Protein AF-A0A8H7EU40-F1 (afdb_monomer_lite)

InterPro domains:
  IPR004680 Citrate transporter-like domain [PF03600] (1-175)
  IPR004680 Citrate transporter-like domain [PF03600] (261-355)

Structure (mmCIF, N/CA/C/O backbone):
data_AF-A0A8H7EU40-F1
#
_entry.id   AF-A0A8H7EU40-F1
#
loop_
_atom_site.group_PDB
_atom_site.id
_atom_site.type_symbol
_atom_site.label_atom_id
_atom_site.label_alt_id
_atom_site.label_comp_id
_atom_site.label_asym_id
_atom_site.label_entity_id
_atom_site.label_seq_id
_atom_site.pdbx_PDB_ins_code
_atom_site.Cartn_x
_atom_site.Cartn_y
_atom_site.Cartn_z
_atom_site.occupancy
_atom_site.B_iso_or_equiv
_atom_site.auth_seq_id
_atom_site.auth_comp_id
_atom_site.auth_asym_id
_atom_site.auth_atom_id
_atom_site.pdbx_PDB_model_num
ATOM 1 N N . MET A 1 1 ? -17.090 6.978 4.226 1.00 26.70 1 MET A N 1
ATOM 2 C CA . MET A 1 1 ? -15.796 7.660 3.989 1.00 26.70 1 MET A CA 1
ATOM 3 C C . MET A 1 1 ? -14.631 6.668 3.953 1.00 26.70 1 MET A C 1
ATOM 5 O O . MET A 1 1 ? -13.523 6.993 4.348 1.00 26.70 1 MET A O 1
ATOM 9 N N . SER A 1 2 ? -14.852 5.469 3.415 1.00 25.55 2 SER A N 1
ATOM 10 C CA . SER A 1 2 ? -13.898 4.356 3.498 1.00 25.55 2 SER A CA 1
ATOM 11 C C . SER A 1 2 ? -13.202 4.099 2.160 1.00 25.55 2 SER A C 1
ATOM 13 O O . SER A 1 2 ? -12.835 2.975 1.875 1.00 25.55 2 SER A O 1
ATOM 15 N N . ALA A 1 3 ? -13.076 5.126 1.314 1.00 28.30 3 ALA A N 1
ATOM 16 C CA . ALA A 1 3 ? -12.522 5.033 -0.040 1.00 28.30 3 ALA A CA 1
ATOM 17 C C . ALA A 1 3 ? -11.169 5.764 -0.185 1.00 28.30 3 ALA A C 1
ATOM 19 O O . ALA A 1 3 ? -10.737 6.016 -1.302 1.00 28.30 3 ALA A O 1
ATOM 20 N N . LEU A 1 4 ? -10.535 6.173 0.928 1.00 32.72 4 LEU A N 1
ATOM 21 C CA . LEU A 1 4 ? -9.441 7.159 0.925 1.00 32.72 4 LEU A CA 1
ATOM 22 C C . LEU A 1 4 ? -8.168 6.759 1.706 1.00 32.72 4 LEU A C 1
ATOM 24 O O . LEU A 1 4 ? -7.319 7.615 1.941 1.00 32.72 4 LEU A O 1
ATOM 28 N N . THR A 1 5 ? -8.004 5.503 2.136 1.00 35.91 5 THR A N 1
ATOM 29 C CA . THR A 1 5 ? -6.931 5.116 3.086 1.00 35.91 5 THR A CA 1
ATOM 30 C C . THR A 1 5 ? -6.186 3.831 2.692 1.00 35.91 5 THR A C 1
ATOM 32 O O . THR A 1 5 ? -6.592 3.147 1.767 1.00 35.91 5 THR A O 1
ATOM 35 N N . SER A 1 6 ? -5.054 3.528 3.342 1.00 37.28 6 SER A N 1
ATOM 36 C CA . SER A 1 6 ? -4.197 2.361 3.045 1.00 37.28 6 SER A CA 1
ATOM 37 C C . SER A 1 6 ? -4.914 1.007 3.218 1.00 37.28 6 SER A C 1
ATOM 39 O O . SER A 1 6 ? -5.778 0.905 4.090 1.00 37.28 6 SER A O 1
ATOM 41 N N . ASN A 1 7 ? -4.544 -0.038 2.456 1.00 39.72 7 ASN A N 1
ATOM 42 C CA . ASN A 1 7 ? -5.050 -1.416 2.629 1.00 39.72 7 ASN A CA 1
ATOM 43 C C . ASN A 1 7 ? -5.012 -1.889 4.099 1.00 39.72 7 ASN A C 1
ATOM 45 O O . ASN A 1 7 ? -6.013 -2.408 4.582 1.00 39.72 7 ASN A O 1
ATOM 49 N N . ASP A 1 8 ? -3.944 -1.614 4.855 1.00 38.34 8 ASP A N 1
ATOM 50 C CA . ASP A 1 8 ? -3.841 -2.015 6.272 1.00 38.34 8 ASP A CA 1
ATOM 51 C C . ASP A 1 8 ? -4.784 -1.212 7.184 1.00 38.34 8 ASP A C 1
ATOM 53 O O . ASP A 1 8 ? -5.427 -1.749 8.086 1.00 38.34 8 ASP A O 1
ATOM 57 N N . VAL A 1 9 ? -4.911 0.095 6.926 1.00 37.19 9 VAL A N 1
ATOM 58 C CA . VAL A 1 9 ? -5.802 0.999 7.676 1.00 37.19 9 VAL A CA 1
ATOM 59 C C . VAL A 1 9 ? -7.264 0.663 7.401 1.00 37.19 9 VAL A C 1
ATOM 61 O O . VAL A 1 9 ? -8.116 0.858 8.271 1.00 37.19 9 VAL A O 1
ATOM 64 N N . VAL A 1 10 ? -7.572 0.127 6.221 1.00 40.59 10 VAL A N 1
ATOM 65 C CA . VAL A 1 10 ? -8.931 -0.278 5.874 1.00 40.59 10 VAL A CA 1
ATOM 66 C C . VAL A 1 10 ? -9.266 -1.690 6.270 1.00 40.59 10 VAL A C 1
ATOM 68 O O . VAL A 1 10 ? -10.373 -1.867 6.752 1.00 40.59 10 VAL A O 1
ATOM 71 N N . ILE A 1 11 ? -8.339 -2.639 6.255 1.00 42.62 11 ILE A N 1
ATOM 72 C CA . ILE A 1 11 ? -8.564 -3.905 6.958 1.00 42.62 11 ILE A CA 1
ATOM 73 C C . ILE A 1 11 ? -8.856 -3.596 8.438 1.00 42.62 11 ILE A C 1
ATOM 75 O O . ILE A 1 11 ? -9.882 -4.013 8.964 1.00 42.62 11 ILE A O 1
ATOM 79 N N . LEU A 1 12 ? -8.076 -2.729 9.097 1.00 40.12 12 LEU A N 1
ATOM 80 C CA . LEU A 1 12 ? -8.291 -2.365 10.508 1.00 40.12 12 LEU A CA 1
ATOM 81 C C . LEU A 1 12 ? -9.581 -1.567 10.788 1.00 40.12 12 LEU A C 1
ATOM 83 O O . LEU A 1 12 ? -10.212 -1.772 11.829 1.00 40.12 12 LEU A O 1
ATOM 87 N N . SER A 1 13 ? -9.992 -0.656 9.899 1.00 43.31 13 SER A N 1
ATOM 88 C CA . SER A 1 13 ? -11.208 0.157 10.089 1.00 43.31 13 SER A CA 1
ATOM 89 C C . SER A 1 13 ? -12.479 -0.521 9.564 1.00 43.31 13 SER A C 1
ATOM 91 O O . SER A 1 13 ? -13.531 -0.421 10.202 1.00 43.31 13 SER A O 1
ATOM 93 N N . ALA A 1 14 ? -12.394 -1.275 8.467 1.00 45.66 14 ALA A N 1
ATOM 94 C CA . ALA A 1 14 ? -13.490 -2.068 7.923 1.00 45.66 14 ALA A CA 1
ATOM 95 C C . ALA A 1 14 ? -13.735 -3.333 8.743 1.00 45.66 14 ALA A C 1
ATOM 97 O O . ALA A 1 14 ? -14.898 -3.673 8.911 1.00 45.66 14 ALA A O 1
ATOM 98 N N . THR A 1 15 ? -12.720 -3.952 9.363 1.00 49.50 15 THR A N 1
ATOM 99 C CA . THR A 1 15 ? -12.925 -5.065 10.313 1.00 49.50 15 THR A CA 1
ATOM 100 C C . THR A 1 15 ? -13.897 -4.675 11.420 1.00 49.50 15 THR A C 1
ATOM 102 O O . THR A 1 15 ? -14.720 -5.488 11.818 1.00 49.50 15 THR A O 1
ATOM 105 N N . VAL A 1 16 ? -13.880 -3.426 11.901 1.00 50.75 16 VAL A N 1
ATOM 106 C CA . VAL A 1 16 ? -14.838 -2.961 12.921 1.00 50.75 16 VAL A CA 1
ATOM 107 C C . VAL A 1 16 ? -16.254 -2.854 12.351 1.00 50.75 16 VAL A C 1
ATOM 109 O O . VAL A 1 16 ? -17.194 -3.342 12.977 1.00 50.75 16 VAL A O 1
ATOM 112 N N . PHE A 1 17 ? -16.407 -2.259 11.165 1.00 54.25 17 PHE A N 1
ATOM 113 C CA . PHE A 1 17 ? -17.696 -2.159 10.472 1.00 54.25 17 PHE A CA 1
ATOM 114 C C . PHE A 1 17 ? -18.263 -3.539 10.109 1.00 54.25 17 PHE A C 1
ATOM 116 O O . PHE A 1 17 ? -19.452 -3.783 10.283 1.00 54.25 17 PHE A O 1
ATOM 123 N N . LEU A 1 18 ? -17.411 -4.460 9.667 1.00 51.53 18 LEU A N 1
ATOM 124 C CA . LEU A 1 18 ? -17.777 -5.811 9.266 1.00 51.53 18 LEU A CA 1
ATOM 125 C C . LEU A 1 18 ? -18.015 -6.716 10.467 1.00 51.53 18 LEU A C 1
ATOM 127 O O . LEU A 1 18 ? -19.022 -7.405 10.463 1.00 51.53 18 LEU A O 1
ATOM 131 N N . CYS A 1 19 ? -17.224 -6.630 11.542 1.00 52.62 19 CYS A N 1
ATOM 132 C CA . CYS A 1 19 ? -17.538 -7.283 12.820 1.00 52.62 19 CYS A CA 1
ATOM 133 C C . CYS A 1 19 ? -18.894 -6.822 13.355 1.00 52.62 19 CYS A C 1
ATOM 135 O O . CYS A 1 19 ? -19.680 -7.636 13.842 1.00 52.62 19 CYS A O 1
ATOM 137 N N . TYR A 1 20 ? -19.176 -5.523 13.249 1.00 58.09 20 TYR A N 1
ATOM 138 C CA . TYR A 1 20 ? -20.471 -4.966 13.602 1.00 58.09 20 TYR A CA 1
ATOM 139 C C . TYR A 1 20 ? -21.592 -5.542 12.719 1.00 58.09 20 TYR A C 1
ATOM 141 O O . TYR A 1 20 ? -22.541 -6.130 13.239 1.00 58.09 20 TYR A O 1
ATOM 149 N N . PHE A 1 21 ? -21.450 -5.456 11.396 1.00 53.34 21 PHE A N 1
ATOM 150 C CA . PHE A 1 21 ? -22.435 -5.947 10.435 1.00 53.34 21 PHE A CA 1
ATOM 151 C C . PHE A 1 21 ? -22.687 -7.455 10.577 1.00 53.34 21 PHE A C 1
ATOM 153 O O . PHE A 1 21 ? -23.836 -7.892 10.581 1.00 53.34 21 PHE A O 1
ATOM 160 N N . THR A 1 22 ? -21.635 -8.254 10.784 1.00 52.62 22 THR A N 1
ATOM 161 C CA . THR A 1 22 ? -21.737 -9.701 11.017 1.00 52.62 22 THR A CA 1
ATOM 162 C C . THR A 1 22 ? -22.410 -10.024 12.342 1.00 52.62 22 THR A C 1
ATOM 164 O O . THR A 1 22 ? -23.175 -10.978 12.408 1.00 52.62 22 THR A O 1
ATOM 167 N N . ARG A 1 23 ? -22.179 -9.214 13.385 1.00 55.34 23 ARG A N 1
ATOM 168 C CA . ARG A 1 23 ? -22.821 -9.393 14.692 1.00 55.34 23 ARG A CA 1
ATOM 169 C C . ARG A 1 23 ? -24.315 -9.091 14.633 1.00 55.34 23 ARG A C 1
ATOM 171 O O . ARG A 1 23 ? -25.082 -9.785 15.284 1.00 55.34 23 ARG A O 1
ATOM 178 N N . VAL A 1 24 ? -24.722 -8.076 13.873 1.00 52.81 24 VAL A N 1
ATOM 179 C CA . VAL A 1 24 ? -26.145 -7.726 13.708 1.00 52.81 24 VAL A CA 1
ATOM 180 C C . VAL A 1 24 ? -26.860 -8.667 12.747 1.00 52.81 24 VAL A C 1
ATOM 182 O O . VAL A 1 24 ? -28.031 -8.956 12.947 1.00 52.81 24 VAL A O 1
ATOM 185 N N . SER A 1 25 ? -26.154 -9.193 11.749 1.00 53.69 25 SER A N 1
ATOM 186 C CA . SER A 1 25 ? -26.720 -10.118 10.758 1.00 53.69 25 SER A CA 1
ATOM 187 C C . SER A 1 25 ? -26.633 -11.599 11.175 1.00 53.69 25 SER A C 1
ATOM 189 O O . SER A 1 25 ? -26.910 -12.474 10.358 1.00 53.69 25 SER A O 1
ATOM 191 N N . ASP A 1 26 ? -26.190 -11.892 12.405 1.00 55.06 26 ASP A N 1
ATOM 192 C CA . ASP A 1 26 ? -25.935 -13.241 12.953 1.00 55.06 26 ASP A CA 1
ATOM 193 C C . ASP A 1 26 ? -25.048 -14.140 12.055 1.00 55.06 26 ASP A C 1
ATOM 195 O O . ASP A 1 26 ? -25.213 -15.357 11.899 1.00 55.06 26 ASP A O 1
ATOM 199 N N . ILE A 1 27 ? -24.059 -13.509 11.420 1.00 50.53 27 ILE A N 1
ATOM 200 C CA . ILE A 1 27 ? -23.067 -14.154 10.562 1.00 50.53 27 ILE A CA 1
ATOM 201 C C . ILE A 1 27 ? -21.814 -14.407 11.400 1.00 50.53 27 ILE A C 1
ATOM 203 O O . ILE A 1 27 ? -21.333 -13.529 12.113 1.00 50.53 27 ILE A O 1
ATOM 207 N N . LYS A 1 28 ? -21.228 -15.605 11.297 1.00 50.56 28 LYS A N 1
ATOM 208 C CA . LYS A 1 28 ? -19.972 -15.917 11.993 1.00 50.56 28 LYS A CA 1
ATOM 209 C C . LYS A 1 28 ? -18.839 -15.004 11.482 1.00 50.56 28 LYS A C 1
ATOM 211 O O . LYS A 1 28 ? -18.519 -15.085 10.295 1.00 50.56 28 LYS A O 1
ATOM 216 N N . PRO A 1 29 ? -18.166 -14.216 12.343 1.00 49.50 29 PRO A N 1
ATOM 217 C CA . PRO A 1 29 ? -17.085 -13.312 11.930 1.00 49.50 29 PRO A CA 1
ATOM 218 C C . PRO A 1 29 ? -15.838 -14.054 11.424 1.00 49.50 29 PRO A C 1
ATOM 220 O O . PRO A 1 29 ? -15.036 -13.496 10.684 1.00 49.50 29 PRO A O 1
ATOM 223 N N . THR A 1 30 ? -15.699 -15.346 11.734 1.00 46.75 30 THR A N 1
ATOM 224 C CA . THR A 1 30 ? -14.673 -16.205 11.128 1.00 46.75 30 THR A CA 1
ATOM 225 C C . THR A 1 30 ? -14.851 -16.361 9.622 1.00 46.75 30 THR A C 1
ATOM 227 O O . THR A 1 30 ? -13.855 -16.440 8.918 1.00 46.75 30 THR A O 1
ATOM 230 N N . ALA A 1 31 ? -16.084 -16.344 9.106 1.00 42.09 31 ALA A N 1
ATOM 231 C CA . ALA A 1 31 ? -16.336 -16.345 7.667 1.00 42.09 31 ALA A CA 1
ATOM 232 C C . ALA A 1 31 ? -15.984 -15.003 7.010 1.00 42.09 31 ALA A C 1
ATOM 234 O O . ALA A 1 31 ? -15.707 -14.975 5.821 1.00 42.09 31 ALA A O 1
ATOM 235 N N . PHE A 1 32 ? -15.978 -13.912 7.781 1.00 54.00 32 PHE A N 1
ATOM 236 C CA . PHE A 1 32 ? -15.597 -12.580 7.326 1.00 54.00 32 PHE A CA 1
ATOM 237 C C . PHE A 1 32 ? -14.075 -12.450 7.198 1.00 54.00 32 PHE A C 1
ATOM 239 O O . PHE A 1 32 ? -13.601 -12.145 6.108 1.00 54.00 32 PHE A O 1
ATOM 246 N N . LEU A 1 33 ? -13.330 -12.817 8.248 1.00 51.16 33 LEU A N 1
ATOM 247 C CA . LEU A 1 33 ? -11.868 -12.943 8.206 1.00 51.16 33 LEU A CA 1
ATOM 248 C C . LEU A 1 33 ? -11.439 -13.942 7.131 1.00 51.16 33 LEU A C 1
ATOM 250 O O . LEU A 1 33 ? -10.564 -13.636 6.335 1.00 51.16 33 LEU A O 1
ATOM 254 N N . MET A 1 34 ? -12.119 -15.091 7.034 1.00 43.41 34 MET A N 1
ATOM 255 C CA . MET A 1 34 ? -11.888 -16.032 5.941 1.00 43.41 34 MET A CA 1
ATOM 256 C C . MET A 1 34 ? -12.298 -15.465 4.587 1.00 43.41 34 MET A C 1
ATOM 258 O O . MET A 1 34 ? -11.646 -15.814 3.627 1.00 43.41 34 MET A O 1
ATOM 262 N N . SER A 1 35 ? -13.309 -14.601 4.451 1.00 42.53 35 SER A N 1
ATOM 263 C CA . SER A 1 35 ? -13.642 -13.978 3.160 1.00 42.53 35 SER A CA 1
ATOM 264 C C . SER A 1 35 ? -12.641 -12.899 2.773 1.00 42.53 35 SER A C 1
ATOM 266 O O . SER A 1 35 ? -12.287 -12.839 1.612 1.00 42.53 35 SER A O 1
ATOM 268 N N . GLU A 1 36 ? -12.126 -12.103 3.708 1.00 48.88 36 GLU A N 1
ATOM 269 C CA . GLU A 1 36 ? -11.069 -11.111 3.476 1.00 48.88 36 GLU A CA 1
ATOM 270 C C . GLU A 1 36 ? -9.765 -11.832 3.080 1.00 48.88 36 GLU A C 1
ATOM 272 O O . GLU A 1 36 ? -9.145 -11.500 2.071 1.00 48.88 36 GLU A O 1
ATOM 277 N N . PHE A 1 37 ? -9.468 -12.943 3.764 1.00 45.62 37 PHE A N 1
ATOM 278 C CA . PHE A 1 37 ? -8.384 -13.883 3.470 1.00 45.62 37 PHE A CA 1
ATOM 279 C C . PHE A 1 37 ? -8.604 -14.683 2.171 1.00 45.62 37 PHE A C 1
ATOM 281 O O . PHE A 1 37 ? -7.661 -14.929 1.441 1.00 45.62 37 PHE A O 1
ATOM 288 N N . THR A 1 38 ? -9.832 -15.067 1.815 1.00 40.19 38 THR A N 1
ATOM 289 C CA . THR A 1 38 ? -10.153 -15.797 0.568 1.00 40.19 38 THR A CA 1
ATOM 290 C C . THR A 1 38 ? -10.248 -14.836 -0.621 1.00 40.19 38 THR A C 1
ATOM 292 O O . THR A 1 38 ? -9.926 -15.224 -1.734 1.00 40.19 38 THR A O 1
ATOM 295 N N . THR A 1 39 ? -10.618 -13.569 -0.396 1.00 41.66 39 THR A N 1
ATOM 296 C CA . THR A 1 39 ? -10.599 -12.474 -1.390 1.00 41.66 39 THR A CA 1
ATOM 297 C C . THR A 1 39 ? -9.193 -12.062 -1.750 1.00 41.66 39 THR A C 1
ATOM 299 O O . THR A 1 39 ? -8.907 -11.869 -2.927 1.00 41.66 39 THR A O 1
ATOM 302 N N . ALA A 1 40 ? -8.302 -12.010 -0.763 1.00 37.12 40 ALA A N 1
ATOM 303 C CA . ALA A 1 40 ? -6.878 -11.872 -1.021 1.00 37.12 40 ALA A CA 1
ATOM 304 C C . ALA A 1 40 ? -6.312 -13.067 -1.821 1.00 37.12 40 ALA A C 1
ATOM 306 O O . ALA A 1 40 ? -5.319 -12.910 -2.525 1.00 37.12 40 ALA A O 1
ATOM 307 N N . ASN A 1 41 ? -6.951 -14.248 -1.751 1.00 37.16 41 ASN A N 1
ATOM 308 C CA . ASN A 1 41 ? -6.306 -15.519 -2.086 1.00 37.16 41 ASN A CA 1
ATOM 309 C C . ASN A 1 41 ? -7.146 -16.508 -2.923 1.00 37.16 41 ASN A C 1
ATOM 311 O O . ASN A 1 41 ? -7.020 -17.715 -2.709 1.00 37.16 41 ASN A O 1
ATOM 315 N N . ILE A 1 42 ? -8.010 -16.077 -3.856 1.00 40.34 42 ILE A N 1
ATOM 316 C CA . ILE A 1 42 ? -8.906 -17.038 -4.532 1.00 40.34 42 ILE A CA 1
ATOM 317 C C . ILE A 1 42 ? -8.143 -18.167 -5.245 1.00 40.34 42 ILE A C 1
ATOM 319 O O . ILE A 1 42 ? -7.534 -18.004 -6.300 1.00 40.34 42 ILE A O 1
ATOM 323 N N . GLY A 1 43 ? -8.335 -19.351 -4.661 1.00 31.03 43 GLY A N 1
ATOM 324 C CA . GLY A 1 43 ? -8.226 -20.687 -5.219 1.00 31.03 43 GLY A CA 1
ATOM 325 C C . GLY A 1 43 ? -9.067 -21.635 -4.355 1.00 31.03 43 GLY A C 1
ATOM 326 O O . GLY A 1 43 ? -8.550 -22.250 -3.433 1.00 31.03 43 GLY A O 1
ATOM 327 N N . ASN A 1 44 ? -10.366 -21.729 -4.667 1.00 37.97 44 ASN A N 1
ATOM 328 C CA . ASN A 1 44 ? -11.375 -22.669 -4.148 1.00 37.97 44 ASN A CA 1
ATOM 329 C C . ASN A 1 44 ? -11.714 -22.648 -2.644 1.00 37.97 44 ASN A C 1
ATOM 331 O O . ASN A 1 44 ? -11.019 -23.231 -1.817 1.00 37.97 44 ASN A O 1
ATOM 335 N N . THR A 1 45 ? -12.928 -22.197 -2.303 1.00 35.25 45 THR A N 1
ATOM 336 C CA . THR A 1 45 ? -13.694 -22.869 -1.237 1.00 35.25 45 THR A CA 1
ATOM 337 C C . THR A 1 45 ? -15.202 -22.715 -1.420 1.00 35.25 45 THR A C 1
ATOM 339 O O . THR A 1 45 ? -15.794 -21.651 -1.281 1.00 35.25 45 THR A O 1
ATOM 342 N N . THR A 1 46 ? -15.826 -23.841 -1.736 1.00 43.19 46 THR A N 1
ATOM 343 C CA . THR A 1 46 ? -17.264 -24.093 -1.755 1.00 43.19 46 THR A CA 1
ATOM 344 C C . THR A 1 46 ? -17.758 -24.391 -0.335 1.00 43.19 46 THR A C 1
ATOM 346 O O . THR A 1 46 ? -17.440 -25.461 0.179 1.00 43.19 46 THR A O 1
ATOM 349 N N . SER A 1 47 ? -18.556 -23.518 0.302 1.00 37.00 47 SER A N 1
ATOM 350 C CA . SER A 1 47 ? -19.480 -23.958 1.370 1.00 37.00 47 SER A CA 1
ATOM 351 C C . SER A 1 47 ? -20.604 -22.963 1.734 1.00 37.00 47 SER A C 1
ATOM 353 O O . SER A 1 47 ? -20.392 -21.914 2.332 1.00 37.00 47 SER A O 1
ATOM 355 N N . SER A 1 48 ? -21.832 -23.357 1.389 1.00 39.88 48 SER A N 1
ATOM 356 C CA . SER A 1 48 ? -23.110 -23.292 2.132 1.00 39.88 48 SER A CA 1
ATOM 357 C C . SER A 1 48 ? -23.630 -22.044 2.897 1.00 39.88 48 SER A C 1
ATOM 359 O O . SER A 1 48 ? -24.702 -22.154 3.492 1.00 39.88 48 SER A O 1
ATOM 361 N N . ARG A 1 49 ? -23.024 -20.849 2.869 1.00 46.34 49 ARG A N 1
ATOM 362 C CA . ARG A 1 49 ? -23.688 -19.598 3.345 1.00 46.34 49 ARG A CA 1
ATOM 363 C C . ARG A 1 49 ? -23.341 -18.408 2.430 1.00 46.34 49 ARG A C 1
ATOM 365 O O . ARG A 1 49 ? -22.556 -17.540 2.792 1.00 46.34 49 ARG A O 1
ATOM 372 N N . ARG A 1 50 ? -23.888 -18.423 1.207 1.00 52.62 50 ARG A N 1
ATOM 373 C CA . ARG A 1 50 ? -23.389 -17.652 0.049 1.00 52.62 50 ARG A CA 1
ATOM 374 C C . ARG A 1 50 ? -23.748 -16.162 0.027 1.00 52.62 50 ARG A C 1
ATOM 376 O O . ARG A 1 50 ? -22.874 -15.360 -0.276 1.00 52.62 50 ARG A O 1
ATOM 383 N N . ASP A 1 51 ? -24.964 -15.772 0.386 1.00 52.16 51 ASP A N 1
ATOM 384 C CA . ASP A 1 51 ? -25.496 -14.470 -0.055 1.00 52.16 51 ASP A CA 1
ATOM 385 C C . ASP A 1 51 ? -24.746 -13.257 0.532 1.00 52.16 51 ASP A C 1
ATOM 387 O O . ASP A 1 51 ? -24.377 -12.335 -0.193 1.00 52.16 51 ASP A O 1
ATOM 391 N N . ASN A 1 52 ? -24.417 -13.287 1.828 1.00 50.22 52 ASN A N 1
ATOM 392 C CA . ASN A 1 52 ? -23.728 -12.171 2.491 1.00 50.22 52 ASN A CA 1
ATOM 393 C C . ASN A 1 52 ? -22.197 -12.230 2.353 1.00 50.22 52 ASN A C 1
ATOM 395 O O . ASN A 1 52 ? -21.539 -11.193 2.362 1.00 50.22 52 ASN A O 1
ATOM 399 N N . GLN A 1 53 ? -21.613 -13.423 2.194 1.00 53.56 53 GLN A N 1
ATOM 400 C CA . GLN A 1 53 ? -20.160 -13.588 2.021 1.00 53.56 53 GLN A CA 1
ATOM 401 C C . GLN A 1 53 ? -19.682 -13.035 0.674 1.00 53.56 53 GLN A C 1
ATOM 403 O O . GLN A 1 53 ? -18.594 -12.477 0.570 1.00 53.56 53 GLN A O 1
ATOM 408 N N . LEU A 1 54 ? -20.523 -13.148 -0.348 1.00 57.09 54 LEU A N 1
ATOM 409 C CA . LEU A 1 54 ? -20.221 -12.769 -1.723 1.00 57.09 54 LEU A CA 1
ATOM 410 C C . LEU A 1 54 ? -20.233 -11.242 -1.914 1.00 57.09 54 LEU A C 1
ATOM 412 O O . LEU A 1 54 ? -19.385 -10.685 -2.607 1.00 57.09 54 LEU A O 1
ATOM 416 N N . LEU A 1 55 ? -21.136 -10.544 -1.224 1.00 57.75 55 LEU A N 1
ATOM 417 C CA . LEU A 1 55 ? -21.158 -9.079 -1.160 1.00 57.75 55 LEU A CA 1
ATOM 418 C C . LEU A 1 55 ? -19.956 -8.491 -0.433 1.00 57.75 55 LEU A C 1
ATOM 420 O O . LEU A 1 55 ? -19.410 -7.471 -0.847 1.00 57.75 55 LEU A O 1
ATOM 424 N N . ILE A 1 56 ? -19.533 -9.152 0.635 1.00 55.00 56 ILE A N 1
ATOM 425 C CA . ILE A 1 56 ? -18.337 -8.772 1.374 1.00 55.00 56 ILE A CA 1
ATOM 426 C C . ILE A 1 56 ? -17.093 -8.975 0.505 1.00 55.00 56 ILE A C 1
ATOM 428 O O . ILE A 1 56 ? -16.259 -8.079 0.411 1.00 55.00 56 ILE A O 1
ATOM 432 N N . PHE A 1 57 ? -17.004 -10.115 -0.177 1.00 59.25 57 PHE A N 1
ATOM 433 C CA . PHE A 1 57 ? -15.945 -10.418 -1.134 1.00 59.25 57 PHE A CA 1
ATOM 434 C C . PHE A 1 57 ? -15.837 -9.345 -2.232 1.00 59.25 57 PHE A C 1
ATOM 436 O O . PHE A 1 57 ? -14.760 -8.812 -2.513 1.00 59.25 57 PHE A O 1
ATOM 443 N N . LEU A 1 58 ? -16.980 -8.982 -2.825 1.00 62.88 58 LEU A N 1
ATOM 444 C CA . LEU A 1 58 ? -17.101 -7.890 -3.793 1.00 62.88 58 LEU A CA 1
ATOM 445 C C . LEU A 1 58 ? -16.582 -6.576 -3.205 1.00 62.88 58 LEU A C 1
ATOM 447 O O . LEU A 1 58 ? -15.756 -5.907 -3.820 1.00 62.88 58 LEU A O 1
ATOM 451 N N . TYR A 1 59 ? -17.030 -6.225 -2.002 1.00 64.62 59 TYR A N 1
ATOM 452 C CA . TYR A 1 59 ? -16.623 -4.996 -1.333 1.00 64.62 59 TYR A CA 1
ATOM 453 C C . TYR A 1 59 ? -15.106 -4.939 -1.107 1.00 64.62 59 TYR A C 1
ATOM 455 O O . TYR A 1 59 ? -14.481 -3.943 -1.463 1.00 64.62 59 TYR A O 1
ATOM 463 N N . VAL A 1 60 ? -14.501 -6.014 -0.592 1.00 62.50 60 VAL A N 1
ATOM 464 C CA . VAL A 1 60 ? -13.053 -6.096 -0.333 1.00 62.50 60 VAL A CA 1
ATOM 465 C C . VAL A 1 60 ? -12.246 -6.033 -1.634 1.00 62.50 60 VAL A C 1
ATOM 467 O O . VAL A 1 60 ? -11.262 -5.298 -1.701 1.00 62.50 60 VAL A O 1
ATOM 470 N N . THR A 1 61 ? -12.684 -6.724 -2.693 1.00 68.19 61 THR A N 1
ATOM 471 C CA . THR A 1 61 ? -12.008 -6.703 -4.006 1.00 68.19 61 THR A CA 1
ATOM 472 C C . THR A 1 61 ? -11.990 -5.295 -4.596 1.00 68.19 61 THR A C 1
ATOM 474 O O . THR A 1 61 ? -10.941 -4.777 -4.979 1.00 68.19 61 THR A O 1
ATOM 477 N N . PHE A 1 62 ? -13.155 -4.645 -4.648 1.00 72.44 62 PHE A N 1
ATOM 478 C CA . PHE A 1 62 ? -13.270 -3.278 -5.156 1.00 72.44 62 PHE A CA 1
ATOM 479 C C . PHE A 1 62 ? -12.470 -2.303 -4.312 1.00 72.44 62 PHE A C 1
ATOM 481 O O . PHE A 1 62 ? -11.850 -1.384 -4.838 1.00 72.44 62 PHE A O 1
ATOM 488 N N . TYR A 1 63 ? -12.474 -2.510 -3.003 1.00 69.50 63 TYR A N 1
ATOM 489 C CA . TYR A 1 63 ? -11.736 -1.678 -2.084 1.00 69.50 63 TYR A CA 1
ATOM 490 C C . TYR A 1 63 ? -10.215 -1.772 -2.317 1.00 69.50 63 TYR A C 1
ATOM 492 O O . TYR A 1 63 ? -9.555 -0.743 -2.471 1.00 69.50 63 TYR A O 1
ATOM 500 N N . CYS A 1 64 ? -9.670 -2.990 -2.418 1.00 71.06 64 CYS A N 1
ATOM 501 C CA . CYS A 1 64 ? -8.246 -3.223 -2.670 1.00 71.06 64 CYS A CA 1
ATOM 502 C C . CYS A 1 64 ? -7.795 -2.614 -4.007 1.00 71.06 64 CYS A C 1
ATOM 504 O O . CYS A 1 64 ? -6.734 -2.005 -4.095 1.00 71.06 64 CYS A O 1
ATOM 506 N N . LEU A 1 65 ? -8.633 -2.706 -5.043 1.00 77.94 65 LEU A N 1
ATOM 507 C CA . LEU A 1 65 ? -8.359 -2.083 -6.337 1.00 77.94 65 LEU A CA 1
ATOM 508 C C . LEU A 1 65 ? -8.463 -0.554 -6.282 1.00 77.94 65 LEU A C 1
ATOM 510 O O . LEU A 1 65 ? -7.660 0.138 -6.902 1.00 77.94 65 LEU A O 1
ATOM 514 N N . ALA A 1 66 ? -9.423 -0.007 -5.532 1.00 81.50 66 ALA A N 1
ATOM 515 C CA . ALA A 1 66 ? -9.601 1.436 -5.395 1.00 81.50 66 ALA A CA 1
ATOM 516 C C . ALA A 1 66 ? -8.420 2.110 -4.677 1.00 81.50 66 ALA A C 1
ATOM 518 O O . ALA A 1 66 ? -8.077 3.245 -5.014 1.00 81.50 66 ALA A O 1
ATOM 519 N N . SER A 1 67 ? -7.763 1.422 -3.735 1.00 80.81 67 SER A N 1
ATOM 520 C CA . SER A 1 67 ? -6.608 1.969 -3.009 1.00 80.81 67 SER A CA 1
ATOM 521 C C . SER A 1 67 ? -5.412 2.260 -3.930 1.00 80.81 67 SER A C 1
ATOM 523 O O . SER A 1 67 ? -4.675 3.217 -3.692 1.00 80.81 67 SER A O 1
ATOM 525 N N . MET A 1 68 ? -5.291 1.550 -5.059 1.00 86.38 68 MET A N 1
ATOM 526 C CA . MET A 1 68 ? -4.297 1.820 -6.105 1.00 86.38 68 MET A CA 1
ATOM 527 C C . MET A 1 68 ? -4.412 3.237 -6.702 1.00 86.38 68 MET A C 1
ATOM 529 O O . MET A 1 68 ? -3.420 3.784 -7.171 1.00 86.38 68 MET A O 1
ATOM 533 N N . ALA A 1 69 ? -5.595 3.869 -6.684 1.00 89.06 69 ALA A N 1
ATOM 534 C CA . ALA A 1 69 ? -5.760 5.230 -7.208 1.00 89.06 69 ALA A CA 1
ATOM 535 C C . ALA A 1 69 ? -5.095 6.308 -6.339 1.00 89.06 69 ALA A C 1
ATOM 537 O O . ALA A 1 69 ? -4.901 7.429 -6.807 1.00 89.06 69 ALA A O 1
ATOM 538 N N . LEU A 1 70 ? -4.777 6.006 -5.077 1.00 85.81 70 LEU A N 1
ATOM 539 C CA . LEU A 1 70 ? -4.309 6.995 -4.115 1.00 85.81 70 LEU A CA 1
ATOM 540 C C . LEU A 1 70 ? -2.851 6.774 -3.752 1.00 85.81 70 LEU A C 1
ATOM 542 O O . LEU A 1 70 ? -2.424 5.669 -3.419 1.00 85.81 70 LEU A O 1
ATOM 546 N N . TYR A 1 71 ? -2.115 7.879 -3.702 1.00 85.94 71 TYR A N 1
ATOM 547 C CA . TYR A 1 71 ? -0.713 7.904 -3.290 1.00 85.94 71 TYR A CA 1
ATOM 548 C C . TYR A 1 71 ? -0.504 7.221 -1.929 1.00 85.94 71 TYR A C 1
ATOM 550 O O . TYR A 1 71 ? 0.409 6.425 -1.756 1.00 85.94 71 TYR A O 1
ATOM 558 N N . ILE A 1 72 ? -1.378 7.510 -0.959 1.00 83.19 72 ILE A N 1
ATOM 559 C CA . ILE A 1 72 ? -1.335 6.947 0.402 1.00 83.19 72 ILE A CA 1
ATOM 560 C C . ILE A 1 72 ? -2.138 5.643 0.544 1.00 83.19 72 ILE A C 1
ATOM 562 O O . ILE A 1 72 ? -2.294 5.128 1.651 1.00 83.19 72 ILE A O 1
ATOM 566 N N . GLY A 1 73 ? -2.703 5.132 -0.554 1.00 77.00 73 GLY A N 1
ATOM 567 C CA . GLY A 1 73 ? -3.553 3.940 -0.550 1.00 77.00 73 GLY A CA 1
ATOM 568 C C . GLY A 1 73 ? -2.783 2.630 -0.353 1.00 77.00 73 GLY A C 1
ATOM 569 O O . GLY A 1 73 ? -3.372 1.621 0.028 1.00 77.00 73 GLY A O 1
ATOM 570 N N . ASN A 1 74 ? -1.463 2.636 -0.541 1.00 80.00 74 ASN A N 1
ATOM 571 C CA . ASN A 1 74 ? -0.600 1.491 -0.263 1.00 80.00 74 ASN A CA 1
ATOM 572 C C . ASN A 1 74 ? 0.832 1.975 0.039 1.00 80.00 74 ASN A C 1
ATOM 574 O O . ASN A 1 74 ? 1.316 2.862 -0.669 1.00 80.00 74 ASN A O 1
ATOM 578 N N . PRO A 1 75 ? 1.546 1.413 1.034 1.00 84.00 75 PRO A N 1
ATOM 579 C CA . PRO A 1 75 ? 2.971 1.687 1.230 1.00 84.00 75 PRO A CA 1
ATOM 580 C C . PRO A 1 75 ? 3.824 1.542 -0.041 1.00 84.00 75 PRO A C 1
ATOM 582 O O . PRO A 1 75 ? 4.756 2.319 -0.237 1.00 84.00 75 PRO A O 1
ATOM 585 N N . THR A 1 76 ? 3.491 0.608 -0.941 1.00 88.62 76 THR A N 1
ATOM 586 C CA . THR A 1 76 ? 4.204 0.445 -2.222 1.00 88.62 76 THR A CA 1
ATOM 587 C C . THR A 1 76 ? 4.077 1.679 -3.119 1.00 88.62 76 THR A C 1
ATOM 589 O O . THR A 1 76 ? 5.055 2.086 -3.747 1.00 88.62 76 THR A O 1
ATOM 592 N N . ASN A 1 77 ? 2.910 2.332 -3.123 1.00 91.44 77 ASN A N 1
ATOM 593 C CA . ASN A 1 77 ? 2.657 3.561 -3.879 1.00 91.44 77 ASN A CA 1
ATOM 594 C C . ASN A 1 77 ? 3.555 4.696 -3.386 1.00 91.44 77 ASN A C 1
ATOM 596 O O . ASN A 1 77 ? 4.158 5.401 -4.196 1.00 91.44 77 ASN A O 1
ATOM 600 N N . VAL A 1 78 ? 3.676 4.831 -2.062 1.00 88.94 78 VAL A N 1
ATOM 601 C CA . VAL A 1 78 ? 4.536 5.829 -1.418 1.00 88.94 78 VAL A CA 1
ATOM 602 C C . VAL A 1 78 ? 6.000 5.580 -1.773 1.00 88.94 78 VAL A C 1
ATOM 604 O O . VAL A 1 78 ? 6.683 6.516 -2.164 1.00 88.94 78 VAL A O 1
ATOM 607 N N . ILE A 1 79 ? 6.473 4.329 -1.718 1.00 90.69 79 ILE A N 1
ATOM 608 C CA . ILE A 1 79 ? 7.872 3.983 -2.026 1.00 90.69 79 ILE A CA 1
ATOM 609 C C . ILE A 1 79 ? 8.253 4.399 -3.446 1.00 90.69 79 ILE A C 1
ATOM 611 O O . ILE A 1 79 ? 9.250 5.096 -3.627 1.00 90.69 79 ILE A O 1
ATOM 615 N N . VAL A 1 80 ? 7.458 4.011 -4.450 1.00 94.25 80 VAL A N 1
ATOM 616 C CA . VAL A 1 80 ? 7.749 4.367 -5.850 1.00 94.25 80 VAL A CA 1
ATOM 617 C C . VAL A 1 80 ? 7.665 5.879 -6.048 1.00 94.25 80 VAL A C 1
ATOM 619 O O . VAL A 1 80 ? 8.494 6.465 -6.743 1.00 94.25 80 VAL A O 1
ATOM 622 N N . SER A 1 81 ? 6.676 6.522 -5.430 1.00 91.62 81 SER A N 1
ATOM 623 C CA . SER A 1 81 ? 6.440 7.949 -5.626 1.00 91.62 81 SER A CA 1
ATOM 624 C C . SER A 1 81 ? 7.499 8.822 -4.960 1.00 91.62 81 SER A C 1
ATOM 626 O O . SER A 1 81 ? 7.984 9.746 -5.603 1.00 91.62 81 SER A O 1
ATOM 628 N N . GLU A 1 82 ? 7.905 8.524 -3.725 1.00 88.81 82 GLU A N 1
ATOM 629 C CA . GLU A 1 82 ? 9.009 9.214 -3.040 1.00 88.81 82 GLU A CA 1
ATOM 630 C C . GLU A 1 82 ? 10.334 9.003 -3.788 1.00 88.81 82 GLU A C 1
ATOM 632 O O . GLU A 1 82 ? 11.069 9.957 -4.029 1.00 88.81 82 GLU A O 1
ATOM 637 N N . ALA A 1 83 ? 10.610 7.778 -4.251 1.00 90.88 83 ALA A N 1
ATOM 638 C CA . ALA A 1 83 ? 11.849 7.462 -4.962 1.00 90.88 83 ALA A CA 1
ATOM 639 C C . ALA A 1 83 ? 12.031 8.223 -6.288 1.00 90.88 83 ALA A C 1
ATOM 641 O O . ALA A 1 83 ? 13.164 8.408 -6.737 1.00 90.88 83 ALA A O 1
ATOM 642 N N . TYR A 1 84 ? 10.932 8.657 -6.912 1.00 92.19 84 TYR A N 1
ATOM 643 C CA . TYR A 1 84 ? 10.930 9.405 -8.175 1.00 92.19 84 TYR A CA 1
ATOM 644 C C . TYR A 1 84 ? 10.372 10.830 -8.049 1.00 92.19 84 TYR A C 1
ATOM 646 O O . TYR A 1 84 ? 10.208 11.510 -9.063 1.00 92.19 84 TYR A O 1
ATOM 654 N N . GLY A 1 85 ? 10.079 11.297 -6.831 1.00 89.62 85 GLY A N 1
ATOM 655 C CA . GLY A 1 85 ? 9.518 12.627 -6.583 1.00 89.62 85 GLY A CA 1
ATOM 656 C C . GLY A 1 85 ? 8.163 12.871 -7.261 1.00 89.62 85 GLY A C 1
ATOM 657 O O . GLY A 1 85 ? 7.877 13.988 -7.695 1.00 89.62 85 GLY A O 1
ATOM 658 N N . ILE A 1 86 ? 7.328 11.836 -7.403 1.00 90.06 86 ILE A N 1
ATOM 659 C CA . ILE A 1 86 ? 5.986 11.963 -7.979 1.00 90.06 86 ILE A CA 1
ATOM 660 C C . ILE A 1 86 ? 5.078 12.625 -6.944 1.00 90.06 86 ILE A C 1
ATOM 662 O O . ILE A 1 86 ? 4.934 12.148 -5.823 1.00 90.06 86 ILE A O 1
ATOM 666 N N . SER A 1 87 ? 4.432 13.721 -7.331 1.00 89.19 87 SER A N 1
ATOM 667 C CA . SER A 1 87 ? 3.513 14.443 -6.454 1.00 89.19 87 SER A CA 1
ATOM 668 C C . SER A 1 87 ? 2.188 13.687 -6.260 1.00 89.19 87 SER A C 1
ATOM 670 O O . SER A 1 87 ? 1.785 12.891 -7.111 1.00 89.19 87 SER A O 1
ATOM 672 N N . PHE A 1 88 ? 1.470 13.962 -5.165 1.00 86.31 88 PHE A N 1
ATOM 673 C CA . PHE A 1 88 ? 0.190 13.310 -4.849 1.00 86.31 88 PHE A CA 1
ATOM 674 C C . PHE A 1 88 ? -0.828 13.430 -5.995 1.00 86.31 88 PHE A C 1
ATOM 676 O O . PHE A 1 88 ? -1.494 12.455 -6.358 1.00 86.31 88 PHE A O 1
ATOM 683 N N . ILE A 1 89 ? -0.934 14.628 -6.582 1.00 87.56 89 ILE A N 1
ATOM 684 C CA . ILE A 1 89 ? -1.880 14.916 -7.668 1.00 87.56 89 ILE A CA 1
ATOM 685 C C . ILE A 1 89 ? -1.473 14.175 -8.941 1.00 87.56 89 ILE A C 1
ATOM 687 O O . ILE A 1 89 ? -2.311 13.515 -9.555 1.00 87.56 89 ILE A O 1
ATOM 691 N N . SER A 1 90 ? -0.195 14.249 -9.322 1.00 90.12 90 SER A N 1
ATOM 692 C CA . SER A 1 90 ? 0.313 13.580 -10.524 1.00 90.12 90 SER A CA 1
ATOM 693 C C . SER A 1 90 ? 0.146 12.068 -10.427 1.00 90.12 90 SER A C 1
ATOM 695 O O . SER A 1 90 ? -0.354 11.453 -11.365 1.00 90.12 90 SER A O 1
ATOM 697 N N . TYR A 1 91 ? 0.485 11.487 -9.273 1.00 92.31 91 TYR A N 1
ATOM 698 C CA . TYR A 1 91 ? 0.274 10.070 -8.997 1.00 92.31 91 TYR A CA 1
ATOM 699 C C . TYR A 1 91 ? -1.195 9.684 -9.191 1.00 92.31 91 TYR A C 1
ATOM 701 O O . TYR A 1 91 ? -1.511 8.778 -9.962 1.00 92.31 91 TYR A O 1
ATOM 709 N N . SER A 1 92 ? -2.100 10.402 -8.518 1.00 89.94 92 SER A N 1
ATOM 710 C CA . SER A 1 92 ? -3.525 10.062 -8.531 1.00 89.94 92 SER A CA 1
ATOM 711 C C . SER A 1 92 ? -4.105 10.198 -9.939 1.00 89.94 92 SER A C 1
ATOM 713 O O . SER A 1 92 ? -4.888 9.358 -10.369 1.00 89.94 92 SER A O 1
ATOM 715 N N . ALA A 1 93 ? -3.666 11.203 -10.704 1.00 91.69 93 ALA A N 1
ATOM 716 C CA . ALA A 1 93 ? -4.050 11.368 -12.101 1.00 91.69 93 ALA A CA 1
ATOM 717 C C . ALA A 1 93 ? -3.551 10.217 -12.994 1.00 91.69 93 ALA A C 1
ATOM 719 O O . ALA A 1 93 ? -4.294 9.756 -13.859 1.00 91.69 93 ALA A O 1
ATOM 720 N N . TRP A 1 94 ? -2.321 9.732 -12.783 1.00 92.25 94 TRP A N 1
ATOM 721 C CA . TRP A 1 94 ? -1.766 8.601 -13.536 1.00 92.25 94 TRP A CA 1
ATOM 722 C C . TRP A 1 94 ? -2.504 7.295 -13.235 1.00 92.25 94 TRP A C 1
ATOM 724 O O . TRP A 1 94 ? -2.773 6.522 -14.153 1.00 92.25 94 TRP A O 1
ATOM 734 N N . MET A 1 95 ? -2.848 7.063 -11.968 1.00 93.38 95 MET A N 1
ATOM 735 C CA . MET A 1 95 ? -3.433 5.800 -11.515 1.00 93.38 95 MET A CA 1
ATOM 736 C C . MET A 1 95 ? -4.957 5.743 -11.615 1.00 93.38 95 MET A C 1
ATOM 738 O O . MET A 1 95 ? -5.508 4.647 -11.647 1.00 93.38 95 MET A O 1
ATOM 742 N N . LEU A 1 96 ? -5.655 6.879 -11.727 1.00 91.81 96 LEU A N 1
ATOM 743 C CA . LEU A 1 96 ? -7.120 6.909 -11.770 1.00 91.81 96 LEU A CA 1
ATOM 744 C C . LEU A 1 96 ? -7.693 6.048 -12.902 1.00 91.81 96 LEU A C 1
ATOM 746 O O . LEU A 1 96 ? -8.579 5.230 -12.662 1.00 91.81 96 LEU A O 1
ATOM 750 N N . LEU A 1 97 ? -7.189 6.211 -14.129 1.00 92.19 97 LEU A N 1
ATOM 751 C CA . LEU A 1 97 ? -7.698 5.471 -15.285 1.00 92.19 97 LEU A CA 1
ATOM 752 C C . LEU A 1 97 ? -7.413 3.956 -15.183 1.00 92.19 97 LEU A C 1
ATOM 754 O O . LEU A 1 97 ? -8.370 3.189 -15.317 1.00 92.19 97 LEU A O 1
ATOM 758 N N . PRO A 1 98 ? -6.173 3.497 -14.896 1.00 91.00 98 PRO A N 1
ATOM 759 C CA . PRO A 1 98 ? -5.902 2.087 -14.610 1.00 91.00 98 PRO A CA 1
ATOM 760 C C . PRO A 1 98 ? -6.788 1.514 -13.500 1.00 91.00 98 PRO A C 1
ATOM 762 O O . PRO A 1 98 ? -7.324 0.416 -13.654 1.00 91.00 98 PRO A O 1
ATOM 765 N N . THR A 1 99 ? -7.000 2.260 -12.413 1.00 90.75 99 THR A N 1
ATOM 766 C CA . THR A 1 99 ? -7.856 1.823 -11.305 1.00 90.75 99 THR A CA 1
ATOM 767 C C . THR A 1 99 ? -9.302 1.651 -11.743 1.00 90.75 99 THR A C 1
ATOM 769 O O . THR A 1 99 ? -9.888 0.601 -11.496 1.00 90.75 99 THR A O 1
ATOM 772 N N . LEU A 1 100 ? -9.881 2.628 -12.446 1.00 91.88 100 LEU A N 1
ATOM 773 C CA . LEU A 1 100 ? -11.249 2.520 -12.960 1.00 91.88 100 LEU A CA 1
ATOM 774 C C . LEU A 1 100 ? -11.403 1.346 -13.933 1.00 91.88 100 LEU A C 1
ATOM 776 O O . LEU A 1 100 ? -12.391 0.620 -13.853 1.00 91.88 100 LEU A O 1
ATOM 780 N N . ALA A 1 101 ? -10.420 1.118 -14.807 1.00 90.62 101 ALA A N 1
ATOM 781 C CA . ALA A 1 101 ? -10.423 -0.028 -15.712 1.00 90.62 101 ALA A CA 1
ATOM 782 C C . ALA A 1 101 ? -10.406 -1.361 -14.943 1.00 90.62 101 ALA A C 1
ATOM 784 O O . ALA A 1 101 ? -11.198 -2.253 -15.248 1.00 90.62 101 ALA A O 1
ATOM 785 N N . CYS A 1 102 ? -9.567 -1.479 -13.908 1.00 86.25 102 CYS A N 1
ATOM 786 C CA . CYS A 1 102 ? -9.518 -2.669 -13.057 1.00 86.25 102 CYS A CA 1
ATOM 787 C C . CYS A 1 102 ? -10.823 -2.870 -12.277 1.00 86.25 102 CYS A C 1
ATOM 789 O O . CYS A 1 102 ? -11.316 -3.991 -12.206 1.00 86.25 102 CYS A O 1
ATOM 791 N N . LEU A 1 103 ? -11.420 -1.799 -11.744 1.00 84.75 103 LEU A N 1
ATOM 792 C CA . LEU A 1 103 ? -12.706 -1.853 -11.040 1.00 84.75 103 LEU A CA 1
ATOM 793 C C . LEU A 1 103 ? -13.847 -2.298 -11.961 1.00 84.75 103 LEU A C 1
ATOM 795 O O . LEU A 1 103 ? -14.662 -3.131 -11.573 1.00 84.75 103 LEU A O 1
ATOM 799 N N . LEU A 1 104 ? -13.898 -1.778 -13.190 1.00 88.00 104 LEU A N 1
ATOM 800 C CA . LEU A 1 104 ? -14.890 -2.182 -14.189 1.00 88.00 104 LEU A CA 1
ATOM 801 C C . LEU A 1 104 ? -14.703 -3.640 -14.615 1.00 88.00 104 LEU A C 1
ATOM 803 O O . LEU A 1 104 ? -15.684 -4.376 -14.734 1.00 88.00 104 LEU A O 1
ATOM 807 N N . LEU A 1 105 ? -13.458 -4.075 -14.817 1.00 84.62 105 LEU A N 1
ATOM 808 C CA . LEU A 1 105 ? -13.161 -5.462 -15.160 1.00 84.62 105 LEU A CA 1
ATOM 809 C C . LEU A 1 105 ? -13.523 -6.404 -14.008 1.00 84.62 105 LEU A C 1
ATOM 811 O O . LEU A 1 105 ? -14.195 -7.408 -14.236 1.00 84.62 105 LEU A O 1
ATOM 815 N N . ALA A 1 106 ? -13.159 -6.052 -12.774 1.00 78.19 106 ALA A N 1
ATOM 816 C CA . ALA A 1 106 ? -13.538 -6.798 -11.580 1.00 78.19 106 ALA A CA 1
ATOM 817 C C . ALA A 1 106 ? -15.064 -6.870 -11.436 1.00 78.19 106 ALA A C 1
ATOM 819 O O . ALA A 1 106 ? -15.604 -7.952 -11.218 1.00 78.19 106 ALA A O 1
ATOM 820 N N . TYR A 1 107 ? -15.780 -5.760 -11.651 1.00 79.94 107 TYR A N 1
ATOM 821 C CA . TYR A 1 107 ? -17.244 -5.752 -11.683 1.00 79.94 107 TYR A CA 1
ATOM 822 C C . TYR A 1 107 ? -17.798 -6.752 -12.697 1.00 79.94 107 TYR A C 1
ATOM 824 O O . TYR A 1 107 ? -18.645 -7.575 -12.351 1.00 79.94 107 TYR A O 1
ATOM 832 N N . ALA A 1 108 ? -17.321 -6.686 -13.942 1.00 80.94 108 ALA A N 1
ATOM 833 C CA . ALA A 1 108 ? -17.786 -7.540 -15.025 1.00 80.94 108 ALA A CA 1
ATOM 834 C C . ALA A 1 108 ? -17.502 -9.019 -14.733 1.00 80.94 108 ALA A C 1
ATOM 836 O O . ALA A 1 108 ? -18.405 -9.849 -14.844 1.00 80.94 108 ALA A O 1
ATOM 837 N N . MET A 1 109 ? -16.283 -9.344 -14.294 1.00 75.31 109 MET A N 1
ATOM 838 C CA . MET A 1 109 ? -15.895 -10.705 -13.924 1.00 75.31 109 MET A CA 1
ATOM 839 C C . MET A 1 109 ? -16.767 -11.248 -12.794 1.00 75.31 109 MET A C 1
ATOM 841 O O . MET A 1 109 ? -17.280 -12.360 -12.903 1.00 75.31 109 MET A O 1
ATOM 845 N N . LEU A 1 110 ? -17.002 -10.458 -11.745 1.00 70.69 110 LEU A N 1
ATOM 846 C CA . LEU A 1 110 ? -17.805 -10.891 -10.603 1.00 70.69 110 LEU A CA 1
ATOM 847 C C . LEU A 1 110 ? -19.284 -11.021 -10.960 1.00 70.69 110 LEU A C 1
ATOM 849 O O . LEU A 1 110 ? -19.928 -11.985 -10.549 1.00 70.69 110 LEU A O 1
ATOM 853 N N . ARG A 1 111 ? -19.816 -10.120 -11.793 1.00 71.69 111 ARG A N 1
ATOM 854 C CA . ARG A 1 111 ? -21.171 -10.250 -12.342 1.00 71.69 111 ARG A CA 1
ATOM 855 C C . ARG A 1 111 ? -21.336 -11.505 -13.175 1.00 71.69 111 ARG A C 1
ATOM 857 O O . ARG A 1 111 ? -22.419 -12.065 -13.129 1.00 71.69 111 ARG A O 1
ATOM 864 N N . VAL A 1 112 ? -20.319 -11.933 -13.924 1.00 76.38 112 VAL A N 1
ATOM 865 C CA . VAL A 1 112 ? -20.361 -13.172 -14.716 1.00 76.38 112 VAL A CA 1
ATOM 866 C C . VAL A 1 112 ? -20.242 -14.402 -13.818 1.00 76.38 112 VAL A C 1
ATOM 868 O O . VAL A 1 112 ? -21.067 -15.307 -13.936 1.00 76.38 112 VAL A O 1
ATOM 871 N N . LEU A 1 113 ? -19.262 -14.418 -12.910 1.00 68.38 113 LEU A N 1
ATOM 872 C CA . LEU A 1 113 ? -18.960 -15.561 -12.044 1.00 68.38 113 LEU A CA 1
ATOM 873 C C . LEU A 1 113 ? -20.104 -15.860 -11.070 1.00 68.38 113 LEU A C 1
ATOM 875 O O . LEU A 1 113 ? -20.489 -17.012 -10.904 1.00 68.38 113 LEU A O 1
ATOM 879 N N . PHE A 1 114 ? -20.688 -14.815 -10.485 1.00 68.56 114 PHE A N 1
ATOM 880 C CA . PHE A 1 114 ? -21.715 -14.924 -9.451 1.00 68.56 114 PHE A CA 1
ATOM 881 C C . PHE A 1 114 ? -23.110 -14.534 -9.938 1.00 68.56 114 PHE A C 1
ATOM 883 O O . PHE A 1 114 ? -24.002 -14.266 -9.133 1.00 68.56 114 PHE A O 1
ATOM 890 N N . ARG A 1 115 ? -23.337 -14.521 -11.259 1.00 72.25 115 ARG A N 1
ATOM 891 C CA . ARG A 1 115 ? -24.626 -14.135 -11.867 1.00 72.25 115 ARG A CA 1
ATOM 892 C C . ARG A 1 115 ? -25.837 -14.875 -11.290 1.00 72.25 115 ARG A C 1
ATOM 894 O O . ARG A 1 115 ? -26.946 -14.359 -11.377 1.00 72.25 115 ARG A O 1
ATOM 901 N N . HIS A 1 116 ? -25.624 -16.076 -10.751 1.00 65.19 116 HIS A N 1
ATOM 902 C CA . HIS A 1 116 ? -26.662 -16.934 -10.180 1.00 65.19 116 HIS A CA 1
ATOM 903 C C . HIS A 1 116 ? -26.713 -16.916 -8.644 1.00 65.19 116 HIS A C 1
ATOM 905 O O . HIS A 1 116 ? -27.704 -17.373 -8.087 1.00 65.19 116 HIS A O 1
ATOM 911 N N . ASP A 1 117 ? -25.686 -16.385 -7.975 1.00 66.19 117 ASP A N 1
ATOM 912 C CA . ASP A 1 117 ? -25.563 -16.371 -6.510 1.00 66.19 117 ASP A CA 1
ATOM 913 C C . ASP A 1 117 ? -25.793 -14.972 -5.902 1.00 66.19 117 ASP A C 1
ATOM 915 O O . ASP A 1 117 ? -25.850 -14.832 -4.684 1.00 66.19 117 ASP A O 1
ATOM 919 N N . LEU A 1 118 ? -25.906 -13.922 -6.726 1.00 61.62 118 LEU A N 1
ATOM 920 C CA . LEU A 1 118 ? -26.158 -12.551 -6.270 1.00 61.62 118 LEU A CA 1
ATOM 921 C C . LEU A 1 118 ? -27.627 -12.383 -5.827 1.00 61.62 118 LEU A C 1
ATOM 923 O O . LEU A 1 118 ? -28.519 -12.431 -6.684 1.00 61.62 118 LEU A O 1
ATOM 927 N N . PRO A 1 119 ? -27.903 -12.143 -4.529 1.00 57.75 119 PRO A N 1
ATOM 928 C CA . PRO A 1 119 ? -29.262 -11.917 -4.053 1.00 57.75 119 PRO A CA 1
ATOM 929 C C . PRO A 1 119 ? -29.825 -10.637 -4.680 1.00 57.75 119 PRO A C 1
ATOM 931 O O . PRO A 1 119 ? -29.168 -9.596 -4.711 1.00 57.75 119 PRO A O 1
ATOM 934 N N . GLN A 1 120 ? -31.060 -10.697 -5.181 1.00 60.50 120 GLN A N 1
ATOM 935 C CA . GLN A 1 120 ? -31.701 -9.531 -5.797 1.00 60.50 120 GLN A CA 1
ATOM 936 C C . GLN A 1 120 ? -32.060 -8.455 -4.769 1.00 60.50 120 GLN A C 1
ATOM 938 O O . GLN A 1 120 ? -32.182 -7.288 -5.138 1.00 60.50 120 GLN A O 1
ATOM 943 N N . HIS A 1 121 ? -32.285 -8.832 -3.507 1.00 53.41 121 HIS A N 1
ATOM 944 C CA . HIS A 1 121 ? -32.702 -7.931 -2.433 1.00 53.41 121 HIS A CA 1
ATOM 945 C C . HIS A 1 121 ? -31.827 -8.164 -1.204 1.00 53.41 121 HIS A C 1
ATOM 947 O O . HIS A 1 121 ? -31.745 -9.277 -0.688 1.00 53.41 121 HIS A O 1
ATOM 953 N N . LEU A 1 122 ? -31.191 -7.093 -0.738 1.00 56.22 122 LEU A N 1
ATOM 954 C CA . LEU A 1 122 ? -30.478 -7.072 0.530 1.00 56.22 122 LEU A CA 1
ATOM 955 C C . LEU A 1 122 ? -31.446 -6.635 1.619 1.00 56.22 122 LEU A C 1
ATOM 957 O O . LEU A 1 122 ? -32.023 -5.555 1.515 1.00 56.22 122 LEU A O 1
ATOM 961 N N . GLN A 1 123 ? -31.622 -7.457 2.653 1.00 52.78 123 GLN A N 1
ATOM 962 C CA . GLN A 1 123 ? -32.342 -7.025 3.846 1.00 52.78 123 GLN A CA 1
ATOM 963 C C . GLN A 1 123 ? -31.440 -6.051 4.617 1.00 52.78 123 GLN A C 1
ATOM 965 O O . GLN A 1 123 ? -30.348 -6.450 5.034 1.00 52.78 123 GLN A O 1
ATOM 970 N N . PRO A 1 124 ? -31.825 -4.768 4.753 1.00 56.34 124 PRO A N 1
ATOM 971 C CA . PRO A 1 124 ? -31.057 -3.839 5.562 1.00 56.34 124 PRO A CA 1
ATOM 972 C C . PRO A 1 124 ? -31.078 -4.312 7.025 1.00 56.34 124 PRO A C 1
ATOM 974 O O . PRO A 1 124 ? -32.101 -4.830 7.472 1.00 56.34 124 PRO A O 1
ATOM 977 N N . PRO A 1 125 ? -29.980 -4.147 7.780 1.00 58.28 125 PRO A N 1
ATOM 978 C CA . PRO A 1 125 ? -29.991 -4.416 9.213 1.00 58.28 125 PRO A CA 1
ATOM 979 C C . PRO A 1 125 ? -31.072 -3.578 9.911 1.00 58.28 125 PRO A C 1
ATOM 981 O O . PRO A 1 125 ? -31.185 -2.387 9.628 1.00 58.28 125 PRO A O 1
ATOM 984 N N . ASP A 1 126 ? -31.803 -4.162 10.865 1.00 61.41 126 ASP A N 1
ATOM 985 C CA . ASP A 1 126 ? -32.848 -3.464 11.644 1.00 61.41 126 ASP A CA 1
ATOM 986 C C . ASP A 1 126 ? -32.299 -2.350 12.562 1.00 61.41 126 ASP A C 1
ATOM 988 O O . ASP A 1 126 ? -33.052 -1.567 13.139 1.00 61.41 126 ASP A O 1
ATOM 992 N N . ALA A 1 127 ? -30.976 -2.271 12.724 1.00 62.56 127 ALA A N 1
ATOM 993 C CA . ALA A 1 127 ? -30.317 -1.268 13.548 1.00 62.56 127 ALA A CA 1
ATOM 994 C C . ALA A 1 127 ? -30.014 0.011 12.748 1.00 62.56 127 ALA A C 1
ATOM 996 O O . ALA A 1 127 ? -29.348 -0.045 11.712 1.00 62.56 127 ALA A O 1
ATOM 997 N N . ASP A 1 128 ? -30.416 1.176 13.272 1.00 65.12 128 ASP A N 1
ATOM 998 C CA . ASP A 1 128 ? -30.023 2.471 12.705 1.00 65.12 128 ASP A CA 1
ATOM 999 C C . ASP A 1 128 ? -28.490 2.650 12.838 1.00 65.12 128 ASP A C 1
ATOM 1001 O O . ASP A 1 128 ? -27.956 2.642 13.956 1.00 65.12 128 ASP A O 1
ATOM 1005 N N . PRO A 1 129 ? -27.746 2.849 11.729 1.00 61.97 129 PRO A N 1
ATOM 1006 C CA . PRO A 1 129 ? -26.297 3.065 11.749 1.00 61.97 129 PRO A CA 1
ATOM 1007 C C . PRO A 1 129 ? -25.855 4.221 12.652 1.00 61.97 129 PRO A C 1
ATOM 1009 O O . PRO A 1 129 ? -24.709 4.267 13.104 1.00 61.97 129 PRO A O 1
ATOM 1012 N N . ARG A 1 130 ? -26.746 5.185 12.913 1.00 64.50 130 ARG A N 1
ATOM 1013 C CA . ARG A 1 130 ? -26.456 6.335 13.773 1.00 64.50 130 ARG A CA 1
ATOM 1014 C C . ARG A 1 130 ? -26.339 5.946 15.239 1.00 64.50 130 ARG A C 1
ATOM 1016 O O . ARG A 1 130 ? -25.587 6.599 15.959 1.00 64.50 130 ARG A O 1
ATOM 1023 N N . ASP A 1 131 ? -27.028 4.903 15.679 1.00 68.69 131 ASP A N 1
ATOM 1024 C CA . ASP A 1 131 ? -27.032 4.478 17.083 1.00 68.69 131 ASP A CA 1
ATOM 1025 C C . ASP A 1 131 ? -25.840 3.586 17.438 1.00 68.69 131 ASP A C 1
ATOM 1027 O O . ASP A 1 131 ? -25.544 3.349 18.606 1.00 68.69 131 ASP A O 1
ATOM 1031 N N . MET A 1 132 ? -25.075 3.191 16.424 1.00 62.59 132 MET A N 1
ATOM 1032 C CA . MET A 1 132 ? -23.831 2.436 16.553 1.00 62.59 132 MET A CA 1
ATOM 1033 C C . MET A 1 132 ? -22.591 3.278 16.817 1.00 62.59 132 MET A C 1
ATOM 1035 O O . MET A 1 132 ? -21.553 2.765 17.243 1.00 62.59 132 MET A O 1
ATOM 1039 N N . LEU A 1 133 ? -22.678 4.583 16.568 1.00 65.38 133 LEU A N 1
ATOM 1040 C CA . LEU A 1 133 ? -21.596 5.516 16.839 1.00 65.38 133 LEU A CA 1
ATOM 1041 C C . LEU A 1 133 ? -21.530 5.795 18.345 1.00 65.38 133 LEU A C 1
ATOM 1043 O O . LEU A 1 133 ? -22.244 6.660 18.850 1.00 65.38 133 LEU A O 1
ATOM 1047 N N . ILE A 1 134 ? -20.632 5.085 19.038 1.00 70.19 134 ILE A N 1
ATOM 1048 C CA . ILE A 1 134 ? -20.360 5.260 20.479 1.00 70.19 134 ILE A CA 1
ATOM 1049 C C . ILE A 1 134 ? -20.009 6.725 20.792 1.00 70.19 134 ILE A C 1
ATOM 1051 O O . ILE A 1 134 ? -20.506 7.293 21.761 1.00 70.19 134 ILE A O 1
ATOM 1055 N N . ASP A 1 135 ? -19.192 7.353 19.940 1.00 74.44 135 ASP A N 1
ATOM 1056 C CA . ASP A 1 135 ? -18.787 8.754 20.059 1.00 74.44 135 ASP A CA 1
ATOM 1057 C C . ASP A 1 135 ? -19.037 9.515 18.749 1.00 74.44 135 ASP A C 1
ATOM 1059 O O . ASP A 1 135 ? -18.174 9.640 17.877 1.00 74.44 135 ASP A O 1
ATOM 1063 N N . LYS A 1 136 ? -20.257 10.048 18.617 1.00 79.50 136 LYS A N 1
ATOM 1064 C CA . LYS A 1 136 ? -20.690 10.827 17.444 1.00 79.50 136 LYS A CA 1
ATOM 1065 C C . LYS A 1 136 ? -19.817 12.066 17.215 1.00 79.50 136 LYS A C 1
ATOM 1067 O O . LYS A 1 136 ? -19.499 12.387 16.072 1.00 79.50 136 LYS A O 1
ATOM 1072 N N . LYS A 1 137 ? -19.421 12.765 18.286 1.00 84.50 137 LYS A N 1
ATOM 1073 C CA . LYS A 1 137 ? -18.628 14.003 18.186 1.00 84.50 137 LYS A CA 1
ATOM 1074 C C . LYS A 1 137 ? -17.192 13.700 17.771 1.00 84.50 137 LYS A C 1
ATOM 1076 O O . LYS A 1 137 ? -16.660 14.388 16.905 1.00 84.50 137 LYS A O 1
ATOM 1081 N N . GLY A 1 138 ? -16.594 12.658 18.344 1.00 82.88 138 GLY A N 1
ATOM 1082 C CA . GLY A 1 138 ? -15.274 12.178 17.951 1.00 82.88 138 GLY A CA 1
ATOM 1083 C C . GLY A 1 138 ? -15.220 11.684 16.525 1.00 82.88 138 GLY A C 1
ATOM 1084 O O . GLY A 1 138 ? -14.311 12.063 15.794 1.00 82.88 138 GLY A O 1
ATOM 1085 N N . ALA A 1 139 ? -16.230 10.925 16.097 1.00 79.06 139 ALA A N 1
ATOM 1086 C CA . ALA A 1 139 ? -16.328 10.477 14.717 1.00 79.06 139 ALA A CA 1
ATOM 1087 C C . ALA A 1 139 ? -16.317 11.666 13.746 1.00 79.06 139 ALA A C 1
ATOM 1089 O O . ALA A 1 139 ? -15.491 11.687 12.843 1.00 79.06 139 ALA A O 1
ATOM 1090 N N . VAL A 1 140 ? -17.160 12.685 13.963 1.00 85.56 140 VAL A N 1
ATOM 1091 C CA . VAL A 1 140 ? -17.191 13.892 13.114 1.00 85.56 140 VAL A CA 1
ATOM 1092 C C . VAL A 1 140 ? -15.866 14.656 13.166 1.00 85.56 140 VAL A C 1
ATOM 1094 O O . VAL A 1 140 ? -15.367 15.069 12.123 1.00 85.56 140 VAL A O 1
ATOM 1097 N N . PHE A 1 141 ? -15.271 14.817 14.350 1.00 89.62 141 PHE A N 1
ATOM 1098 C CA . PHE A 1 141 ? -13.980 15.490 14.499 1.00 89.62 141 PHE A CA 1
ATOM 1099 C C . PHE A 1 141 ? -12.875 14.789 13.702 1.00 89.62 141 PHE A C 1
ATOM 1101 O O . PHE A 1 141 ? -12.226 15.424 12.876 1.00 89.62 141 PHE A O 1
ATOM 1108 N N . CYS A 1 142 ? -12.694 13.481 13.895 1.00 84.00 142 CYS A N 1
ATOM 1109 C CA . CYS A 1 142 ? -11.681 12.704 13.182 1.00 84.00 142 CYS A CA 1
ATOM 1110 C C . CYS A 1 142 ? -11.932 12.692 11.671 1.00 84.00 142 CYS A C 1
ATOM 1112 O O . CYS A 1 142 ? -10.988 12.687 10.887 1.00 84.00 142 CYS A O 1
ATOM 1114 N N . LEU A 1 143 ? -13.197 12.743 11.254 1.00 84.75 143 LEU A N 1
ATOM 1115 C CA . LEU A 1 143 ? -13.586 12.812 9.852 1.00 84.75 143 LEU A CA 1
ATOM 1116 C C . LEU A 1 143 ? -13.197 14.138 9.198 1.00 84.75 143 LEU A C 1
ATOM 1118 O O . LEU A 1 143 ? -12.632 14.150 8.106 1.00 84.75 143 LEU A O 1
ATOM 1122 N N . LEU A 1 144 ? -13.471 15.251 9.880 1.00 91.19 144 LEU A N 1
ATOM 1123 C CA . LEU A 1 144 ? -13.050 16.580 9.445 1.00 91.19 144 LEU A CA 1
ATOM 1124 C C . LEU A 1 144 ? -11.526 16.696 9.443 1.00 91.19 144 LEU A C 1
ATOM 1126 O O . LEU A 1 144 ? -10.957 17.233 8.498 1.00 91.19 144 LEU A O 1
ATOM 1130 N N . LEU A 1 145 ? -10.867 16.148 10.465 1.00 91.62 145 LEU A N 1
ATOM 1131 C CA . LEU A 1 145 ? -9.414 16.134 10.580 1.00 91.62 145 LEU A CA 1
ATOM 1132 C C . LEU A 1 145 ? -8.765 15.337 9.439 1.00 91.62 145 LEU A C 1
ATOM 1134 O O . LEU A 1 145 ? -7.795 15.800 8.845 1.00 91.62 145 LEU A O 1
ATOM 1138 N N . LEU A 1 146 ? -9.329 14.178 9.084 1.00 86.75 146 LEU A N 1
ATOM 1139 C CA . LEU A 1 146 ? -8.902 13.387 7.930 1.00 86.75 146 LEU A CA 1
ATOM 1140 C C . LEU A 1 146 ? -9.131 14.146 6.616 1.00 86.75 146 LEU A C 1
ATOM 1142 O O . LEU A 1 146 ? -8.229 14.207 5.785 1.00 86.75 146 LEU A O 1
ATOM 1146 N N . GLY A 1 147 ? -10.308 14.753 6.435 1.00 88.88 147 GLY A N 1
ATOM 1147 C CA . GLY A 1 147 ? -10.609 15.566 5.254 1.00 88.88 147 GLY A CA 1
ATOM 1148 C C . GLY A 1 147 ? -9.642 16.742 5.095 1.00 88.88 147 GLY A C 1
ATOM 1149 O O . GLY A 1 147 ? -9.145 16.989 3.997 1.00 88.88 147 GLY A O 1
ATOM 1150 N N . LEU A 1 148 ? -9.307 17.417 6.197 1.00 93.19 148 LEU A N 1
ATOM 1151 C CA . LEU A 1 148 ? -8.332 18.505 6.216 1.00 93.19 148 LEU A CA 1
ATOM 1152 C C . LEU A 1 148 ? -6.909 18.004 5.940 1.00 93.19 148 LEU A C 1
ATOM 1154 O O . LEU A 1 148 ? -6.175 18.652 5.199 1.00 93.19 148 LEU A O 1
ATOM 1158 N N . CYS A 1 149 ? -6.530 16.840 6.470 1.00 90.69 149 CYS A N 1
ATOM 1159 C CA . CYS A 1 149 ? -5.255 16.190 6.165 1.00 90.69 149 CYS A CA 1
ATOM 1160 C C . CYS A 1 149 ? -5.115 15.908 4.662 1.00 90.69 149 CYS A C 1
ATOM 1162 O O . CYS A 1 149 ? -4.122 16.296 4.051 1.00 90.69 149 CYS A O 1
ATOM 1164 N N . LEU A 1 150 ? -6.142 15.324 4.036 1.00 87.31 150 LEU A N 1
ATOM 1165 C CA . LEU A 1 150 ? -6.163 15.062 2.593 1.00 87.31 150 LEU A CA 1
ATOM 1166 C C . LEU A 1 150 ? -6.121 16.353 1.769 1.00 87.31 150 LEU A C 1
ATOM 1168 O O . LEU A 1 150 ? -5.352 16.446 0.815 1.00 87.31 150 LEU A O 1
ATOM 1172 N N . ALA A 1 151 ? -6.896 17.370 2.152 1.00 88.94 151 ALA A N 1
ATOM 1173 C CA . ALA A 1 151 ? -6.856 18.676 1.497 1.00 88.94 151 ALA A CA 1
ATOM 1174 C C . ALA A 1 151 ? -5.467 19.325 1.610 1.00 88.94 151 ALA A C 1
ATOM 1176 O O . ALA A 1 151 ? -4.977 19.914 0.647 1.00 88.94 151 ALA A O 1
ATOM 1177 N N . THR A 1 152 ? -4.809 19.166 2.761 1.00 90.25 152 THR A N 1
ATOM 1178 C CA . THR A 1 152 ? -3.455 19.676 2.995 1.00 90.25 152 THR A CA 1
ATOM 1179 C C . THR A 1 152 ? -2.446 18.919 2.141 1.00 90.25 152 THR A C 1
ATOM 1181 O O . THR A 1 152 ? -1.646 19.569 1.486 1.00 90.25 152 THR A O 1
ATOM 1184 N N . LEU A 1 153 ? -2.528 17.586 2.050 1.00 86.19 153 LEU A N 1
ATOM 1185 C CA . LEU A 1 153 ? -1.680 16.777 1.162 1.00 86.19 153 LEU A CA 1
ATOM 1186 C C . LEU A 1 153 ? -1.797 17.203 -0.305 1.00 86.19 153 LEU A C 1
ATOM 1188 O O . LEU A 1 153 ? -0.788 17.320 -1.001 1.00 86.19 153 LEU A O 1
ATOM 1192 N N . ILE A 1 154 ? -3.018 17.481 -0.768 1.00 86.19 154 ILE A N 1
ATOM 1193 C CA . ILE A 1 154 ? -3.262 18.012 -2.113 1.00 86.19 154 ILE A CA 1
ATOM 1194 C C . ILE A 1 154 ? -2.637 19.409 -2.252 1.00 86.19 154 ILE A C 1
ATOM 1196 O O . ILE A 1 154 ? -1.936 19.670 -3.227 1.00 86.19 154 ILE A O 1
ATOM 1200 N N . GLY A 1 155 ? -2.838 20.297 -1.275 1.00 86.62 155 GLY A N 1
ATOM 1201 C CA . GLY A 1 155 ? -2.307 21.663 -1.299 1.00 86.62 155 GLY A CA 1
ATOM 1202 C C . GLY A 1 155 ? -0.778 21.741 -1.229 1.00 86.62 155 GLY A C 1
ATOM 1203 O O . GLY A 1 155 ? -0.163 22.542 -1.927 1.00 86.62 155 GLY A O 1
ATOM 1204 N N . THR A 1 156 ? -0.132 20.881 -0.442 1.00 87.00 156 THR A N 1
ATOM 1205 C CA . THR A 1 156 ? 1.333 20.823 -0.314 1.00 87.00 156 THR A CA 1
ATOM 1206 C C . THR A 1 156 ? 1.998 20.060 -1.456 1.00 87.00 156 THR A C 1
ATOM 1208 O O . THR A 1 156 ? 3.220 20.115 -1.593 1.00 87.00 156 THR A O 1
ATOM 1211 N N . SER A 1 157 ? 1.215 19.396 -2.315 1.00 80.69 157 SER A N 1
ATOM 1212 C CA . SER A 1 157 ? 1.702 18.665 -3.491 1.00 80.69 157 SER A CA 1
ATOM 1213 C C . SER A 1 157 ? 2.479 19.551 -4.477 1.00 80.69 157 SER A C 1
ATOM 1215 O O . SER A 1 157 ? 3.218 19.018 -5.302 1.00 80.69 157 SER A O 1
ATOM 1217 N N . PHE A 1 158 ? 2.323 20.878 -4.409 1.00 78.50 158 PHE A N 1
ATOM 1218 C CA . PHE A 1 158 ? 3.059 21.846 -5.235 1.00 78.50 158 PHE A CA 1
ATOM 1219 C C . PHE A 1 158 ? 4.399 22.280 -4.629 1.00 78.50 158 PHE A C 1
ATOM 1221 O O . PHE A 1 158 ? 5.245 22.817 -5.336 1.00 78.50 158 PHE A O 1
ATOM 1228 N N . VAL A 1 159 ? 4.589 22.058 -3.327 1.00 80.38 159 VAL A N 1
ATOM 1229 C CA . VAL A 1 159 ? 5.752 22.530 -2.559 1.00 80.38 159 VAL A CA 1
ATOM 1230 C C . VAL A 1 159 ? 6.784 21.408 -2.361 1.00 80.38 159 VAL A C 1
ATOM 1232 O O . VAL A 1 159 ? 7.909 21.670 -1.954 1.00 80.38 159 VAL A O 1
ATOM 1235 N N . GLY A 1 160 ? 6.432 20.157 -2.686 1.00 74.31 160 GLY A N 1
ATOM 1236 C CA . GLY A 1 160 ? 7.338 19.009 -2.555 1.00 74.31 160 GLY A CA 1
ATOM 1237 C C . GLY A 1 160 ? 7.605 18.617 -1.101 1.00 74.31 160 GLY A C 1
ATOM 1238 O O . GLY A 1 160 ? 8.679 18.121 -0.779 1.00 74.31 160 GLY A O 1
ATOM 1239 N N . VAL A 1 161 ? 6.645 18.875 -0.208 1.00 83.25 161 VAL A N 1
ATOM 1240 C CA . VAL A 1 161 ? 6.766 18.511 1.208 1.00 83.25 161 VAL A CA 1
ATOM 1241 C C . VAL A 1 161 ? 6.587 16.994 1.356 1.00 83.25 161 VAL A C 1
ATOM 1243 O O . VAL A 1 161 ? 5.575 16.474 0.875 1.00 83.25 161 VAL A O 1
ATOM 1246 N N . PRO A 1 162 ? 7.506 16.290 2.045 1.00 83.31 162 PRO A N 1
ATOM 1247 C CA . PRO A 1 162 ? 7.355 14.870 2.342 1.00 83.31 162 PRO A CA 1
ATOM 1248 C C . PRO A 1 162 ? 6.029 14.575 3.041 1.00 83.31 162 PRO A C 1
ATOM 1250 O O . PRO A 1 162 ? 5.623 15.292 3.961 1.00 83.31 162 PRO A O 1
ATOM 1253 N N . VAL A 1 163 ? 5.376 13.477 2.662 1.00 83.62 163 VAL A N 1
ATOM 1254 C CA . VAL A 1 163 ? 4.024 13.150 3.150 1.00 83.62 163 VAL A CA 1
ATOM 1255 C C . VAL A 1 163 ? 3.957 13.066 4.674 1.00 83.62 163 VAL A C 1
ATOM 1257 O O . VAL A 1 163 ? 3.009 13.569 5.277 1.00 83.62 163 VAL A O 1
ATOM 1260 N N . TRP A 1 164 ? 4.988 12.512 5.316 1.00 85.75 164 TRP A N 1
ATOM 1261 C CA . TRP A 1 164 ? 5.023 12.360 6.770 1.00 85.75 164 TRP A CA 1
ATOM 1262 C C . TRP A 1 164 ? 4.983 13.702 7.516 1.00 85.75 164 TRP A C 1
ATOM 1264 O O . TRP A 1 164 ? 4.365 13.780 8.577 1.00 85.75 164 TRP A O 1
ATOM 1274 N N . MET A 1 165 ? 5.581 14.766 6.962 1.00 90.19 165 MET A N 1
ATOM 1275 C CA . MET A 1 165 ? 5.574 16.101 7.577 1.00 90.19 165 MET A CA 1
ATOM 1276 C C . MET A 1 165 ? 4.167 16.699 7.604 1.00 90.19 165 MET A C 1
ATOM 1278 O O . MET A 1 165 ? 3.850 17.489 8.490 1.00 90.19 165 MET A O 1
ATOM 1282 N N . VAL A 1 166 ? 3.321 16.300 6.653 1.00 90.62 166 VAL A N 1
ATOM 1283 C CA . VAL A 1 166 ? 1.915 16.699 6.601 1.00 90.62 166 VAL A CA 1
ATOM 1284 C C . VAL A 1 166 ? 1.076 15.797 7.494 1.00 90.62 166 VAL A C 1
ATOM 1286 O O . VAL A 1 166 ? 0.321 16.298 8.318 1.00 90.62 166 VAL A O 1
ATOM 1289 N N . THR A 1 167 ? 1.206 14.472 7.385 1.00 89.75 167 THR A N 1
ATOM 1290 C CA . THR A 1 167 ? 0.318 13.531 8.088 1.00 89.75 167 THR A CA 1
ATOM 1291 C C . THR A 1 167 ? 0.579 13.449 9.591 1.00 89.75 167 THR A C 1
ATOM 1293 O O . THR A 1 167 ? -0.359 13.225 10.358 1.00 89.75 167 THR A O 1
ATOM 1296 N N . LEU A 1 168 ? 1.829 13.623 10.038 1.00 91.88 168 LEU A N 1
ATOM 1297 C CA . LEU A 1 168 ? 2.212 13.468 11.445 1.00 91.88 168 LEU A CA 1
ATOM 1298 C C . LEU A 1 168 ? 1.517 14.489 12.374 1.00 91.88 168 LEU A C 1
ATOM 1300 O O . LEU A 1 168 ? 0.943 14.051 13.371 1.00 91.88 168 LEU A O 1
ATOM 1304 N N . PRO A 1 169 ? 1.462 15.803 12.070 1.00 95.25 169 PRO A N 1
ATOM 1305 C CA . PRO A 1 169 ? 0.693 16.769 12.862 1.00 95.25 169 PRO A CA 1
ATOM 1306 C C . PRO A 1 169 ? -0.790 16.411 13.033 1.00 95.25 169 PRO A C 1
ATOM 1308 O O . PRO A 1 169 ? -1.337 16.542 14.131 1.00 95.25 169 PRO A O 1
ATOM 1311 N N . PHE A 1 170 ? -1.450 15.921 11.978 1.00 93.88 170 PHE A N 1
ATOM 1312 C CA . PHE A 1 170 ? -2.846 15.479 12.062 1.00 93.88 170 PHE A CA 1
ATOM 1313 C C . PHE A 1 170 ? -2.985 14.226 12.932 1.00 93.88 170 PHE A C 1
ATOM 1315 O O . PHE A 1 170 ? -3.878 14.166 13.777 1.00 93.88 170 PHE A O 1
ATOM 1322 N N . ALA A 1 171 ? -2.077 13.258 12.788 1.00 89.56 171 ALA A N 1
ATOM 1323 C CA . ALA A 1 171 ? -2.058 12.056 13.620 1.00 89.56 171 ALA A CA 1
ATOM 1324 C C . ALA A 1 171 ? -1.843 12.387 15.108 1.00 89.56 171 ALA A C 1
ATOM 1326 O O . ALA A 1 171 ? -2.555 11.868 15.967 1.00 89.56 171 ALA A O 1
ATOM 1327 N N . VAL A 1 172 ? -0.917 13.300 15.417 1.00 92.75 172 VAL A N 1
ATOM 1328 C CA . VAL A 1 172 ? -0.682 13.785 16.786 1.00 92.75 172 VAL A CA 1
ATOM 1329 C C . VAL A 1 172 ? -1.919 14.501 17.324 1.00 92.75 172 VAL A C 1
ATOM 1331 O O . VAL A 1 172 ? -2.306 14.265 18.462 1.00 92.75 172 VAL A O 1
ATOM 1334 N N . THR A 1 173 ? -2.583 15.321 16.508 1.00 94.38 173 THR A N 1
ATOM 1335 C CA . THR A 1 173 ? -3.815 16.024 16.902 1.00 94.38 173 THR A CA 1
ATOM 1336 C C . THR A 1 173 ? -4.943 15.046 17.243 1.00 94.38 173 THR A C 1
ATOM 1338 O O . THR A 1 173 ? -5.620 15.220 18.257 1.00 94.38 173 THR A O 1
ATOM 1341 N N . ALA A 1 174 ? -5.123 13.993 16.439 1.00 90.38 174 ALA A N 1
ATOM 1342 C CA . ALA A 1 174 ? -6.079 12.922 16.721 1.00 90.38 174 ALA A CA 1
ATOM 1343 C C . ALA A 1 174 ? -5.749 12.217 18.046 1.00 90.38 174 ALA A C 1
ATOM 1345 O O . ALA A 1 174 ? -6.618 12.069 18.905 1.00 90.38 174 ALA A O 1
ATOM 1346 N N . LEU A 1 175 ? -4.474 11.866 18.249 1.00 89.50 175 LEU A N 1
ATOM 1347 C CA . LEU A 1 175 ? -4.014 11.204 19.466 1.00 89.50 175 LEU A CA 1
ATOM 1348 C C . LEU A 1 175 ? -4.230 12.084 20.707 1.00 89.50 175 LEU A C 1
ATOM 1350 O O . LEU A 1 175 ? -4.783 11.617 21.697 1.00 89.50 175 LEU A O 1
ATOM 1354 N N . VAL A 1 176 ? -3.854 13.366 20.652 1.00 91.88 176 VAL A N 1
ATOM 1355 C CA . VAL A 1 176 ? -4.066 14.327 21.750 1.00 91.88 176 VAL A CA 1
ATOM 1356 C C . VAL A 1 176 ? -5.548 14.440 22.091 1.00 91.88 176 VAL A C 1
ATOM 1358 O O . VAL A 1 176 ? -5.907 14.396 23.265 1.00 91.88 176 VAL A O 1
ATOM 1361 N N . ARG A 1 177 ? -6.419 14.526 21.081 1.00 92.00 177 ARG A N 1
ATOM 1362 C CA . ARG A 1 177 ? -7.869 14.560 21.282 1.00 92.00 177 ARG A CA 1
ATOM 1363 C C . ARG A 1 177 ? -8.375 13.309 22.001 1.00 92.00 177 ARG A C 1
ATOM 1365 O O . ARG A 1 177 ? -9.188 13.437 22.915 1.00 92.00 177 ARG A O 1
ATOM 1372 N N . ASP A 1 178 ? -7.901 12.126 21.618 1.00 89.50 178 ASP A N 1
ATOM 1373 C CA . ASP A 1 178 ? -8.310 10.866 22.248 1.00 89.50 178 ASP A CA 1
ATOM 1374 C C . ASP A 1 178 ? -7.806 10.765 23.697 1.00 89.50 178 ASP A C 1
ATOM 1376 O O . ASP A 1 178 ? -8.555 10.340 24.579 1.00 89.50 178 ASP A O 1
ATOM 1380 N N . LEU A 1 179 ? -6.591 11.253 23.980 1.00 89.62 179 LEU A N 1
ATOM 1381 C CA . LEU A 1 179 ? -6.094 11.395 25.354 1.00 89.62 179 LEU A CA 1
ATOM 1382 C C . LEU A 1 179 ? -6.965 12.360 26.170 1.00 89.62 179 LEU A C 1
ATOM 1384 O O . LEU A 1 179 ? -7.339 12.043 27.300 1.00 89.62 179 LEU A O 1
ATOM 1388 N N . CYS A 1 180 ? -7.304 13.529 25.619 1.00 89.25 180 CYS A N 1
ATOM 1389 C CA . CYS A 1 180 ? -8.168 14.502 26.285 1.00 89.25 180 CYS A CA 1
ATOM 1390 C C . CYS A 1 180 ? -9.553 13.917 26.583 1.00 89.25 180 CYS A C 1
ATOM 1392 O O . CYS A 1 180 ? -10.061 14.105 27.688 1.00 89.25 180 CYS A O 1
ATOM 1394 N N . HIS A 1 181 ? -10.135 13.173 25.639 1.00 88.06 181 HIS A N 1
ATOM 1395 C CA . HIS A 1 181 ? -11.421 12.505 25.818 1.00 88.06 181 HIS A CA 1
ATOM 1396 C C . HIS A 1 181 ? -11.377 11.481 26.964 1.00 88.06 181 HIS A C 1
ATOM 1398 O O . HIS A 1 181 ? -12.237 11.506 27.846 1.00 88.06 181 HIS A O 1
ATOM 1404 N N . ASP A 1 182 ? -10.350 10.628 27.010 1.00 87.31 182 ASP A N 1
ATOM 1405 C CA . ASP A 1 182 ? -10.181 9.647 28.090 1.00 87.31 182 ASP A CA 1
ATOM 1406 C C . ASP A 1 182 ? -10.025 10.319 29.466 1.00 87.31 182 ASP A C 1
ATOM 1408 O O . ASP A 1 182 ? -10.632 9.894 30.457 1.00 87.31 182 ASP A O 1
ATOM 1412 N N . ILE A 1 183 ? -9.251 11.408 29.527 1.00 87.50 183 ILE A N 1
ATOM 1413 C CA . ILE A 1 183 ? -9.064 12.202 30.746 1.00 87.50 183 ILE A CA 1
ATOM 1414 C C . ILE A 1 183 ? -10.394 12.831 31.191 1.00 87.50 183 ILE A C 1
ATOM 1416 O O . ILE A 1 183 ? -10.757 12.741 32.367 1.00 87.50 183 ILE A O 1
ATOM 1420 N N . GLU A 1 184 ? -11.147 13.431 30.268 1.00 87.38 184 GLU A N 1
ATOM 1421 C CA . GLU A 1 184 ? -12.420 14.095 30.554 1.00 87.38 184 GLU A CA 1
ATOM 1422 C C . GLU A 1 184 ? -13.482 13.114 31.070 1.00 87.38 184 GLU A C 1
ATOM 1424 O O . GLU A 1 184 ? -14.120 13.366 32.099 1.00 87.38 184 GLU A O 1
ATOM 1429 N N . VAL A 1 185 ? -13.656 11.972 30.397 1.00 85.69 185 VAL A N 1
ATOM 1430 C CA . VAL A 1 185 ? -14.602 10.924 30.813 1.00 85.69 185 VAL A CA 1
ATOM 1431 C C . VAL A 1 185 ? -14.290 10.460 32.234 1.00 85.69 185 VAL A C 1
ATOM 1433 O O . VAL A 1 185 ? -15.192 10.317 33.065 1.00 85.69 185 VAL A O 1
ATOM 1436 N N . ARG A 1 186 ? -13.006 10.303 32.560 1.00 82.88 186 ARG A N 1
ATOM 1437 C CA . ARG A 1 186 ? -12.567 9.888 33.891 1.00 82.88 186 ARG A CA 1
ATOM 1438 C C . ARG A 1 186 ? -12.847 10.933 34.968 1.00 82.88 186 ARG A C 1
ATOM 1440 O O . ARG A 1 186 ? -13.309 10.574 36.057 1.00 82.88 186 ARG A O 1
ATOM 1447 N N . PHE A 1 187 ? -12.605 12.213 34.684 1.00 83.12 187 PHE A N 1
ATOM 1448 C CA . PHE A 1 187 ? -12.976 13.294 35.601 1.00 83.12 187 PHE A CA 1
ATOM 1449 C C . PHE A 1 187 ? -14.487 13.306 35.862 1.00 83.12 187 PHE A C 1
ATOM 1451 O O . PHE A 1 187 ? -14.904 13.385 37.020 1.00 83.12 187 PHE A O 1
ATOM 1458 N N . ARG A 1 188 ? -15.311 13.127 34.820 1.00 82.69 188 ARG A N 1
ATOM 1459 C CA . ARG A 1 188 ? -16.779 13.059 34.945 1.00 82.69 188 ARG A CA 1
ATOM 1460 C C . ARG A 1 188 ? -17.244 11.869 35.793 1.00 82.69 188 ARG A C 1
ATOM 1462 O O . ARG A 1 188 ? -18.129 12.038 36.630 1.00 82.69 188 ARG A O 1
ATOM 1469 N N . LEU A 1 189 ? -16.647 10.687 35.622 1.00 81.38 189 LEU A N 1
ATOM 1470 C CA . LEU A 1 189 ? -16.968 9.502 36.432 1.00 81.38 189 LEU A CA 1
ATOM 1471 C C . LEU A 1 189 ? -16.583 9.693 37.905 1.00 81.38 189 LEU A C 1
ATOM 1473 O O . LEU A 1 189 ? -17.381 9.403 38.793 1.00 81.38 189 LEU A O 1
ATOM 1477 N N . THR A 1 190 ? -15.401 10.253 38.168 1.00 78.69 190 THR A N 1
ATOM 1478 C CA . THR A 1 190 ? -14.928 10.526 39.536 1.00 78.69 190 THR A CA 1
ATOM 1479 C C . THR A 1 190 ? -15.827 11.547 40.242 1.00 78.69 190 THR A C 1
ATOM 1481 O O . THR A 1 190 ? -16.187 11.362 41.403 1.00 78.69 190 THR A O 1
ATOM 1484 N N . ALA A 1 191 ? -16.246 12.601 39.533 1.00 76.25 191 ALA A N 1
ATOM 1485 C CA . ALA A 1 191 ? -17.178 13.596 40.058 1.00 76.25 191 ALA A CA 1
ATOM 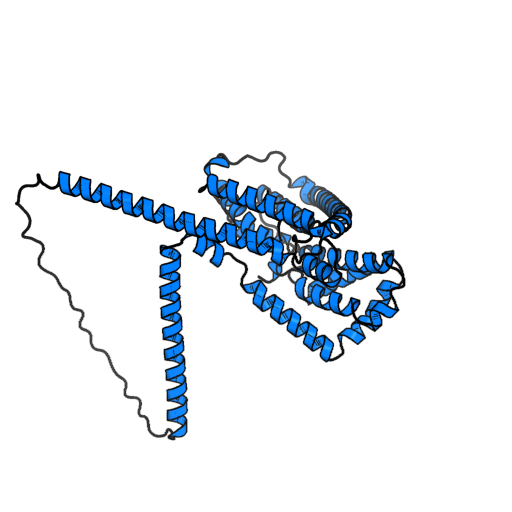1486 C C . ALA A 1 191 ? -18.561 12.996 40.376 1.00 76.25 191 ALA A C 1
ATOM 1488 O O . ALA A 1 191 ? -19.135 13.308 41.419 1.00 76.25 191 ALA A O 1
ATOM 1489 N N . ARG A 1 192 ? -19.075 12.095 39.523 1.00 76.50 192 ARG A N 1
ATOM 1490 C CA . ARG A 1 192 ? -20.340 11.380 39.766 1.00 76.50 192 ARG A CA 1
ATOM 1491 C C . ARG A 1 192 ? -20.273 10.463 40.986 1.00 76.50 192 ARG A C 1
ATOM 1493 O O . ARG A 1 192 ? -21.195 10.500 41.792 1.00 76.50 192 ARG A O 1
ATOM 1500 N N . HIS A 1 193 ? -19.194 9.694 41.157 1.00 73.81 193 HIS A N 1
ATOM 1501 C CA . HIS A 1 193 ? -19.012 8.859 42.351 1.00 73.81 193 HIS A CA 1
ATOM 1502 C C . HIS A 1 193 ? -18.968 9.699 43.629 1.00 73.81 193 HIS A C 1
ATOM 1504 O O . HIS A 1 193 ? -19.703 9.412 44.566 1.00 73.81 193 HIS A O 1
ATOM 1510 N N . ARG A 1 194 ? -18.214 10.806 43.626 1.00 70.12 194 ARG A N 1
ATOM 1511 C CA . ARG A 1 194 ? -18.140 11.719 44.776 1.00 70.12 194 ARG A CA 1
ATOM 1512 C C . ARG A 1 194 ? -19.500 12.334 45.132 1.00 70.12 194 ARG A C 1
ATOM 1514 O O . ARG A 1 194 ? -19.802 12.511 46.305 1.00 70.12 194 ARG A O 1
ATOM 1521 N N . HIS A 1 195 ? -20.333 12.641 44.136 1.00 70.50 195 HIS A N 1
ATOM 1522 C CA . HIS A 1 195 ? -21.698 13.117 44.375 1.00 70.50 195 HIS A CA 1
ATOM 1523 C C . HIS A 1 195 ? -22.615 12.007 44.920 1.00 70.50 195 HIS A C 1
ATOM 1525 O O . HIS A 1 195 ? -23.419 12.270 45.815 1.00 70.50 195 HIS A O 1
ATOM 1531 N N . ASN A 1 196 ? -22.503 10.775 44.417 1.00 69.81 196 ASN A N 1
ATOM 1532 C CA . ASN A 1 196 ? -23.301 9.650 44.911 1.00 69.81 196 ASN A CA 1
ATOM 1533 C C . ASN A 1 196 ? -22.928 9.267 46.351 1.00 69.81 196 ASN A C 1
ATOM 1535 O O . ASN A 1 196 ? -23.824 9.049 47.160 1.00 69.81 196 ASN A O 1
ATOM 1539 N N . ASP A 1 197 ? -21.639 9.264 46.699 1.00 67.06 197 ASP A N 1
ATOM 1540 C CA . ASP A 1 197 ? -21.176 8.990 48.067 1.00 67.06 197 ASP A CA 1
ATOM 1541 C C . ASP A 1 197 ? -21.668 10.057 49.057 1.00 67.06 197 ASP A C 1
ATOM 1543 O O . ASP A 1 197 ? -22.085 9.731 50.170 1.00 67.06 197 ASP A O 1
ATOM 1547 N N . ASN A 1 198 ? -21.712 11.328 48.640 1.00 60.34 198 ASN A N 1
ATOM 1548 C CA . ASN A 1 198 ? -22.273 12.420 49.442 1.00 60.34 198 ASN A CA 1
ATOM 1549 C C . ASN A 1 198 ? -23.797 12.280 49.656 1.00 60.34 198 ASN A C 1
ATOM 1551 O O . ASN A 1 198 ? -24.297 12.614 50.730 1.00 60.34 198 ASN A O 1
ATOM 1555 N N . ASN A 1 199 ? -24.536 11.747 48.676 1.00 59.00 199 ASN A N 1
ATOM 1556 C CA . ASN A 1 199 ? -25.976 11.467 48.805 1.00 59.00 199 ASN A CA 1
ATOM 1557 C C . ASN A 1 199 ? -26.261 10.208 49.653 1.00 59.00 199 ASN A C 1
ATOM 1559 O O . ASN A 1 199 ? -27.253 10.141 50.379 1.00 59.00 199 ASN A O 1
ATOM 1563 N N . MET A 1 200 ? -25.379 9.206 49.592 1.00 53.94 200 MET A N 1
ATOM 1564 C CA . MET A 1 200 ? -25.477 7.976 50.387 1.00 53.94 200 MET A CA 1
ATOM 1565 C C . MET A 1 200 ? -25.155 8.239 51.868 1.00 53.94 200 MET A C 1
ATOM 1567 O O . MET A 1 200 ? -25.815 7.713 52.761 1.00 53.94 200 MET A O 1
ATOM 1571 N N . SER A 1 201 ? -24.172 9.101 52.142 1.00 54.50 201 SER A N 1
ATOM 1572 C CA . SER A 1 201 ? -23.787 9.496 53.505 1.00 54.50 201 SER A CA 1
ATOM 1573 C C . SER A 1 201 ? -24.806 10.417 54.186 1.00 54.50 201 SER A C 1
ATOM 1575 O O . SER A 1 201 ? -24.965 10.330 55.399 1.00 54.50 201 SER A O 1
ATOM 1577 N N . THR A 1 202 ? -25.566 11.215 53.430 1.00 51.75 202 THR A N 1
ATOM 1578 C CA . THR A 1 202 ? -26.727 11.969 53.951 1.00 51.75 202 THR A CA 1
ATOM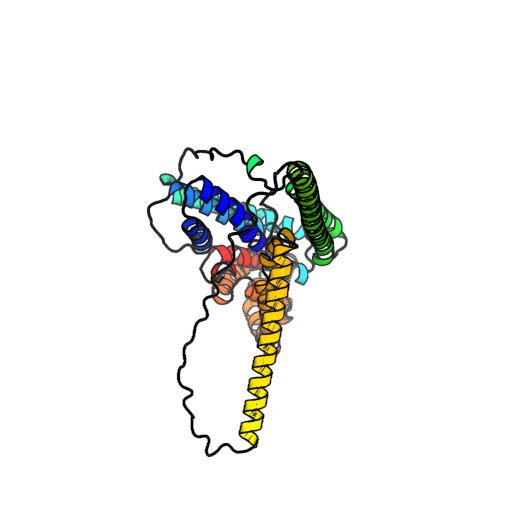 1579 C C . THR A 1 202 ? -27.979 11.107 54.142 1.00 51.75 202 THR A C 1
ATOM 1581 O O . THR A 1 202 ? -28.839 11.458 54.943 1.00 51.75 202 THR A O 1
ATOM 1584 N N . SER A 1 203 ? -28.079 9.958 53.466 1.00 46.22 203 SER A N 1
ATOM 1585 C CA . SER A 1 203 ? -29.184 9.003 53.659 1.00 46.22 203 SER A CA 1
ATOM 1586 C C . SER A 1 203 ? -28.934 8.024 54.820 1.00 46.22 203 SER A C 1
ATOM 1588 O O . SER A 1 203 ? -29.881 7.557 55.449 1.00 46.22 203 SER A O 1
ATOM 1590 N N . ASN A 1 204 ? -27.667 7.753 55.160 1.00 44.62 204 ASN A N 1
ATOM 1591 C CA . ASN A 1 204 ? -27.278 6.825 56.232 1.00 44.62 204 ASN A CA 1
ATOM 1592 C C . ASN A 1 204 ? -27.212 7.444 57.640 1.00 44.62 204 ASN A C 1
ATOM 1594 O O . ASN A 1 204 ? -26.969 6.716 58.601 1.00 44.62 204 ASN A O 1
ATOM 1598 N N . THR A 1 205 ? -27.469 8.744 57.814 1.00 46.84 205 THR A N 1
ATOM 1599 C CA . THR A 1 205 ? -27.573 9.362 59.153 1.00 46.84 205 THR A CA 1
ATOM 1600 C C . THR A 1 205 ? -28.853 8.991 59.915 1.00 46.84 205 THR A C 1
ATOM 1602 O O . THR A 1 205 ? -29.001 9.400 61.061 1.00 46.84 205 THR A O 1
ATOM 1605 N N . ASN A 1 206 ? -29.745 8.178 59.331 1.00 44.94 206 ASN A N 1
ATOM 1606 C CA . ASN A 1 206 ? -31.021 7.768 59.935 1.00 44.94 206 ASN A CA 1
ATOM 1607 C C . ASN A 1 206 ? -31.135 6.260 60.251 1.00 44.94 206 ASN A C 1
ATOM 1609 O O . ASN A 1 206 ? -32.246 5.766 60.431 1.00 44.94 206 ASN A O 1
ATOM 1613 N N . ILE A 1 207 ? -30.030 5.506 60.322 1.00 45.28 207 ILE A N 1
ATOM 1614 C CA . ILE A 1 207 ? -30.081 4.068 60.652 1.00 45.28 207 ILE A CA 1
ATOM 1615 C C . ILE A 1 207 ? -29.768 3.860 62.149 1.00 45.28 207 ILE A C 1
ATOM 1617 O O . ILE A 1 207 ? -28.670 4.221 62.580 1.00 45.28 207 ILE A O 1
ATOM 1621 N N . PRO A 1 208 ? -30.689 3.287 62.956 1.00 39.53 208 PRO A N 1
ATOM 1622 C CA . PRO A 1 208 ? -30.453 3.002 64.371 1.00 39.53 208 PRO A CA 1
ATOM 1623 C C . PRO A 1 208 ? -29.289 2.025 64.583 1.00 39.53 208 PRO A C 1
ATOM 1625 O O . PRO A 1 208 ? -29.097 1.080 63.819 1.00 39.53 208 PRO A O 1
ATOM 1628 N N . LEU A 1 209 ? -28.523 2.262 65.649 1.00 44.72 209 LEU A N 1
ATOM 1629 C CA . LEU A 1 209 ? -27.372 1.474 66.094 1.00 44.72 209 LEU A CA 1
ATOM 1630 C C . LEU A 1 209 ? -27.800 0.102 66.644 1.00 44.72 209 LEU A C 1
ATOM 1632 O O . LEU A 1 209 ? -27.721 -0.139 67.842 1.00 44.72 209 LEU A O 1
ATOM 1636 N N . GLU A 1 210 ? -28.226 -0.818 65.789 1.00 40.38 210 GLU A N 1
ATOM 1637 C CA . GLU A 1 210 ? -28.458 -2.205 66.190 1.00 40.38 210 GLU A CA 1
ATOM 1638 C C . GLU A 1 210 ? -28.069 -3.114 65.017 1.00 40.38 210 GLU A C 1
ATOM 1640 O O . GLU A 1 210 ? -28.688 -3.044 63.962 1.00 40.38 210 GLU A O 1
ATOM 1645 N N . ASN A 1 211 ? -26.987 -3.893 65.188 1.00 40.09 211 ASN A N 1
ATOM 1646 C CA . ASN A 1 211 ? -26.393 -4.901 64.270 1.00 40.09 211 ASN A CA 1
ATOM 1647 C C . ASN A 1 211 ? -24.937 -4.664 63.827 1.00 40.09 211 ASN A C 1
ATOM 1649 O O . ASN A 1 211 ? -24.552 -5.018 62.714 1.00 40.09 211 ASN A O 1
ATOM 1653 N N . ARG A 1 212 ? -24.075 -4.136 64.709 1.00 34.28 212 ARG A N 1
ATOM 1654 C CA . ARG A 1 212 ? -22.614 -4.095 64.470 1.00 34.28 212 ARG A CA 1
ATOM 1655 C C . ARG A 1 212 ? -21.796 -5.156 65.217 1.00 34.28 212 ARG A C 1
ATOM 1657 O O . ARG A 1 212 ? -20.572 -5.111 65.180 1.00 34.28 212 ARG A O 1
ATOM 1664 N N . ALA A 1 213 ? -22.450 -6.125 65.848 1.00 35.19 213 ALA A N 1
ATOM 1665 C CA . ALA A 1 213 ? -21.806 -7.282 66.456 1.00 35.19 213 ALA A CA 1
ATOM 1666 C C . ALA A 1 213 ? -22.396 -8.534 65.808 1.00 35.19 213 ALA A C 1
ATOM 1668 O O . ALA A 1 213 ? -23.512 -8.882 66.157 1.00 35.19 213 ALA A O 1
ATOM 1669 N N . ASN A 1 214 ? -21.716 -9.102 64.800 1.00 33.09 214 ASN A N 1
ATOM 1670 C CA . ASN A 1 214 ? -21.815 -10.515 64.367 1.00 33.09 214 ASN A CA 1
ATOM 1671 C C . ASN A 1 214 ? -20.989 -10.815 63.095 1.00 33.09 214 ASN A C 1
ATOM 1673 O O . ASN A 1 214 ? -21.409 -11.597 62.253 1.00 33.09 214 ASN A O 1
ATOM 1677 N N . LEU A 1 215 ? -19.804 -10.217 62.931 1.00 33.34 215 LEU A N 1
ATOM 1678 C CA . LEU A 1 215 ? -18.882 -10.566 61.838 1.00 33.34 215 LEU A CA 1
ATOM 1679 C C . LEU A 1 215 ? -17.443 -10.612 62.365 1.00 33.34 215 LEU A C 1
ATOM 1681 O O . LEU A 1 215 ? -16.585 -9.812 62.004 1.00 33.34 215 LEU A O 1
ATOM 1685 N N . THR A 1 216 ? -17.206 -11.576 63.251 1.00 30.11 216 THR A N 1
ATOM 1686 C CA . THR A 1 216 ? -15.875 -12.060 63.626 1.00 30.11 216 THR A CA 1
ATOM 1687 C C . THR A 1 216 ? -15.895 -13.578 63.441 1.00 30.11 216 THR A C 1
ATOM 1689 O O . THR A 1 216 ? -16.882 -14.200 63.825 1.00 30.11 216 THR A O 1
ATOM 1692 N N . ILE A 1 217 ? -14.786 -14.149 62.941 1.00 29.42 217 ILE A N 1
ATOM 1693 C CA . ILE A 1 217 ? -14.516 -15.584 62.669 1.00 29.42 217 ILE A CA 1
ATOM 1694 C C . ILE A 1 217 ? -14.990 -15.971 61.244 1.00 29.42 217 ILE A C 1
ATOM 1696 O O . ILE A 1 217 ? -16.159 -15.831 60.921 1.00 29.42 217 ILE A O 1
ATOM 1700 N N . THR A 1 218 ? -14.128 -16.312 60.276 1.00 27.42 218 THR A N 1
ATOM 1701 C CA . THR A 1 218 ? -13.138 -17.404 60.294 1.00 27.42 218 THR A CA 1
ATOM 1702 C C . THR A 1 218 ? -11.959 -17.095 59.356 1.00 27.42 218 THR A C 1
ATOM 1704 O O . THR A 1 218 ? -12.148 -16.939 58.152 1.00 27.42 218 THR A O 1
ATOM 1707 N N . ALA A 1 219 ? -10.737 -17.045 59.892 1.00 28.69 219 ALA A N 1
ATOM 1708 C CA . ALA A 1 219 ? -9.506 -17.104 59.107 1.00 28.69 219 ALA A CA 1
ATOM 1709 C C . ALA A 1 219 ? -9.080 -18.574 58.984 1.00 28.69 219 ALA A C 1
ATOM 1711 O O . ALA A 1 219 ? -8.729 -19.202 59.980 1.00 28.69 219 ALA A O 1
ATOM 1712 N N . THR A 1 220 ? -9.135 -19.132 57.778 1.00 28.33 220 THR A N 1
ATOM 1713 C CA . THR A 1 220 ? -8.578 -20.448 57.451 1.00 28.33 220 THR A CA 1
ATOM 1714 C C . THR A 1 220 ? -7.145 -20.280 56.949 1.00 28.33 220 THR A C 1
ATOM 1716 O O . THR A 1 220 ? -6.901 -19.647 55.924 1.00 28.33 220 THR A O 1
ATOM 1719 N N . GLN A 1 221 ? -6.186 -20.844 57.686 1.00 28.34 221 GLN A N 1
ATOM 1720 C CA . GLN A 1 221 ? -4.842 -21.113 57.177 1.00 28.34 221 GLN A CA 1
ATOM 1721 C C . GLN A 1 221 ? -4.844 -22.399 56.341 1.00 28.34 221 GLN A C 1
ATOM 1723 O O . GLN A 1 221 ? -5.522 -23.351 56.728 1.00 28.34 221 GLN A O 1
ATOM 1728 N N . PRO A 1 222 ? -4.032 -22.488 55.276 1.00 31.22 222 PRO A N 1
ATOM 1729 C CA . PRO A 1 222 ? -3.589 -23.760 54.741 1.00 31.22 222 PRO A CA 1
ATOM 1730 C C . PRO A 1 222 ? -2.157 -24.061 55.202 1.00 31.22 222 PRO A C 1
ATOM 1732 O O . PRO A 1 222 ? -1.197 -23.395 54.816 1.00 31.22 222 PRO A O 1
ATOM 1735 N N . THR A 1 223 ? -2.038 -25.101 56.018 1.00 28.81 223 THR A N 1
ATOM 1736 C CA . THR A 1 223 ? -0.868 -25.977 56.095 1.00 28.81 223 THR A CA 1
ATOM 1737 C C . THR A 1 223 ? -0.822 -26.845 54.838 1.00 28.81 223 THR A C 1
ATOM 1739 O O . THR A 1 223 ? -1.823 -27.500 54.564 1.00 28.81 223 THR A O 1
ATOM 1742 N N . ASP A 1 224 ? 0.306 -26.915 54.125 1.00 30.81 224 ASP A N 1
ATOM 1743 C CA . ASP A 1 224 ? 0.869 -28.232 53.808 1.00 30.81 224 ASP A CA 1
ATOM 1744 C C . ASP A 1 224 ? 2.334 -28.195 53.356 1.00 30.81 224 ASP A C 1
ATOM 1746 O O . ASP A 1 224 ? 2.796 -27.313 52.633 1.00 30.81 224 ASP A O 1
ATOM 1750 N N . SER A 1 225 ? 3.034 -29.205 53.848 1.00 31.61 225 SER A N 1
ATOM 1751 C CA . SER A 1 225 ? 4.430 -29.581 53.669 1.00 31.61 225 SER A CA 1
ATOM 1752 C C . SER A 1 225 ? 4.654 -30.395 52.390 1.00 31.61 225 SER A C 1
ATOM 1754 O O . SER A 1 225 ? 3.839 -31.255 52.069 1.00 31.61 225 SER A O 1
ATOM 1756 N N . GLY A 1 226 ? 5.795 -30.219 51.708 1.00 27.28 226 GLY A N 1
ATOM 1757 C CA . GLY A 1 226 ? 6.176 -31.112 50.606 1.00 27.28 226 GLY A CA 1
ATOM 1758 C C . GLY A 1 226 ? 7.552 -30.859 49.976 1.00 27.28 226 GLY A C 1
ATOM 1759 O O . GLY A 1 226 ? 7.672 -30.020 49.094 1.00 27.28 226 GLY A O 1
ATOM 1760 N N . ASN A 1 227 ? 8.538 -31.659 50.402 1.00 27.58 227 ASN A N 1
ATOM 1761 C CA . ASN A 1 227 ? 9.754 -32.114 49.702 1.00 27.58 227 ASN A CA 1
ATOM 1762 C C . ASN A 1 227 ? 10.639 -31.110 48.933 1.00 27.58 227 ASN A C 1
ATOM 1764 O O . ASN A 1 227 ? 10.471 -30.893 47.733 1.00 27.58 227 ASN A O 1
ATOM 1768 N N . GLU A 1 228 ? 11.729 -30.683 49.578 1.00 31.91 228 GLU A N 1
ATOM 1769 C CA . GLU A 1 228 ? 12.964 -30.285 48.891 1.00 31.91 228 GLU A CA 1
ATOM 1770 C C . GLU A 1 228 ? 13.821 -31.532 48.610 1.00 31.91 228 GLU A C 1
ATOM 1772 O O . GLU A 1 228 ? 14.378 -32.147 49.519 1.00 31.91 228 GLU A O 1
ATOM 1777 N N . ASN A 1 229 ? 13.925 -31.915 47.335 1.00 30.09 229 ASN A N 1
ATOM 1778 C CA . ASN A 1 229 ? 14.928 -32.872 46.876 1.00 30.09 229 ASN A CA 1
ATOM 1779 C C . ASN A 1 229 ? 16.280 -32.155 46.773 1.00 30.09 229 ASN A C 1
ATOM 1781 O O . ASN A 1 229 ? 16.488 -31.329 45.883 1.00 30.09 229 ASN A O 1
ATOM 1785 N N . VAL A 1 230 ? 17.192 -32.498 47.681 1.00 35.09 230 VAL A N 1
ATOM 1786 C CA . VAL A 1 230 ? 18.611 -32.131 47.631 1.00 35.09 230 VAL A CA 1
ATOM 1787 C C . VAL A 1 230 ? 19.240 -32.824 46.419 1.00 35.09 230 VAL A C 1
ATOM 1789 O O . VAL A 1 230 ? 19.404 -34.043 46.408 1.00 35.09 230 VAL A O 1
ATOM 1792 N N . VAL A 1 231 ? 19.556 -32.051 45.379 1.00 36.06 231 VAL A N 1
ATOM 1793 C CA . VAL A 1 231 ? 20.404 -32.500 44.270 1.00 36.06 231 VAL A CA 1
ATOM 1794 C C . VAL A 1 231 ? 21.848 -32.186 44.636 1.00 36.06 231 VAL A C 1
ATOM 1796 O O . VAL A 1 231 ? 22.213 -31.033 44.855 1.00 36.06 231 VAL A O 1
ATOM 1799 N N . ASP A 1 232 ? 22.635 -33.250 44.719 1.00 34.91 232 ASP A N 1
ATOM 1800 C CA . ASP A 1 232 ? 24.060 -33.273 45.018 1.00 34.91 232 ASP A CA 1
ATOM 1801 C C . ASP A 1 232 ? 24.847 -32.489 43.950 1.00 34.91 232 ASP A C 1
ATOM 1803 O O . ASP A 1 232 ? 24.797 -32.808 42.760 1.00 34.91 232 ASP A O 1
ATOM 1807 N N . SER A 1 233 ? 25.543 -31.425 44.356 1.00 38.72 233 SER A N 1
ATOM 1808 C CA . SER A 1 233 ? 26.345 -30.573 43.471 1.00 38.72 233 SER A CA 1
ATOM 1809 C C . SER A 1 233 ? 27.835 -30.816 43.705 1.00 38.72 233 SER A C 1
ATOM 1811 O O . SER A 1 233 ? 28.529 -29.995 44.308 1.00 38.72 233 SER A O 1
ATOM 1813 N N . THR A 1 234 ? 28.352 -31.940 43.216 1.00 43.44 234 THR A N 1
ATOM 1814 C CA . THR A 1 234 ? 29.798 -32.164 43.105 1.00 43.44 234 THR A CA 1
ATOM 1815 C C . THR A 1 234 ? 30.247 -31.936 41.665 1.00 43.44 234 THR A C 1
ATOM 1817 O O . THR A 1 234 ? 29.984 -32.762 40.794 1.00 43.44 234 THR A O 1
ATOM 1820 N N . GLY A 1 235 ? 30.955 -30.825 41.432 1.00 50.28 235 GLY A N 1
ATOM 1821 C CA . GLY A 1 235 ? 31.763 -30.608 40.227 1.00 50.28 235 GLY A CA 1
ATOM 1822 C C . GLY A 1 235 ? 31.222 -29.577 39.234 1.00 50.28 235 GLY A C 1
ATOM 1823 O O . GLY A 1 235 ? 30.860 -29.937 38.121 1.00 50.28 235 GLY A O 1
ATOM 1824 N N . LEU A 1 236 ? 31.244 -28.290 39.595 1.00 45.66 236 LEU A N 1
ATOM 1825 C CA . LEU A 1 236 ? 31.270 -27.196 38.616 1.00 45.66 236 LEU A CA 1
ATOM 1826 C C . LEU A 1 236 ? 32.498 -26.327 38.891 1.00 45.66 236 LEU A C 1
ATOM 1828 O O . LEU A 1 236 ? 32.716 -25.886 40.021 1.00 45.66 236 LEU A O 1
ATOM 1832 N N . HIS A 1 237 ? 33.326 -26.118 37.867 1.00 58.78 237 HIS A N 1
ATOM 1833 C CA . HIS A 1 237 ? 34.460 -25.205 37.951 1.00 58.78 237 HIS A CA 1
ATOM 1834 C C . HIS A 1 237 ? 33.950 -23.772 38.178 1.00 58.78 237 HIS A C 1
ATOM 1836 O O . HIS A 1 237 ? 32.877 -23.405 37.710 1.00 58.78 237 HIS A O 1
ATOM 1842 N N . ALA A 1 238 ? 34.722 -22.941 38.890 1.00 55.84 238 ALA A N 1
ATOM 1843 C CA . ALA A 1 238 ? 34.327 -21.573 39.258 1.00 55.84 238 ALA A CA 1
ATOM 1844 C C . ALA A 1 238 ? 33.863 -20.715 38.059 1.00 55.84 238 ALA A C 1
ATOM 1846 O O . ALA A 1 238 ? 32.950 -19.908 38.199 1.00 55.84 238 ALA A O 1
ATOM 1847 N N . ALA A 1 239 ? 34.421 -20.957 36.868 1.00 54.88 239 ALA A N 1
ATOM 1848 C CA . ALA A 1 239 ? 34.014 -20.295 35.629 1.00 54.88 239 ALA A CA 1
ATOM 1849 C C . ALA A 1 239 ? 32.575 -20.639 35.188 1.00 54.88 239 ALA A C 1
ATOM 1851 O O . ALA A 1 239 ? 31.874 -19.777 34.663 1.00 54.88 239 ALA A O 1
ATOM 1852 N N . ASP A 1 240 ? 32.102 -21.864 35.436 1.00 52.81 240 ASP A N 1
ATOM 1853 C CA . ASP A 1 240 ? 30.737 -22.277 35.093 1.00 52.81 240 ASP A CA 1
ATOM 1854 C C . ASP A 1 240 ? 29.708 -21.679 36.064 1.00 52.81 240 ASP A C 1
ATOM 1856 O O . ASP A 1 240 ? 28.595 -21.334 35.666 1.00 52.81 240 ASP A O 1
ATOM 1860 N N . LEU A 1 241 ? 30.087 -21.493 37.334 1.00 58.72 241 LEU A N 1
ATOM 1861 C CA . LEU A 1 241 ? 29.256 -20.827 38.343 1.00 58.72 241 LEU A CA 1
ATOM 1862 C C . LEU A 1 241 ? 29.057 -19.338 38.028 1.00 58.72 241 LEU A C 1
ATOM 1864 O O . LEU A 1 241 ? 27.941 -18.834 38.172 1.00 58.72 241 LEU A O 1
ATOM 1868 N N . ASP A 1 242 ? 30.092 -18.654 37.533 1.00 59.66 242 ASP A N 1
ATOM 1869 C CA . ASP A 1 242 ? 29.996 -17.250 37.121 1.00 59.66 242 ASP A CA 1
ATOM 1870 C C . ASP A 1 242 ? 29.068 -17.077 35.909 1.00 59.66 242 ASP A C 1
ATOM 1872 O O . ASP A 1 242 ? 28.163 -16.237 35.948 1.00 59.66 242 ASP A O 1
ATOM 1876 N N . ILE A 1 243 ? 29.200 -17.935 34.888 1.00 62.69 243 ILE A N 1
ATOM 1877 C CA . ILE A 1 243 ? 28.339 -17.932 33.691 1.00 62.69 243 ILE A CA 1
ATOM 1878 C C . ILE A 1 243 ? 26.877 -18.227 34.060 1.00 62.69 243 ILE A C 1
ATOM 1880 O O . ILE A 1 243 ? 25.953 -17.560 33.574 1.00 62.69 243 ILE A O 1
ATOM 1884 N N . VAL A 1 244 ? 26.636 -19.196 34.949 1.00 67.44 244 VAL A N 1
ATOM 1885 C CA . VAL A 1 244 ? 25.285 -19.512 35.438 1.00 67.44 244 VAL A CA 1
ATOM 1886 C C . VAL A 1 244 ? 24.709 -18.338 36.241 1.00 67.44 244 VAL A C 1
ATOM 1888 O O . VAL A 1 244 ? 23.545 -17.983 36.031 1.00 67.44 244 VAL A O 1
ATOM 1891 N N . SER A 1 245 ? 25.505 -17.677 37.091 1.00 69.44 245 SER A N 1
ATOM 1892 C CA . SER A 1 245 ? 25.055 -16.513 37.871 1.00 69.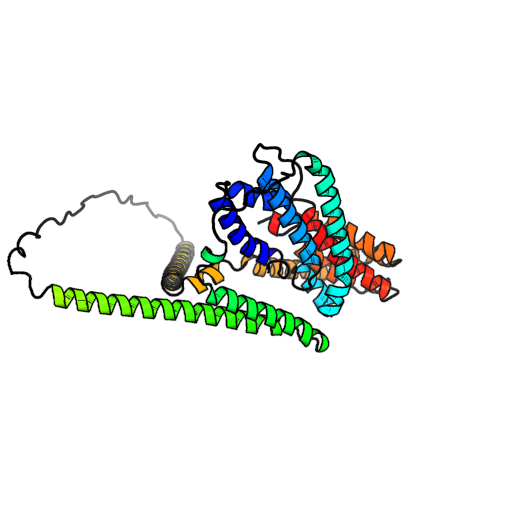44 245 SER A CA 1
ATOM 1893 C C . SER A 1 245 ? 24.675 -15.326 36.977 1.00 69.44 245 SER A C 1
ATOM 1895 O O . SER A 1 245 ? 23.641 -14.684 37.191 1.00 69.44 245 SER A O 1
ATOM 1897 N N . GLU A 1 246 ? 25.451 -15.079 35.921 1.00 68.88 246 GLU A N 1
ATOM 1898 C CA . GLU A 1 246 ? 25.221 -14.006 34.958 1.00 68.88 246 GLU A CA 1
ATOM 1899 C C . GLU A 1 246 ? 23.937 -14.260 34.156 1.00 68.88 246 GLU A C 1
ATOM 1901 O O . GLU A 1 246 ? 23.088 -13.374 34.018 1.00 68.88 246 GLU A O 1
ATOM 1906 N N . THR A 1 247 ? 23.726 -15.510 33.734 1.00 69.81 247 THR A N 1
ATOM 1907 C CA . THR A 1 247 ? 22.523 -15.940 33.008 1.00 69.81 247 THR A CA 1
ATOM 1908 C C . THR A 1 247 ? 21.261 -15.821 33.874 1.00 69.81 247 THR A C 1
ATOM 1910 O O . THR A 1 247 ? 20.207 -15.378 33.403 1.00 69.81 247 THR A O 1
ATOM 1913 N N . VAL A 1 248 ? 21.344 -16.183 35.160 1.00 75.38 248 VAL A N 1
ATOM 1914 C CA . VAL A 1 248 ? 20.237 -16.039 36.123 1.00 75.38 248 VAL A CA 1
ATOM 1915 C C . VAL A 1 248 ? 19.933 -14.563 36.392 1.00 75.38 248 VAL A C 1
ATOM 1917 O O . VAL A 1 248 ? 18.764 -14.164 36.361 1.00 75.38 248 VAL A O 1
ATOM 1920 N N . ARG A 1 249 ? 20.965 -13.730 36.571 1.00 77.75 249 ARG A N 1
ATOM 1921 C CA . ARG A 1 249 ? 20.837 -12.277 36.761 1.00 77.75 249 ARG A CA 1
ATOM 1922 C C . ARG A 1 249 ? 20.189 -11.605 35.552 1.00 77.75 249 ARG A C 1
ATOM 1924 O O . ARG A 1 249 ? 19.300 -10.768 35.714 1.00 77.75 249 ARG A O 1
ATOM 1931 N N . GLN A 1 250 ? 20.564 -12.016 34.343 1.00 76.94 250 GLN A N 1
ATOM 1932 C CA . GLN A 1 250 ? 19.963 -11.530 33.105 1.00 76.94 250 GLN A CA 1
ATOM 1933 C C . GLN A 1 250 ? 18.485 -11.934 32.996 1.00 76.94 250 GLN A C 1
ATOM 1935 O O . GLN A 1 250 ? 17.639 -11.090 32.694 1.00 76.94 250 GLN A O 1
ATOM 1940 N N . LYS A 1 251 ? 18.136 -13.189 33.318 1.00 76.12 251 LYS A N 1
ATOM 1941 C CA . LYS A 1 251 ? 16.735 -13.649 33.351 1.00 76.12 251 LYS A CA 1
ATOM 1942 C C . LYS A 1 251 ? 15.889 -12.887 34.379 1.00 76.12 251 LYS A C 1
ATOM 1944 O O . LYS A 1 251 ? 14.764 -12.509 34.055 1.00 76.12 251 LYS A O 1
ATOM 1949 N N . GLN A 1 252 ? 16.419 -12.618 35.575 1.00 82.00 252 GLN A N 1
ATOM 1950 C CA . GLN A 1 252 ? 15.736 -11.816 36.603 1.00 82.00 252 GLN A CA 1
ATOM 1951 C C . GLN A 1 252 ? 15.562 -10.349 36.193 1.00 82.00 252 GLN A C 1
ATOM 1953 O O . GLN A 1 252 ? 14.512 -9.748 36.429 1.00 82.00 252 GLN A O 1
ATOM 1958 N N . TRP A 1 253 ? 16.572 -9.755 35.559 1.00 76.25 253 TRP A N 1
ATOM 1959 C CA . TRP A 1 253 ? 16.475 -8.395 35.034 1.00 76.25 253 TRP A CA 1
ATOM 1960 C C . TRP A 1 253 ? 15.402 -8.297 33.937 1.00 76.25 253 TRP A C 1
ATOM 1962 O O . TRP A 1 253 ? 14.543 -7.412 33.985 1.00 76.25 253 TRP A O 1
ATOM 1972 N N . LEU A 1 254 ? 15.368 -9.268 33.017 1.00 79.19 254 LEU A N 1
ATOM 1973 C CA . LEU A 1 254 ? 14.344 -9.366 31.972 1.00 79.19 254 LEU A CA 1
ATOM 1974 C C . LEU A 1 254 ? 12.935 -9.565 32.547 1.00 79.19 254 LEU A C 1
ATOM 1976 O O . LEU A 1 254 ? 11.988 -8.934 32.072 1.00 79.19 254 LEU A O 1
ATOM 1980 N N . SER A 1 255 ? 12.768 -10.403 33.577 1.00 80.88 255 SER A N 1
ATOM 1981 C CA . SER A 1 255 ? 11.457 -10.602 34.207 1.00 80.88 255 SER A CA 1
ATOM 1982 C C . SER A 1 255 ? 10.971 -9.336 34.907 1.00 80.88 255 SER A C 1
ATOM 1984 O O . SER A 1 255 ? 9.814 -8.962 34.741 1.00 80.88 255 SER A O 1
ATOM 1986 N N . LYS A 1 256 ? 11.862 -8.616 35.598 1.00 82.69 256 LYS A N 1
ATOM 1987 C CA . LYS A 1 256 ? 11.529 -7.354 36.271 1.00 82.69 256 LYS A CA 1
ATOM 1988 C C . LYS A 1 256 ? 11.099 -6.269 35.280 1.00 82.69 256 LYS A C 1
ATOM 1990 O O . LYS A 1 256 ? 10.129 -5.557 35.527 1.00 82.69 256 LYS A O 1
ATOM 1995 N N . ILE A 1 257 ? 11.768 -6.178 34.130 1.00 80.38 257 ILE A N 1
ATOM 1996 C CA . ILE A 1 257 ? 11.354 -5.284 33.037 1.00 80.38 257 ILE A CA 1
ATOM 1997 C C . ILE A 1 257 ? 9.987 -5.683 32.496 1.00 80.38 257 ILE A C 1
ATOM 1999 O O . ILE A 1 257 ? 9.119 -4.826 32.333 1.00 80.38 257 ILE A O 1
ATOM 2003 N N . ARG A 1 258 ? 9.778 -6.976 32.238 1.00 80.50 258 ARG A N 1
ATOM 2004 C CA . ARG A 1 258 ? 8.501 -7.495 31.742 1.00 80.50 258 ARG A CA 1
ATOM 2005 C C . ARG A 1 258 ? 7.353 -7.175 32.699 1.00 80.50 258 ARG A C 1
ATOM 2007 O O . ARG A 1 258 ? 6.288 -6.771 32.238 1.00 80.50 258 ARG A O 1
ATOM 2014 N N . ASP A 1 259 ? 7.559 -7.329 34.001 1.00 83.38 259 ASP A N 1
ATOM 2015 C CA . ASP A 1 259 ? 6.523 -7.095 35.007 1.00 83.38 259 ASP A CA 1
ATOM 2016 C C . ASP A 1 259 ? 6.235 -5.595 35.179 1.00 83.38 259 ASP A C 1
ATOM 2018 O O . ASP A 1 259 ? 5.069 -5.197 35.208 1.00 83.38 259 ASP A O 1
ATOM 2022 N N . ASN A 1 260 ? 7.266 -4.742 35.140 1.00 85.06 260 ASN A N 1
ATOM 2023 C CA . ASN A 1 260 ? 7.100 -3.286 35.088 1.00 85.06 260 ASN A CA 1
ATOM 2024 C C . ASN A 1 260 ? 6.339 -2.839 33.831 1.00 85.06 260 ASN A C 1
ATOM 2026 O O . ASN A 1 260 ? 5.426 -2.017 33.919 1.00 85.06 260 ASN A O 1
ATOM 2030 N N . MET A 1 261 ? 6.667 -3.405 32.663 1.00 77.88 261 MET A N 1
ATOM 2031 C CA . MET A 1 261 ? 5.946 -3.126 31.420 1.00 77.88 261 MET A CA 1
ATOM 2032 C C . MET A 1 261 ? 4.490 -3.577 31.500 1.00 77.88 261 MET A C 1
ATOM 2034 O O . MET A 1 261 ? 3.601 -2.822 31.119 1.00 77.88 261 MET A O 1
ATOM 2038 N N . ARG A 1 262 ? 4.213 -4.777 32.022 1.00 79.06 262 ARG A N 1
ATOM 2039 C CA . ARG A 1 262 ? 2.838 -5.263 32.218 1.00 79.06 262 ARG A CA 1
ATOM 2040 C C . ARG A 1 262 ? 2.052 -4.360 33.164 1.00 79.06 262 ARG A C 1
ATOM 2042 O O . ARG A 1 262 ? 0.912 -4.026 32.852 1.00 79.06 262 ARG A O 1
ATOM 2049 N N . GLY A 1 263 ? 2.667 -3.924 34.264 1.00 78.19 263 GLY A N 1
ATOM 2050 C CA . GLY A 1 263 ? 2.077 -2.965 35.198 1.00 78.19 263 GLY A CA 1
ATOM 2051 C C . GLY A 1 263 ? 1.756 -1.629 34.528 1.00 78.19 263 GLY A C 1
ATOM 2052 O O . GLY A 1 263 ? 0.639 -1.131 34.650 1.00 78.19 263 GLY A O 1
ATOM 2053 N N . PHE A 1 264 ? 2.690 -1.089 33.741 1.00 80.19 264 PHE A N 1
ATOM 2054 C CA . PHE A 1 264 ? 2.480 0.139 32.976 1.00 80.19 264 PHE A CA 1
ATOM 2055 C C . PHE A 1 264 ? 1.383 -0.008 31.914 1.00 80.19 264 PHE A C 1
ATOM 2057 O O . PHE A 1 264 ? 0.522 0.856 31.795 1.00 80.19 264 PHE A O 1
ATOM 2064 N N . ILE A 1 265 ? 1.360 -1.118 31.175 1.00 76.69 265 ILE A N 1
ATOM 2065 C CA . ILE A 1 265 ? 0.336 -1.406 30.164 1.00 76.69 265 ILE A CA 1
ATOM 2066 C C . ILE A 1 265 ? -1.045 -1.561 30.819 1.00 76.69 265 ILE A C 1
ATOM 2068 O O . ILE A 1 265 ? -2.037 -1.049 30.296 1.00 76.69 265 ILE A O 1
ATOM 2072 N N . GLY A 1 266 ? -1.126 -2.237 31.968 1.00 76.50 266 GLY A N 1
ATOM 2073 C CA . GLY A 1 266 ? -2.353 -2.357 32.763 1.00 76.50 266 GLY A CA 1
ATOM 2074 C C . GLY A 1 266 ? -2.835 -1.003 33.292 1.00 76.50 266 GLY A C 1
ATOM 2075 O O . GLY A 1 266 ? -4.015 -0.665 33.203 1.00 76.50 266 GLY A O 1
ATOM 2076 N N . TRP A 1 267 ? -1.912 -0.168 33.763 1.00 83.25 267 TRP A N 1
ATOM 2077 C CA . TRP A 1 267 ? -2.213 1.207 34.152 1.00 83.25 267 TRP A CA 1
ATOM 2078 C C . TRP A 1 267 ? -2.700 2.047 32.961 1.00 83.25 267 TRP A C 1
ATOM 2080 O O . TRP A 1 267 ? -3.717 2.726 33.061 1.00 83.25 267 TRP A O 1
ATOM 2090 N N . ALA A 1 268 ? -2.026 1.968 31.813 1.00 76.31 268 ALA A N 1
ATOM 2091 C CA . ALA A 1 268 ? -2.354 2.756 30.629 1.00 76.31 268 ALA A CA 1
ATOM 2092 C C . ALA A 1 268 ? -3.713 2.356 30.042 1.00 76.31 268 ALA A C 1
ATOM 2094 O O . ALA A 1 268 ? -4.518 3.219 29.719 1.00 76.31 268 ALA A O 1
ATOM 2095 N N . THR A 1 269 ? -4.008 1.058 29.965 1.00 78.31 269 THR A N 1
ATOM 2096 C CA . THR A 1 269 ? -5.305 0.556 29.476 1.00 78.31 269 THR A CA 1
ATOM 2097 C C . THR A 1 269 ? -6.479 0.955 30.358 1.00 78.31 269 THR A C 1
ATOM 2099 O O . THR A 1 269 ? -7.555 1.244 29.844 1.00 78.31 269 THR A O 1
ATOM 2102 N N . THR A 1 270 ? -6.287 0.984 31.677 1.00 78.44 270 THR A N 1
ATOM 2103 C CA . THR A 1 270 ? -7.343 1.378 32.623 1.00 78.44 270 THR A CA 1
ATOM 2104 C C . THR A 1 270 ? -7.525 2.892 32.700 1.00 78.44 270 THR A C 1
ATOM 2106 O O . THR A 1 270 ? -8.632 3.368 32.944 1.00 78.44 270 THR A O 1
ATOM 2109 N N . ARG A 1 271 ? -6.452 3.667 32.499 1.00 80.94 271 ARG A N 1
ATOM 2110 C CA . ARG A 1 271 ? -6.466 5.136 32.586 1.00 80.94 271 ARG A CA 1
ATOM 2111 C C . ARG A 1 271 ? -6.810 5.826 31.267 1.00 80.94 271 ARG A C 1
ATOM 2113 O O . ARG A 1 271 ? -7.395 6.902 31.320 1.00 80.94 271 ARG A O 1
ATOM 2120 N N . LEU A 1 272 ? -6.423 5.239 30.135 1.00 86.19 272 LEU A N 1
ATOM 2121 C CA . LEU A 1 272 ? -6.519 5.801 28.784 1.00 86.19 272 LEU A CA 1
ATOM 2122 C C . LEU A 1 272 ? -7.035 4.732 27.796 1.00 86.19 272 LEU A C 1
ATOM 2124 O O . LEU A 1 272 ? -6.268 4.232 26.964 1.00 86.19 272 LEU A O 1
ATOM 2128 N N . PRO A 1 273 ? -8.304 4.302 27.915 1.00 81.81 273 PRO A N 1
ATOM 2129 C CA . PRO A 1 273 ? -8.832 3.182 27.140 1.00 81.81 273 PRO A CA 1
ATOM 2130 C C . PRO A 1 273 ? -8.871 3.449 25.629 1.00 81.81 273 PRO A C 1
ATOM 2132 O O . PRO A 1 273 ? -8.535 2.548 24.859 1.00 81.81 273 PRO A O 1
ATOM 2135 N N . THR A 1 274 ? -9.229 4.658 25.188 1.00 81.81 274 THR A N 1
ATOM 2136 C CA . THR A 1 274 ? -9.304 5.015 23.761 1.00 81.81 274 THR A CA 1
ATOM 2137 C C . THR A 1 274 ? -7.907 5.092 23.163 1.00 81.81 274 THR A C 1
ATOM 2139 O O . THR A 1 274 ? -7.616 4.397 22.188 1.00 81.81 274 THR A O 1
ATOM 2142 N N . ALA A 1 275 ? -7.003 5.853 23.786 1.00 81.44 275 ALA A N 1
ATOM 2143 C CA . ALA A 1 275 ? -5.634 5.994 23.292 1.00 81.44 275 ALA A CA 1
ATOM 2144 C C . ALA A 1 275 ? -4.885 4.651 23.307 1.00 81.44 275 ALA A C 1
ATOM 2146 O O . ALA A 1 275 ? -4.189 4.307 22.351 1.00 81.44 275 ALA A O 1
ATOM 2147 N N . SER A 1 276 ? -5.073 3.843 24.357 1.00 79.19 276 SER A N 1
ATOM 2148 C CA . SER A 1 276 ? -4.491 2.502 24.430 1.00 79.19 276 SER A CA 1
ATOM 2149 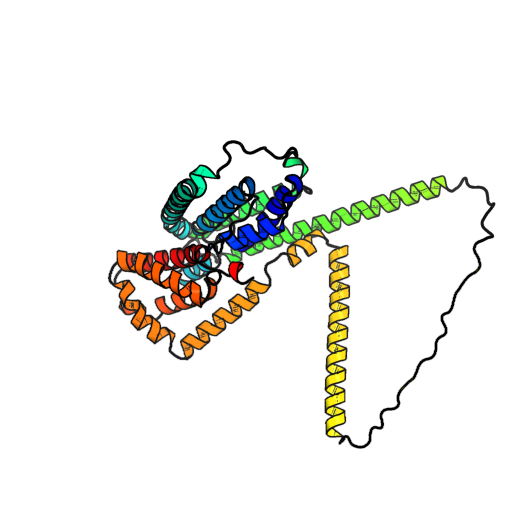C C . SER A 1 276 ? -5.060 1.570 23.358 1.00 79.19 276 SER A C 1
ATOM 2151 O O . SER A 1 276 ? -4.306 0.793 22.771 1.00 79.19 276 SER A O 1
ATOM 2153 N N . ALA A 1 277 ? -6.360 1.658 23.055 1.00 76.56 277 ALA A N 1
ATOM 2154 C CA . ALA A 1 277 ? -6.971 0.889 21.976 1.00 76.56 277 ALA A CA 1
ATOM 2155 C C . ALA A 1 277 ? -6.419 1.288 20.601 1.00 76.56 277 ALA A C 1
ATOM 2157 O O . ALA A 1 277 ? -6.092 0.399 19.818 1.00 76.56 277 ALA A O 1
ATOM 2158 N N . VAL A 1 278 ? -6.272 2.587 20.318 1.00 78.25 278 VAL A N 1
ATOM 2159 C CA . VAL A 1 278 ? -5.676 3.084 19.065 1.00 78.25 278 VAL A CA 1
ATOM 2160 C C . VAL A 1 278 ? -4.238 2.597 18.935 1.00 78.25 278 VAL A C 1
ATOM 2162 O O . VAL A 1 278 ? -3.906 1.946 17.949 1.00 78.25 278 VAL A O 1
ATOM 2165 N N . ILE A 1 279 ? -3.410 2.821 19.961 1.00 77.81 279 ILE A N 1
ATOM 2166 C CA . ILE A 1 279 ? -2.008 2.390 19.974 1.00 77.81 279 ILE A CA 1
ATOM 2167 C C . ILE A 1 279 ? -1.913 0.884 19.741 1.00 77.81 279 ILE A C 1
ATOM 2169 O O . ILE A 1 279 ? -1.140 0.456 18.900 1.00 77.81 279 ILE A O 1
ATOM 2173 N N . ARG A 1 280 ? -2.714 0.059 20.417 1.00 74.50 280 ARG A N 1
ATOM 2174 C CA . ARG A 1 280 ? -2.672 -1.404 20.238 1.00 74.50 280 ARG A CA 1
ATOM 2175 C C . ARG A 1 280 ? -3.125 -1.883 18.859 1.00 74.50 280 ARG A C 1
ATOM 2177 O O . ARG A 1 280 ? -2.747 -2.980 18.469 1.00 74.50 280 ARG A O 1
ATOM 2184 N N . ARG A 1 281 ? -3.950 -1.102 18.159 1.00 70.12 281 ARG A N 1
ATOM 2185 C CA . ARG A 1 281 ? -4.470 -1.428 16.823 1.00 70.12 281 ARG A CA 1
ATOM 2186 C C . ARG A 1 281 ? -3.565 -0.946 15.694 1.00 70.12 281 ARG A C 1
ATOM 2188 O O . ARG A 1 281 ? -3.794 -1.338 14.556 1.00 70.12 281 ARG A O 1
ATOM 2195 N N . LEU A 1 282 ? -2.572 -0.100 15.974 1.00 68.88 282 LEU A N 1
ATOM 2196 C CA . LEU A 1 282 ? -1.608 0.305 14.957 1.00 68.88 282 LEU A CA 1
ATOM 2197 C C . LEU A 1 282 ? -0.804 -0.915 14.472 1.00 68.88 282 LEU A C 1
ATOM 2199 O O . LEU A 1 282 ? -0.441 -1.770 15.285 1.00 68.88 282 LEU A O 1
ATOM 2203 N N . PRO A 1 283 ? -0.495 -1.001 13.167 1.00 68.06 283 PRO A N 1
ATOM 2204 C CA . PRO A 1 283 ? 0.204 -2.138 12.579 1.00 68.06 283 PRO A CA 1
ATOM 2205 C C . PRO A 1 283 ? 1.715 -2.076 12.871 1.00 68.06 283 PRO A C 1
ATOM 2207 O O . PRO A 1 283 ? 2.543 -1.909 11.977 1.00 68.06 283 PRO A O 1
ATOM 2210 N N . TRP A 1 284 ? 2.099 -2.197 14.146 1.00 72.12 284 TRP A N 1
ATOM 2211 C CA . TRP A 1 284 ? 3.492 -2.069 14.596 1.00 72.12 284 TRP A CA 1
ATOM 2212 C C . TRP A 1 284 ? 4.446 -3.066 13.949 1.00 72.12 284 TRP A C 1
ATOM 2214 O O . TRP A 1 284 ? 5.631 -2.778 13.852 1.00 72.12 284 TRP A O 1
ATOM 2224 N N . THR A 1 285 ? 3.943 -4.217 13.505 1.00 68.81 285 THR A N 1
ATOM 2225 C CA . THR A 1 285 ? 4.712 -5.262 12.814 1.00 68.81 285 THR A CA 1
ATOM 2226 C C . THR A 1 285 ? 5.225 -4.816 11.447 1.00 68.81 285 THR A C 1
ATOM 2228 O O . THR A 1 285 ? 6.274 -5.290 11.017 1.00 68.81 285 THR A O 1
ATOM 2231 N N . VAL A 1 286 ? 4.543 -3.873 10.785 1.00 70.94 286 VAL A N 1
ATOM 2232 C CA . VAL A 1 286 ? 4.923 -3.370 9.455 1.00 70.94 286 VAL A CA 1
ATOM 2233 C C . VAL A 1 286 ? 6.230 -2.578 9.515 1.00 70.94 286 VAL A C 1
ATOM 2235 O O . VAL A 1 286 ? 7.036 -2.655 8.592 1.00 70.94 286 VAL A O 1
ATOM 2238 N N . LEU A 1 287 ? 6.494 -1.862 10.613 1.00 77.19 287 LEU A N 1
ATOM 2239 C CA . LEU A 1 287 ? 7.709 -1.056 10.772 1.00 77.19 287 LEU A CA 1
ATOM 2240 C C . LEU A 1 287 ? 9.003 -1.894 10.774 1.00 77.19 287 LEU A C 1
ATOM 2242 O O . LEU A 1 287 ? 9.818 -1.682 9.876 1.00 77.19 287 LEU A O 1
ATOM 2246 N N . PRO A 1 288 ? 9.220 -2.854 11.699 1.00 75.69 288 PRO A N 1
ATOM 2247 C CA . PRO A 1 288 ? 10.425 -3.675 11.686 1.00 75.69 288 PRO A CA 1
ATOM 2248 C C . PRO A 1 288 ? 10.493 -4.546 10.430 1.00 75.69 288 PRO A C 1
ATOM 2250 O O . PRO A 1 288 ? 11.574 -4.693 9.874 1.00 75.69 288 PRO A O 1
ATOM 2253 N N . PHE A 1 289 ? 9.358 -5.050 9.929 1.00 74.88 289 PHE A N 1
ATOM 2254 C CA . PHE A 1 289 ? 9.321 -5.803 8.675 1.00 74.88 289 PHE A CA 1
ATOM 2255 C C . PHE A 1 289 ? 9.840 -4.971 7.494 1.00 74.88 289 PHE A C 1
ATOM 2257 O O . PHE A 1 289 ? 10.769 -5.390 6.807 1.00 74.88 289 PHE A O 1
ATOM 2264 N N . SER A 1 290 ? 9.285 -3.773 7.280 1.00 74.12 290 SER A N 1
ATOM 2265 C CA . SER A 1 290 ? 9.700 -2.884 6.190 1.00 74.12 290 SER A CA 1
ATOM 2266 C C . SER A 1 290 ? 11.177 -2.505 6.301 1.00 74.12 290 SER A C 1
ATOM 2268 O O . SER A 1 290 ? 11.906 -2.599 5.316 1.00 74.12 290 SER A O 1
ATOM 2270 N N . LEU A 1 291 ? 11.645 -2.173 7.507 1.00 80.69 291 LEU A N 1
ATOM 2271 C CA . LEU A 1 291 ? 13.040 -1.830 7.772 1.00 80.69 291 LEU A CA 1
ATOM 2272 C C . LEU A 1 291 ? 13.980 -3.001 7.457 1.00 80.69 291 LEU A C 1
ATOM 2274 O O . LEU A 1 291 ? 14.991 -2.806 6.787 1.00 80.69 291 LEU A O 1
ATOM 2278 N N . SER A 1 292 ? 13.633 -4.224 7.865 1.00 78.56 292 SER A N 1
ATOM 2279 C CA . SER A 1 292 ? 14.405 -5.421 7.516 1.00 78.56 292 SER A CA 1
ATOM 2280 C C . SER A 1 292 ? 14.447 -5.667 6.009 1.00 78.56 292 SER A C 1
ATOM 2282 O O . SER A 1 292 ? 15.492 -6.048 5.490 1.00 78.56 292 SER A O 1
ATOM 2284 N N . MET A 1 293 ? 13.349 -5.416 5.295 1.00 80.81 293 MET A N 1
ATOM 2285 C CA . MET A 1 293 ? 13.310 -5.547 3.837 1.00 80.81 293 MET A CA 1
ATOM 2286 C C . MET A 1 293 ? 14.177 -4.498 3.131 1.00 80.81 293 MET A C 1
ATOM 2288 O O . MET A 1 293 ? 14.865 -4.838 2.172 1.00 80.81 293 MET A O 1
ATOM 2292 N N . PHE A 1 294 ? 14.215 -3.255 3.621 1.00 82.06 294 PHE A N 1
ATOM 2293 C CA . PHE A 1 294 ? 15.152 -2.243 3.121 1.00 82.06 294 PHE A CA 1
ATOM 2294 C C . PHE A 1 294 ? 16.609 -2.662 3.338 1.00 82.06 294 PHE A C 1
ATOM 2296 O O . PHE A 1 294 ? 17.397 -2.597 2.400 1.00 82.06 294 PHE A O 1
ATOM 2303 N N . ILE A 1 295 ? 16.953 -3.157 4.533 1.00 83.25 295 ILE A N 1
ATOM 2304 C CA . ILE A 1 295 ? 18.302 -3.672 4.825 1.00 83.25 295 ILE A CA 1
ATOM 2305 C C . ILE A 1 295 ? 18.650 -4.847 3.904 1.00 83.25 295 ILE A C 1
ATOM 2307 O O . ILE A 1 295 ? 19.758 -4.907 3.378 1.00 83.25 295 ILE A O 1
ATOM 2311 N N . LEU A 1 296 ? 17.712 -5.773 3.684 1.00 83.69 296 LEU A N 1
ATOM 2312 C CA . LEU A 1 296 ? 17.914 -6.925 2.807 1.00 83.69 296 LEU A CA 1
ATOM 2313 C C . LEU A 1 296 ? 18.195 -6.496 1.361 1.00 83.69 296 LEU A C 1
ATOM 2315 O O . LEU A 1 296 ? 19.127 -7.006 0.744 1.00 83.69 296 LEU A O 1
ATOM 2319 N N . VAL A 1 297 ? 17.402 -5.564 0.821 1.00 82.38 297 VAL A N 1
ATOM 2320 C CA . VAL A 1 297 ? 17.607 -5.045 -0.539 1.00 82.38 297 VAL A CA 1
ATOM 2321 C C . VAL A 1 297 ? 18.930 -4.288 -0.644 1.00 82.38 297 VAL A C 1
ATOM 2323 O O . VAL A 1 297 ? 19.613 -4.417 -1.658 1.00 82.38 297 VAL A O 1
ATOM 2326 N N . GLU A 1 298 ? 19.325 -3.553 0.394 1.00 83.81 298 GLU A N 1
ATOM 2327 C CA . GLU A 1 298 ? 20.622 -2.875 0.418 1.00 83.81 298 GLU A CA 1
ATOM 2328 C C . GLU A 1 298 ? 21.780 -3.883 0.424 1.00 83.81 298 GLU A C 1
ATOM 2330 O O . GLU A 1 298 ? 22.673 -3.790 -0.411 1.00 83.81 298 GLU A O 1
ATOM 2335 N N . GLY A 1 299 ? 21.705 -4.936 1.244 1.00 82.94 299 GLY A N 1
ATOM 2336 C CA . GLY A 1 299 ? 22.692 -6.019 1.224 1.00 82.94 299 GLY A CA 1
ATOM 2337 C C . GLY A 1 299 ? 22.761 -6.745 -0.127 1.00 82.94 299 GLY A C 1
ATOM 2338 O O . GLY A 1 299 ? 23.838 -7.133 -0.580 1.00 82.94 299 GLY A O 1
ATOM 2339 N N . LEU A 1 300 ? 21.624 -6.889 -0.817 1.00 82.50 300 LEU A N 1
ATOM 2340 C CA . LEU A 1 300 ? 21.565 -7.442 -2.172 1.00 82.50 300 LEU A CA 1
ATOM 2341 C C . LEU A 1 300 ? 22.214 -6.502 -3.208 1.00 82.50 300 LEU A C 1
ATOM 2343 O O . LEU A 1 300 ? 22.850 -6.968 -4.158 1.00 82.50 300 LEU A O 1
ATOM 2347 N N . SER A 1 301 ? 22.068 -5.188 -3.022 1.00 83.75 301 SER A N 1
ATOM 2348 C CA . SER A 1 301 ? 22.732 -4.160 -3.828 1.00 83.75 301 SER A CA 1
ATOM 2349 C C . SER A 1 301 ? 24.247 -4.216 -3.652 1.00 83.75 301 SER A C 1
ATOM 2351 O O . SER A 1 301 ? 24.963 -4.280 -4.651 1.00 83.75 301 SER A O 1
ATOM 2353 N N . ASP A 1 302 ? 24.726 -4.277 -2.410 1.00 83.94 302 ASP A N 1
ATOM 2354 C CA . ASP A 1 302 ? 26.156 -4.342 -2.085 1.00 83.94 302 ASP A CA 1
ATOM 2355 C C . ASP A 1 302 ? 26.815 -5.624 -2.611 1.00 83.94 302 ASP A C 1
ATOM 2357 O O . ASP A 1 302 ? 27.956 -5.606 -3.071 1.00 83.94 302 ASP A O 1
ATOM 2361 N N . ALA A 1 303 ? 26.075 -6.736 -2.634 1.00 89.25 303 ALA A N 1
ATOM 2362 C CA . ALA A 1 303 ? 26.515 -7.991 -3.243 1.00 89.25 303 ALA A CA 1
ATOM 2363 C C . ALA A 1 303 ? 26.510 -7.976 -4.791 1.00 89.25 303 ALA A C 1
ATOM 2365 O O . ALA A 1 303 ? 26.891 -8.966 -5.416 1.00 89.25 303 ALA A O 1
ATOM 2366 N N . GLY A 1 304 ? 26.068 -6.886 -5.430 1.00 89.50 304 GLY A N 1
ATOM 2367 C CA . GLY A 1 304 ? 26.089 -6.697 -6.886 1.00 89.50 304 GLY A CA 1
ATOM 2368 C C . GLY A 1 304 ? 24.900 -7.294 -7.651 1.00 89.50 304 GLY A C 1
ATOM 2369 O O . GLY A 1 304 ? 24.800 -7.132 -8.871 1.00 89.50 304 GLY A O 1
ATOM 2370 N N . TRP A 1 305 ? 23.951 -7.936 -6.966 1.00 90.94 305 TRP A N 1
ATOM 2371 C CA . TRP A 1 305 ? 22.792 -8.575 -7.603 1.00 90.94 305 TRP A CA 1
ATOM 2372 C C . TRP A 1 305 ? 21.857 -7.575 -8.281 1.00 90.94 305 TRP A C 1
ATOM 2374 O O . TRP A 1 305 ? 21.318 -7.865 -9.351 1.00 90.94 305 TRP A O 1
ATOM 2384 N N . VAL A 1 306 ? 21.696 -6.378 -7.707 1.00 92.81 306 VAL A N 1
ATOM 2385 C CA . VAL A 1 306 ? 20.859 -5.319 -8.296 1.00 92.81 306 VAL A CA 1
ATOM 2386 C C . VAL A 1 306 ? 21.359 -4.931 -9.690 1.00 92.81 306 VAL A C 1
ATOM 2388 O O . VAL A 1 306 ? 20.545 -4.742 -10.590 1.00 92.81 306 VAL A O 1
ATOM 2391 N N . GLY A 1 307 ? 22.676 -4.895 -9.918 1.00 92.31 307 GLY A N 1
ATOM 2392 C CA . GLY A 1 307 ? 23.250 -4.586 -11.232 1.00 92.31 307 GLY A CA 1
ATOM 2393 C C . GLY A 1 307 ? 22.987 -5.669 -12.285 1.00 92.31 307 GLY A C 1
ATOM 2394 O O . GLY A 1 307 ? 22.694 -5.356 -13.446 1.00 92.31 307 GLY A O 1
ATOM 2395 N N . ILE A 1 308 ? 23.028 -6.943 -11.883 1.00 94.25 308 ILE A N 1
ATOM 2396 C CA . ILE A 1 308 ? 22.691 -8.082 -12.751 1.00 94.25 308 ILE A CA 1
ATOM 2397 C C . ILE A 1 308 ? 21.208 -8.020 -13.134 1.00 94.25 308 ILE A C 1
ATOM 2399 O O . ILE A 1 308 ? 20.869 -8.062 -14.319 1.00 94.25 308 ILE A O 1
ATOM 2403 N N . LEU A 1 309 ? 20.329 -7.842 -12.143 1.00 94.00 309 LEU A N 1
ATOM 2404 C CA . LEU A 1 309 ? 18.888 -7.720 -12.360 1.00 94.00 309 LEU A CA 1
ATOM 2405 C C . LEU A 1 309 ? 18.547 -6.498 -13.222 1.00 94.00 309 LEU A C 1
ATOM 2407 O O . LEU A 1 309 ? 17.742 -6.617 -14.137 1.00 94.00 309 LEU A O 1
ATOM 2411 N N . ALA A 1 310 ? 19.206 -5.358 -13.009 1.00 95.69 310 ALA A N 1
ATOM 2412 C CA . ALA A 1 310 ? 19.068 -4.153 -13.831 1.00 95.69 310 ALA A CA 1
ATOM 2413 C C . ALA A 1 310 ? 19.415 -4.391 -15.300 1.00 95.69 310 ALA A C 1
ATOM 2415 O O . ALA A 1 310 ? 18.694 -3.944 -16.192 1.00 95.69 310 ALA A O 1
ATOM 2416 N N . SER A 1 311 ? 20.483 -5.140 -15.553 1.00 94.69 311 SER A N 1
ATOM 2417 C CA . SER A 1 311 ? 20.891 -5.482 -16.915 1.00 94.69 311 SER A CA 1
ATOM 2418 C C . SER A 1 311 ? 19.859 -6.402 -17.577 1.00 94.69 311 SER A C 1
ATOM 2420 O O . SER A 1 311 ? 19.452 -6.149 -18.709 1.00 94.69 311 SER A O 1
ATOM 2422 N N . GLY A 1 312 ? 19.365 -7.418 -16.857 1.00 93.50 312 GLY A N 1
ATOM 2423 C CA . GLY A 1 312 ? 18.347 -8.347 -17.361 1.00 93.50 312 GLY A CA 1
ATOM 2424 C C . GLY A 1 312 ? 16.974 -7.703 -17.585 1.00 93.50 312 GLY A C 1
ATOM 2425 O O . GLY A 1 312 ? 16.345 -7.922 -18.621 1.00 93.50 312 GLY A O 1
ATOM 2426 N N . LEU A 1 313 ? 16.516 -6.865 -16.651 1.00 94.56 313 LEU A N 1
ATOM 2427 C CA . LEU A 1 313 ? 15.217 -6.193 -16.739 1.00 94.56 313 LEU A CA 1
ATOM 2428 C C . LEU A 1 313 ? 15.208 -5.045 -17.753 1.00 94.56 313 LEU A C 1
ATOM 2430 O O . LEU A 1 313 ? 14.126 -4.648 -18.171 1.00 94.56 313 LEU A O 1
ATOM 2434 N N . SER A 1 314 ? 16.362 -4.544 -18.207 1.00 93.38 314 SER A N 1
ATOM 2435 C CA . SER A 1 314 ? 16.451 -3.444 -19.186 1.00 93.38 314 SER A CA 1
ATOM 2436 C C . SER A 1 314 ? 15.637 -3.675 -20.468 1.00 93.38 314 SER A C 1
ATOM 2438 O O . SER A 1 314 ? 15.189 -2.721 -21.104 1.00 93.38 314 SER A O 1
ATOM 2440 N N . VAL A 1 315 ? 15.351 -4.937 -20.814 1.00 92.75 315 VAL A N 1
ATOM 2441 C CA . VAL A 1 315 ? 14.485 -5.316 -21.940 1.00 92.75 315 VAL A CA 1
ATOM 2442 C C . VAL A 1 315 ? 13.091 -4.678 -21.863 1.00 92.75 315 VAL A C 1
ATOM 2444 O O . VAL A 1 315 ? 12.477 -4.434 -22.905 1.00 92.75 315 VAL A O 1
ATOM 2447 N N . ILE A 1 316 ? 12.600 -4.370 -20.656 1.00 93.56 316 ILE A N 1
ATOM 2448 C CA . ILE A 1 316 ? 11.291 -3.736 -20.466 1.00 93.56 316 ILE A CA 1
ATOM 2449 C C . ILE A 1 316 ? 11.294 -2.254 -20.854 1.00 93.56 316 ILE A C 1
ATOM 2451 O O . ILE A 1 316 ? 10.241 -1.700 -21.149 1.00 93.56 316 ILE A O 1
ATOM 2455 N N . ALA A 1 317 ? 12.466 -1.618 -20.942 1.00 94.19 317 ALA A N 1
ATOM 2456 C CA . ALA A 1 317 ? 12.614 -0.210 -21.307 1.00 94.19 317 ALA A CA 1
ATOM 2457 C C . ALA A 1 317 ? 12.583 0.054 -22.828 1.00 94.19 317 ALA A C 1
ATOM 2459 O O . ALA A 1 317 ? 12.682 1.200 -23.260 1.00 94.19 317 ALA A O 1
ATOM 2460 N N . LYS A 1 318 ? 12.412 -0.980 -23.665 1.00 92.06 318 LYS A N 1
ATOM 2461 C CA . LYS A 1 318 ? 12.462 -0.853 -25.135 1.00 92.06 318 LYS A CA 1
ATOM 2462 C C . LYS A 1 318 ? 11.434 0.120 -25.714 1.00 92.06 318 LYS A C 1
ATOM 2464 O O . LYS A 1 318 ? 11.741 0.869 -26.636 1.00 92.06 318 LYS A O 1
ATOM 2469 N N . ASN A 1 319 ? 10.194 0.066 -25.235 1.00 94.06 319 ASN A N 1
ATOM 2470 C CA . ASN A 1 319 ? 9.121 0.958 -25.667 1.00 94.06 319 ASN A CA 1
ATOM 2471 C C . ASN A 1 319 ? 8.057 1.094 -24.574 1.00 94.06 319 ASN A C 1
ATOM 2473 O O . ASN A 1 319 ? 8.040 0.325 -23.617 1.00 94.06 319 ASN A O 1
ATOM 2477 N N . TYR A 1 320 ? 7.155 2.064 -24.736 1.00 94.69 320 TYR A N 1
ATOM 2478 C CA . TYR A 1 320 ? 6.133 2.384 -23.739 1.00 94.69 320 TYR A CA 1
ATOM 2479 C C . TYR A 1 320 ? 5.218 1.199 -23.386 1.00 94.69 320 TYR A C 1
ATOM 2481 O O . TYR A 1 320 ? 4.914 0.977 -22.219 1.00 94.69 320 TYR A O 1
ATOM 2489 N N . VAL A 1 321 ? 4.802 0.409 -24.379 1.00 95.31 321 VAL A N 1
ATOM 2490 C CA . VAL A 1 321 ? 3.870 -0.711 -24.171 1.00 95.31 321 VAL A CA 1
ATOM 2491 C C . VAL A 1 321 ? 4.531 -1.822 -23.355 1.00 95.31 321 VAL A C 1
ATOM 2493 O O . VAL A 1 321 ? 3.951 -2.301 -22.382 1.00 95.31 321 VAL A O 1
ATOM 2496 N N . ILE A 1 322 ? 5.764 -2.199 -23.709 1.00 95.12 322 ILE A N 1
ATOM 2497 C CA . ILE A 1 322 ? 6.536 -3.202 -22.962 1.00 95.12 322 ILE A CA 1
ATOM 2498 C C . ILE A 1 322 ? 6.877 -2.670 -21.564 1.00 95.12 322 ILE A C 1
ATOM 2500 O O . ILE A 1 322 ? 6.789 -3.419 -20.596 1.00 95.12 322 ILE A O 1
ATOM 2504 N N . ALA A 1 323 ? 7.184 -1.381 -21.434 1.00 96.38 323 ALA A N 1
ATOM 2505 C CA . ALA A 1 323 ? 7.422 -0.742 -20.147 1.00 96.38 323 ALA A CA 1
ATOM 2506 C C . ALA A 1 323 ? 6.225 -0.888 -19.200 1.00 96.38 323 ALA A C 1
ATOM 2508 O O . ALA A 1 323 ? 6.411 -1.298 -18.059 1.00 96.38 323 ALA A O 1
ATOM 2509 N N . VAL A 1 324 ? 5.002 -0.628 -19.669 1.00 95.19 324 VAL A N 1
ATOM 2510 C CA . VAL A 1 324 ? 3.792 -0.764 -18.843 1.00 95.19 324 VAL A CA 1
ATOM 2511 C C . VAL A 1 324 ? 3.490 -2.230 -18.536 1.00 95.19 324 VAL A C 1
ATOM 2513 O O . VAL A 1 324 ? 3.498 -2.640 -17.376 1.00 95.19 324 VAL A O 1
ATOM 2516 N N . PHE A 1 325 ? 3.229 -3.040 -19.564 1.00 95.00 325 PHE A N 1
ATOM 2517 C CA . PHE A 1 325 ? 2.715 -4.398 -19.364 1.00 95.00 325 PHE A CA 1
ATOM 2518 C C . PHE A 1 325 ? 3.798 -5.388 -18.937 1.00 95.00 325 PHE A C 1
ATOM 2520 O O . PHE A 1 325 ? 3.526 -6.286 -18.144 1.00 95.00 325 PHE A O 1
ATOM 2527 N N . GLY A 1 326 ? 5.029 -5.216 -19.421 1.00 95.25 326 GLY A N 1
ATOM 2528 C CA . GLY A 1 326 ? 6.172 -6.034 -19.025 1.00 95.25 326 GLY A CA 1
ATOM 2529 C C . GLY A 1 326 ? 6.550 -5.796 -17.569 1.00 95.25 326 GLY A C 1
ATOM 2530 O O . GLY A 1 326 ? 6.661 -6.759 -16.812 1.00 95.25 326 GLY A O 1
ATOM 2531 N N . THR A 1 327 ? 6.661 -4.532 -17.140 1.00 96.25 327 THR A N 1
ATOM 2532 C CA . THR A 1 327 ? 6.938 -4.234 -15.725 1.00 96.25 327 THR A CA 1
ATOM 2533 C C . THR A 1 327 ? 5.799 -4.717 -14.836 1.00 96.25 327 THR A C 1
ATOM 2535 O O . THR A 1 327 ? 6.075 -5.360 -13.828 1.00 96.25 327 THR A O 1
ATOM 2538 N N . ALA A 1 328 ? 4.534 -4.499 -15.216 1.00 93.75 328 ALA A N 1
ATOM 2539 C CA . ALA A 1 328 ? 3.395 -4.993 -14.444 1.00 93.75 328 ALA A CA 1
ATOM 2540 C C . ALA A 1 328 ? 3.389 -6.519 -14.311 1.00 93.75 328 ALA A C 1
ATOM 2542 O O . ALA A 1 328 ? 3.290 -7.029 -13.199 1.00 93.75 328 ALA A O 1
ATOM 2543 N N . GLY A 1 329 ? 3.552 -7.251 -15.416 1.00 92.00 329 GLY A N 1
ATOM 2544 C CA . GLY A 1 329 ? 3.555 -8.713 -15.409 1.00 92.00 329 GLY A CA 1
ATOM 2545 C C . GLY A 1 329 ? 4.697 -9.296 -14.576 1.00 92.00 329 GLY A C 1
ATOM 2546 O O . GLY A 1 329 ? 4.463 -10.155 -13.728 1.00 92.00 329 GLY A O 1
ATOM 2547 N N . ILE A 1 330 ? 5.921 -8.788 -14.757 1.00 93.50 330 ILE A N 1
ATOM 2548 C CA . ILE A 1 330 ? 7.081 -9.239 -13.976 1.00 93.50 330 ILE A CA 1
ATOM 2549 C C . ILE A 1 330 ? 6.893 -8.895 -12.495 1.00 93.50 330 ILE A C 1
ATOM 2551 O O . ILE A 1 330 ? 7.158 -9.740 -11.645 1.00 93.50 330 ILE A O 1
ATOM 2555 N N . SER A 1 331 ? 6.398 -7.695 -12.179 1.00 91.88 331 SER A N 1
ATOM 2556 C CA . SER A 1 331 ? 6.136 -7.279 -10.796 1.00 91.88 331 SER A CA 1
ATOM 2557 C C . SER A 1 331 ? 5.081 -8.168 -10.136 1.00 91.88 331 SER A C 1
ATOM 2559 O O . SER A 1 331 ? 5.264 -8.575 -8.994 1.00 91.88 331 SER A O 1
ATOM 2561 N N . ILE A 1 332 ? 4.015 -8.542 -10.858 1.00 87.12 332 ILE A N 1
ATOM 2562 C CA . ILE A 1 332 ? 2.985 -9.463 -10.352 1.00 87.12 332 ILE A CA 1
ATOM 2563 C C . ILE A 1 332 ? 3.587 -10.822 -10.005 1.00 87.12 332 ILE A C 1
ATOM 2565 O O . ILE A 1 332 ? 3.310 -11.348 -8.930 1.00 87.12 332 ILE A O 1
ATOM 2569 N N . LEU A 1 333 ? 4.417 -11.380 -10.890 1.00 85.94 333 LEU A N 1
ATOM 2570 C CA . LEU A 1 333 ? 5.079 -12.664 -10.659 1.00 85.94 333 LEU A CA 1
ATOM 2571 C C . LEU A 1 333 ? 6.083 -12.583 -9.502 1.00 85.94 333 LEU A C 1
ATOM 2573 O O . LEU A 1 333 ? 6.099 -13.455 -8.637 1.00 85.94 333 LEU A O 1
ATOM 2577 N N . ALA A 1 334 ? 6.883 -11.518 -9.450 1.00 85.06 334 ALA A N 1
ATOM 2578 C CA . ALA A 1 334 ? 7.868 -11.301 -8.397 1.00 85.06 334 ALA A CA 1
ATOM 2579 C C . ALA A 1 334 ? 7.213 -11.100 -7.022 1.00 85.06 334 ALA A C 1
ATOM 2581 O O . ALA A 1 334 ? 7.729 -11.600 -6.022 1.00 85.06 334 ALA A O 1
ATOM 2582 N N . CYS A 1 335 ? 6.050 -10.446 -6.958 1.00 81.38 335 CYS A N 1
ATOM 2583 C CA . CYS A 1 335 ? 5.265 -10.343 -5.729 1.00 81.38 335 CYS A CA 1
ATOM 2584 C C . CYS A 1 335 ? 4.861 -11.710 -5.177 1.00 81.38 335 CYS A C 1
ATOM 2586 O O . CYS A 1 335 ? 4.831 -11.861 -3.963 1.00 81.38 335 CYS A O 1
ATOM 2588 N N . GLN A 1 336 ? 4.598 -12.713 -6.023 1.00 74.31 336 GLN A N 1
ATOM 2589 C CA . GLN A 1 336 ? 4.263 -14.059 -5.535 1.00 74.31 336 GLN A CA 1
ATOM 2590 C C . GLN A 1 336 ? 5.449 -14.763 -4.862 1.00 74.31 336 GLN A C 1
ATOM 2592 O O . GLN A 1 336 ? 5.253 -15.760 -4.178 1.00 74.31 336 GLN A O 1
ATOM 2597 N N . LEU A 1 337 ? 6.676 -14.269 -5.059 1.00 73.62 337 LEU A N 1
ATOM 2598 C CA . LEU A 1 337 ? 7.883 -14.805 -4.428 1.00 73.62 337 LEU A CA 1
ATOM 2599 C C . LEU A 1 337 ? 8.321 -13.976 -3.221 1.00 73.62 337 LEU A C 1
ATOM 2601 O O . LEU A 1 337 ? 8.767 -14.533 -2.223 1.00 73.62 337 LEU A O 1
ATOM 2605 N N . LEU A 1 338 ? 8.237 -12.649 -3.331 1.00 71.38 338 LEU A N 1
ATOM 2606 C CA . LEU A 1 338 ? 8.839 -11.727 -2.370 1.00 71.38 338 LEU A CA 1
ATOM 2607 C C . LEU A 1 338 ? 7.814 -10.984 -1.515 1.00 71.38 338 LEU A C 1
ATOM 2609 O O . LEU A 1 338 ? 8.218 -10.445 -0.497 1.00 71.38 338 LEU A O 1
ATOM 2613 N N . ASN A 1 339 ? 6.521 -10.994 -1.857 1.00 76.94 339 ASN A N 1
ATOM 2614 C CA . ASN A 1 339 ? 5.496 -10.062 -1.370 1.00 76.94 339 ASN A CA 1
ATOM 2615 C C . ASN A 1 339 ? 5.619 -8.655 -2.001 1.00 76.94 339 ASN A C 1
ATOM 2617 O O . ASN A 1 339 ? 6.661 -8.275 -2.539 1.00 76.94 339 ASN A O 1
ATOM 2621 N N . ASN A 1 340 ? 4.546 -7.866 -1.952 1.00 82.00 340 ASN A N 1
ATOM 2622 C CA . ASN A 1 340 ? 4.421 -6.566 -2.605 1.00 82.00 340 ASN A CA 1
ATOM 2623 C C . ASN A 1 340 ? 5.434 -5.517 -2.119 1.00 82.00 340 ASN A C 1
ATOM 2625 O O . ASN A 1 340 ? 6.003 -4.796 -2.941 1.00 82.00 340 ASN A O 1
ATOM 2629 N N . LEU A 1 341 ? 5.707 -5.445 -0.815 1.00 83.19 341 LEU A N 1
ATOM 2630 C CA . LEU A 1 341 ? 6.583 -4.431 -0.230 1.00 83.19 341 LEU A CA 1
ATOM 2631 C C . LEU A 1 341 ? 8.063 -4.600 -0.632 1.00 83.19 341 LEU A C 1
ATOM 2633 O O . LEU A 1 341 ? 8.589 -3.709 -1.301 1.00 83.19 341 LEU A O 1
ATOM 2637 N N . PRO A 1 342 ? 8.756 -5.706 -0.294 1.00 83.06 342 PRO A N 1
ATOM 2638 C CA . PRO A 1 342 ? 10.160 -5.890 -0.678 1.00 83.06 342 PRO A CA 1
ATOM 2639 C C . PRO A 1 342 ? 10.366 -5.997 -2.190 1.00 83.06 342 PRO A C 1
ATOM 2641 O O . PRO A 1 342 ? 11.384 -5.512 -2.678 1.00 83.06 342 PRO A O 1
ATOM 2644 N N . MET A 1 343 ? 9.408 -6.556 -2.945 1.00 90.12 343 MET A N 1
ATOM 2645 C CA . MET A 1 343 ? 9.459 -6.532 -4.411 1.00 90.12 343 MET A CA 1
ATOM 2646 C C . MET A 1 343 ? 9.519 -5.088 -4.912 1.00 90.12 343 MET A C 1
ATOM 2648 O O . MET A 1 343 ? 10.407 -4.743 -5.688 1.00 90.12 343 MET A O 1
ATOM 2652 N N . THR A 1 344 ? 8.629 -4.222 -4.417 1.00 92.81 344 THR A N 1
ATOM 2653 C CA . THR A 1 344 ? 8.581 -2.815 -4.835 1.00 92.81 344 THR A CA 1
ATOM 2654 C C . THR A 1 344 ? 9.870 -2.076 -4.483 1.00 92.81 344 THR A C 1
ATOM 2656 O O . THR A 1 344 ? 10.383 -1.325 -5.314 1.00 92.81 344 THR A O 1
ATOM 2659 N N . ILE A 1 345 ? 10.430 -2.308 -3.289 1.00 91.38 345 ILE A N 1
ATOM 2660 C CA . ILE A 1 345 ? 11.719 -1.727 -2.876 1.00 91.38 345 ILE A CA 1
ATOM 2661 C C . ILE A 1 345 ? 12.831 -2.181 -3.831 1.00 91.38 345 ILE A C 1
ATOM 2663 O O . ILE A 1 345 ? 13.560 -1.349 -4.371 1.00 91.38 345 ILE A O 1
ATOM 2667 N N . LEU A 1 346 ? 12.925 -3.487 -4.096 1.00 92.00 346 LEU A N 1
ATOM 2668 C CA . LEU A 1 346 ? 13.922 -4.061 -4.996 1.00 92.00 346 LEU A CA 1
ATOM 2669 C C . LEU A 1 346 ? 13.806 -3.494 -6.416 1.00 92.00 346 LEU A C 1
ATOM 2671 O O . LEU A 1 346 ? 14.798 -3.040 -6.979 1.00 92.00 346 LEU A O 1
ATOM 2675 N N . PHE A 1 347 ? 12.603 -3.476 -6.990 1.00 95.50 347 PHE A N 1
ATOM 2676 C CA . PHE A 1 347 ? 12.377 -2.987 -8.352 1.00 95.50 347 PHE A CA 1
ATOM 2677 C C . PHE A 1 347 ? 12.672 -1.497 -8.465 1.00 95.50 347 PHE A C 1
ATOM 2679 O O . PHE A 1 347 ? 13.304 -1.076 -9.428 1.00 95.50 347 PHE A O 1
ATOM 2686 N N . THR A 1 348 ? 12.310 -0.709 -7.456 1.00 95.31 348 THR A N 1
ATOM 2687 C CA . THR A 1 348 ? 12.665 0.713 -7.396 1.00 95.31 348 THR A CA 1
ATOM 2688 C C . THR A 1 348 ? 14.185 0.898 -7.451 1.00 95.31 348 THR A C 1
ATOM 2690 O O . THR A 1 348 ? 14.678 1.683 -8.260 1.00 95.31 348 THR A O 1
ATOM 2693 N N . ARG A 1 349 ? 14.951 0.115 -6.677 1.00 93.88 349 ARG A N 1
ATOM 2694 C CA . ARG A 1 349 ? 16.425 0.167 -6.693 1.00 93.88 349 ARG A CA 1
ATOM 2695 C C . ARG A 1 349 ? 17.015 -0.318 -8.021 1.00 93.88 349 ARG A C 1
ATOM 2697 O O . ARG A 1 349 ? 17.980 0.272 -8.498 1.00 93.88 349 ARG A O 1
ATOM 2704 N N . ILE A 1 350 ? 16.423 -1.341 -8.641 1.00 95.56 350 ILE A N 1
ATOM 2705 C CA . ILE A 1 350 ? 16.808 -1.833 -9.973 1.00 95.56 350 ILE A CA 1
ATOM 2706 C C . ILE A 1 350 ? 16.620 -0.744 -11.031 1.00 95.56 350 ILE A C 1
ATOM 2708 O O . ILE A 1 350 ? 17.530 -0.500 -11.821 1.00 95.56 350 ILE A O 1
ATOM 2712 N N . ILE A 1 351 ? 15.463 -0.076 -11.043 1.00 96.12 351 ILE A N 1
ATOM 2713 C CA . ILE A 1 351 ? 15.157 0.968 -12.027 1.00 96.12 351 ILE A CA 1
ATOM 2714 C C . ILE A 1 351 ? 16.088 2.172 -11.819 1.00 96.12 351 ILE A C 1
ATOM 2716 O O . ILE A 1 351 ? 16.529 2.765 -12.796 1.00 96.12 351 ILE A O 1
ATOM 2720 N N . GLN A 1 352 ? 16.460 2.507 -10.579 1.00 94.94 352 GLN A N 1
ATOM 2721 C CA . GLN A 1 352 ? 17.436 3.566 -10.283 1.00 94.94 352 GLN A CA 1
ATOM 2722 C C . GLN A 1 352 ? 18.887 3.199 -10.648 1.00 94.94 352 GLN A C 1
ATOM 2724 O O . GLN A 1 352 ? 19.742 4.083 -10.722 1.00 94.94 352 GLN A O 1
ATOM 2729 N N . HIS A 1 353 ? 19.195 1.920 -10.880 1.00 95.31 353 HIS A N 1
ATOM 2730 C CA . HIS A 1 353 ? 20.559 1.479 -11.154 1.00 95.31 353 HIS A CA 1
ATOM 2731 C C . HIS A 1 353 ? 21.057 1.985 -12.528 1.00 95.3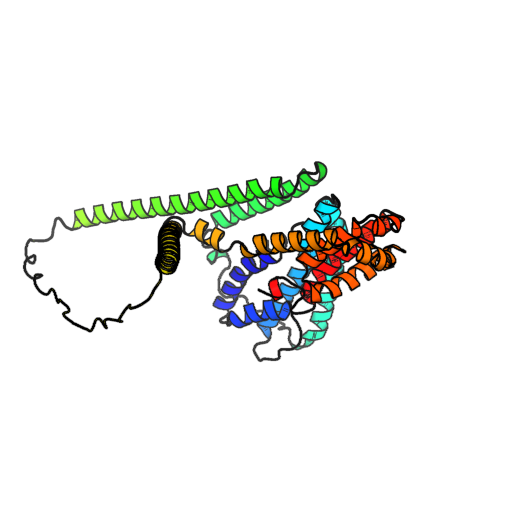1 353 HIS A C 1
ATOM 2733 O O . HIS A 1 353 ? 20.318 1.899 -13.518 1.00 95.31 353 HIS A O 1
ATOM 2739 N N . PRO A 1 354 ? 22.328 2.424 -12.660 1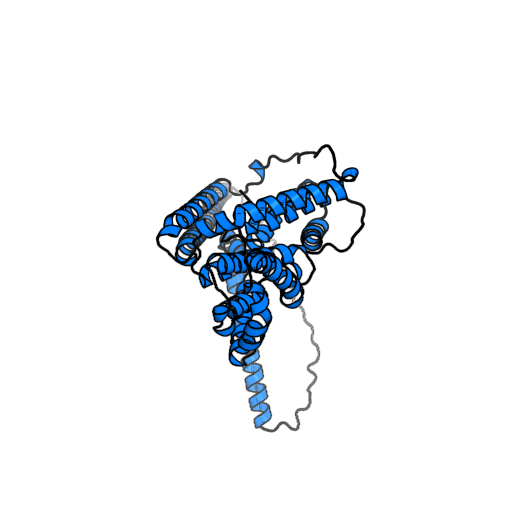.00 94.88 354 PRO A N 1
ATOM 2740 C CA . PRO A 1 354 ? 22.864 2.969 -13.914 1.00 94.88 354 PRO A CA 1
ATOM 2741 C C . PRO A 1 354 ? 22.694 2.056 -15.137 1.00 94.88 354 PRO A C 1
ATOM 2743 O O . PRO A 1 354 ? 22.361 2.531 -16.221 1.00 94.88 354 PRO A O 1
ATOM 2746 N N . HIS A 1 355 ? 22.859 0.739 -14.964 1.00 94.69 355 HIS A N 1
ATOM 2747 C CA . HIS A 1 355 ? 22.685 -0.235 -16.055 1.00 94.69 355 HIS A CA 1
ATOM 2748 C C . HIS A 1 355 ? 21.257 -0.250 -16.617 1.00 94.69 355 HIS A C 1
ATOM 2750 O O . HIS A 1 355 ? 21.069 -0.469 -17.811 1.00 94.69 355 HIS A O 1
ATOM 2756 N N . PHE A 1 356 ? 20.248 -0.005 -15.779 1.00 96.44 356 PHE A N 1
ATOM 2757 C CA . PHE A 1 356 ? 18.868 0.081 -16.238 1.00 96.44 356 PHE A CA 1
ATOM 2758 C C . PHE A 1 356 ? 18.601 1.456 -16.869 1.00 96.44 356 PHE A C 1
ATOM 2760 O O . PHE A 1 356 ? 18.065 1.535 -17.974 1.00 96.44 356 PHE A O 1
ATOM 2767 N N . MET A 1 357 ? 19.055 2.537 -16.220 1.00 95.12 357 MET A N 1
ATOM 2768 C CA . MET A 1 357 ? 18.874 3.917 -16.697 1.00 95.12 357 MET A CA 1
ATOM 2769 C C . MET A 1 357 ? 19.473 4.187 -18.074 1.00 95.12 357 MET A C 1
ATOM 2771 O O . MET A 1 357 ? 18.865 4.913 -18.858 1.00 95.12 357 MET A O 1
ATOM 2775 N N . ALA A 1 358 ? 20.597 3.554 -18.414 1.00 94.88 358 ALA A N 1
ATOM 2776 C CA . ALA A 1 358 ? 21.206 3.669 -19.739 1.00 94.88 358 ALA A CA 1
ATOM 2777 C C . ALA A 1 358 ? 20.276 3.226 -20.891 1.00 94.88 358 ALA A C 1
ATOM 2779 O O . ALA A 1 358 ? 20.458 3.653 -22.030 1.00 94.88 358 ALA A O 1
ATOM 2780 N N . ASN A 1 359 ? 19.267 2.396 -20.600 1.00 94.25 359 ASN A N 1
ATOM 2781 C CA . ASN A 1 359 ? 18.325 1.851 -21.579 1.00 94.25 359 ASN A CA 1
ATOM 2782 C C . ASN A 1 359 ? 16.986 2.612 -21.629 1.00 94.25 359 ASN A C 1
ATOM 2784 O O . ASN A 1 359 ? 16.119 2.289 -22.439 1.00 94.25 359 ASN A O 1
ATOM 2788 N N . VAL A 1 360 ? 16.781 3.621 -20.774 1.00 95.12 360 VAL A N 1
ATOM 2789 C CA . VAL A 1 360 ? 15.534 4.397 -20.749 1.00 95.12 360 VAL A CA 1
ATOM 2790 C C . VAL A 1 360 ? 15.676 5.635 -21.631 1.00 95.12 360 VAL A C 1
ATOM 2792 O O . VAL A 1 360 ? 16.223 6.658 -21.231 1.00 95.12 360 VAL A O 1
ATOM 2795 N N . HIS A 1 361 ? 15.141 5.554 -22.848 1.00 90.50 361 HIS A N 1
ATOM 2796 C CA . HIS A 1 361 ? 15.334 6.588 -23.873 1.00 90.50 361 HIS A CA 1
ATOM 2797 C C . HIS A 1 361 ? 14.330 7.753 -23.822 1.00 90.50 361 HIS A C 1
ATOM 2799 O O . HIS A 1 361 ? 14.487 8.732 -24.548 1.00 90.50 361 HIS A O 1
ATOM 2805 N N . SER A 1 362 ? 13.272 7.672 -23.005 1.00 94.94 362 SER A N 1
ATOM 2806 C CA . SER A 1 362 ? 12.282 8.751 -22.900 1.00 94.94 362 SER A CA 1
ATOM 2807 C C . SER A 1 362 ? 11.586 8.806 -21.542 1.00 94.94 362 SER A C 1
ATOM 2809 O O . SER A 1 362 ? 11.432 7.795 -20.853 1.00 94.94 362 SER A O 1
ATOM 2811 N N . LYS A 1 363 ? 11.075 9.996 -21.198 1.00 94.06 363 LYS A N 1
ATOM 2812 C CA . LYS A 1 363 ? 10.232 10.198 -20.008 1.00 94.06 363 LYS A CA 1
ATOM 2813 C C . LYS A 1 363 ? 8.960 9.349 -20.048 1.00 94.06 363 LYS A C 1
ATOM 2815 O O . LYS A 1 363 ? 8.538 8.858 -19.010 1.00 94.06 363 LYS A O 1
ATOM 2820 N N . ALA A 1 364 ? 8.386 9.140 -21.235 1.00 94.94 364 ALA A N 1
ATOM 2821 C CA . ALA A 1 364 ? 7.202 8.302 -21.402 1.00 94.94 364 ALA A CA 1
ATOM 2822 C C . ALA A 1 364 ? 7.493 6.844 -21.026 1.00 94.94 364 ALA A C 1
ATOM 2824 O O . ALA A 1 364 ? 6.724 6.242 -20.286 1.00 94.94 364 ALA A O 1
ATOM 2825 N N . VAL A 1 365 ? 8.623 6.286 -21.475 1.00 96.44 365 VAL A N 1
ATOM 2826 C CA . VAL A 1 365 ? 9.043 4.923 -21.106 1.00 96.44 365 VAL A CA 1
ATOM 2827 C C . VAL A 1 365 ? 9.247 4.808 -19.599 1.00 96.44 365 VAL A C 1
ATOM 2829 O O . VAL A 1 365 ? 8.702 3.885 -19.003 1.00 96.44 365 VAL A O 1
ATOM 2832 N N . MET A 1 366 ? 9.947 5.762 -18.973 1.00 96.56 366 MET A N 1
ATOM 2833 C CA . MET A 1 366 ? 10.083 5.793 -17.512 1.00 96.56 366 MET A CA 1
ATOM 2834 C C . MET A 1 366 ? 8.712 5.785 -16.831 1.00 96.56 366 MET A C 1
ATOM 2836 O O . MET A 1 366 ? 8.446 4.941 -15.984 1.00 96.56 366 MET A O 1
ATOM 2840 N N . GLN A 1 367 ? 7.817 6.687 -17.238 1.00 95.38 367 GLN A N 1
ATOM 2841 C CA . GLN A 1 367 ? 6.465 6.755 -16.696 1.00 95.38 367 GLN A CA 1
ATOM 2842 C C . GLN A 1 367 ? 5.716 5.428 -16.875 1.00 95.38 367 GLN A C 1
ATOM 2844 O O . GLN A 1 367 ? 5.022 5.002 -15.959 1.00 95.38 367 GLN A O 1
ATOM 2849 N N . GLY A 1 368 ? 5.885 4.755 -18.017 1.00 95.94 368 GLY A N 1
ATOM 2850 C CA . GLY A 1 368 ? 5.315 3.436 -18.274 1.00 95.94 368 GLY A CA 1
ATOM 2851 C C . GLY A 1 368 ? 5.838 2.360 -17.319 1.00 95.94 368 GLY A C 1
ATOM 2852 O O . GLY A 1 368 ? 5.048 1.582 -16.796 1.00 95.94 368 GLY A O 1
ATOM 2853 N N . ILE A 1 369 ? 7.142 2.358 -17.032 1.00 97.50 369 ILE A N 1
ATOM 2854 C CA . ILE A 1 369 ? 7.771 1.436 -16.074 1.00 97.50 369 ILE A CA 1
ATOM 2855 C C . ILE A 1 369 ? 7.216 1.679 -14.667 1.00 97.50 369 ILE A C 1
ATOM 2857 O O . ILE A 1 369 ? 6.802 0.733 -14.002 1.00 97.50 369 ILE A O 1
ATOM 2861 N N . LEU A 1 370 ? 7.147 2.940 -14.230 1.00 96.38 370 LEU A N 1
ATOM 2862 C CA . LEU A 1 370 ? 6.628 3.298 -12.906 1.00 96.38 370 LEU A CA 1
ATOM 2863 C C . LEU A 1 370 ? 5.139 2.945 -12.771 1.00 96.38 370 LEU A C 1
ATOM 2865 O O . LEU A 1 370 ? 4.751 2.325 -11.784 1.00 96.38 370 LEU A O 1
ATOM 2869 N N . LEU A 1 371 ? 4.325 3.254 -13.788 1.00 95.06 371 LEU A N 1
ATOM 2870 C CA . LEU A 1 371 ? 2.922 2.830 -13.877 1.00 95.06 371 LEU A CA 1
ATOM 2871 C C . LEU A 1 371 ? 2.790 1.312 -13.771 1.00 95.06 371 LEU A C 1
ATOM 2873 O O . LEU A 1 371 ? 1.978 0.817 -12.992 1.00 95.06 371 LEU A O 1
ATOM 2877 N N . GLY A 1 372 ? 3.599 0.576 -14.534 1.00 95.25 372 GLY A N 1
ATOM 2878 C CA . GLY A 1 372 ? 3.606 -0.879 -14.524 1.00 95.25 372 GLY A CA 1
ATOM 2879 C C . GLY A 1 372 ? 3.977 -1.448 -13.156 1.00 95.25 372 GLY A C 1
ATOM 2880 O O . GLY A 1 372 ? 3.299 -2.349 -12.675 1.00 95.25 372 GLY A O 1
ATOM 2881 N N . LEU A 1 373 ? 4.996 -0.897 -12.492 1.00 95.94 373 LEU A N 1
ATOM 2882 C CA . LEU A 1 373 ? 5.422 -1.327 -11.158 1.00 95.94 373 LEU A CA 1
ATOM 2883 C C . LEU A 1 373 ? 4.341 -1.075 -10.098 1.00 95.94 373 LEU A C 1
ATOM 2885 O O . LEU A 1 373 ? 4.008 -1.970 -9.318 1.00 95.94 373 LEU A O 1
ATOM 2889 N N . ILE A 1 374 ? 3.754 0.125 -10.087 1.00 93.75 374 ILE A N 1
ATOM 2890 C CA . ILE A 1 374 ? 2.671 0.472 -9.160 1.00 93.75 374 ILE A CA 1
ATOM 2891 C C . ILE A 1 374 ? 1.471 -0.446 -9.409 1.00 93.75 374 ILE A C 1
ATOM 2893 O O . ILE A 1 374 ? 0.970 -1.073 -8.476 1.00 93.75 374 ILE A O 1
ATOM 2897 N N . MET A 1 375 ? 1.042 -0.584 -10.664 1.00 91.88 375 MET A N 1
ATOM 2898 C CA . MET A 1 375 ? -0.079 -1.447 -11.028 1.00 91.88 375 MET A CA 1
ATOM 2899 C C . MET A 1 375 ? 0.190 -2.905 -10.645 1.00 91.88 375 MET A C 1
ATOM 2901 O O . MET A 1 375 ? -0.652 -3.544 -10.022 1.00 91.88 375 MET A O 1
ATOM 2905 N N . GLY A 1 376 ? 1.378 -3.425 -10.952 1.00 90.06 376 GLY A N 1
ATOM 2906 C CA . GLY A 1 376 ? 1.742 -4.803 -10.650 1.00 90.06 376 GLY A CA 1
ATOM 2907 C C . GLY A 1 376 ? 1.823 -5.090 -9.150 1.00 90.06 376 GLY A C 1
ATOM 2908 O O . GLY A 1 376 ? 1.298 -6.104 -8.700 1.00 90.06 376 GLY A O 1
ATOM 2909 N N . SER A 1 377 ? 2.403 -4.182 -8.358 1.00 88.00 377 SER A N 1
ATOM 2910 C CA . SER A 1 377 ? 2.487 -4.334 -6.896 1.00 88.00 377 SER A CA 1
ATOM 2911 C C . SER A 1 377 ? 1.118 -4.323 -6.203 1.00 88.00 377 SER A C 1
ATOM 2913 O O . SER A 1 377 ? 0.936 -5.031 -5.212 1.00 88.00 377 SER A O 1
ATOM 2915 N N . ASN A 1 378 ? 0.144 -3.572 -6.732 1.00 84.62 378 ASN A N 1
ATOM 2916 C CA . ASN A 1 378 ? -1.220 -3.531 -6.195 1.00 84.62 378 ASN A CA 1
ATOM 2917 C C . ASN A 1 378 ? -2.078 -4.703 -6.689 1.00 84.62 378 ASN A C 1
ATOM 2919 O O . ASN A 1 378 ? -2.788 -5.313 -5.895 1.00 84.62 378 ASN A O 1
ATOM 2923 N N . LEU A 1 379 ? -1.986 -5.072 -7.972 1.00 80.88 379 LEU A N 1
ATOM 2924 C CA . LEU A 1 379 ? -2.746 -6.198 -8.526 1.00 80.88 379 LEU A CA 1
ATOM 2925 C C . LEU A 1 379 ? -2.263 -7.555 -8.007 1.00 80.88 379 LEU A C 1
ATOM 2927 O O . LEU A 1 379 ? -3.068 -8.472 -7.865 1.00 80.88 379 LEU A O 1
ATOM 2931 N N . ALA A 1 380 ? -0.975 -7.698 -7.686 1.00 70.94 380 ALA A N 1
ATOM 2932 C CA . ALA A 1 380 ? -0.449 -8.944 -7.136 1.00 70.94 380 ALA A CA 1
ATOM 2933 C C . ALA A 1 380 ? -1.097 -9.348 -5.808 1.00 70.94 380 ALA A C 1
ATOM 2935 O O . ALA A 1 380 ? -1.216 -10.543 -5.535 1.00 70.94 380 ALA A O 1
ATOM 2936 N N . ALA A 1 381 ? -1.551 -8.362 -5.026 1.00 58.53 381 ALA A N 1
ATOM 2937 C CA . ALA A 1 381 ? -2.261 -8.584 -3.773 1.00 58.53 381 ALA A CA 1
ATOM 2938 C C . ALA A 1 381 ? -3.642 -9.236 -3.960 1.00 58.53 381 ALA A C 1
ATOM 2940 O O . ALA A 1 381 ? -4.227 -9.694 -2.987 1.00 58.53 381 ALA A O 1
ATOM 2941 N N . CYS A 1 382 ? -4.142 -9.289 -5.199 1.00 59.41 382 CYS A N 1
ATOM 2942 C CA . CYS A 1 382 ? -5.369 -9.989 -5.578 1.00 59.41 382 CYS A CA 1
ATOM 2943 C C . CYS A 1 382 ? -5.095 -11.384 -6.187 1.00 59.41 382 CYS A C 1
ATOM 2945 O O . CYS A 1 382 ? -6.034 -12.048 -6.619 1.00 59.41 382 CYS A O 1
ATOM 2947 N N . GLY A 1 383 ? -3.822 -11.786 -6.325 1.00 51.47 383 GLY A N 1
ATOM 2948 C CA . GLY A 1 383 ? -3.399 -12.943 -7.121 1.00 51.47 383 GLY A CA 1
ATOM 2949 C C . GLY A 1 383 ? -3.267 -14.262 -6.351 1.00 51.47 383 GLY A C 1
ATOM 2950 O O . GLY A 1 383 ? -3.886 -15.246 -6.744 1.00 51.47 383 GLY A O 1
ATOM 2951 N N . THR A 1 384 ? -2.431 -14.328 -5.303 1.00 48.25 384 THR A N 1
ATOM 2952 C CA . THR A 1 384 ? -2.218 -15.551 -4.492 1.00 48.25 384 THR A CA 1
ATOM 2953 C C . THR A 1 384 ? -1.820 -15.236 -3.036 1.00 48.25 384 THR A C 1
ATOM 2955 O O . THR A 1 384 ? -1.379 -14.122 -2.755 1.00 48.25 384 THR A O 1
ATOM 2958 N N . PHE A 1 385 ? -1.874 -16.251 -2.151 1.00 41.34 385 PHE A N 1
ATOM 2959 C CA . PHE A 1 385 ? -1.504 -16.223 -0.715 1.00 41.34 385 PHE A CA 1
ATOM 2960 C C . PHE A 1 385 ? -0.192 -15.505 -0.364 1.00 41.34 385 PHE A C 1
ATOM 2962 O O . PHE A 1 385 ? -0.091 -14.908 0.704 1.00 41.34 385 PHE A O 1
ATOM 2969 N N . VAL A 1 386 ? 0.814 -15.538 -1.240 1.00 44.31 386 VAL A N 1
ATOM 2970 C CA . VAL A 1 386 ? 2.148 -14.975 -0.954 1.00 44.31 386 VAL A CA 1
ATOM 2971 C C . VAL A 1 386 ? 2.278 -13.513 -1.422 1.00 44.31 386 VAL A C 1
ATOM 2973 O O . VAL A 1 386 ? 3.163 -12.785 -0.973 1.00 44.31 386 VAL A O 1
ATOM 2976 N N . GLY A 1 387 ? 1.373 -13.051 -2.292 1.00 41.12 387 GLY A N 1
ATOM 2977 C CA . GLY A 1 387 ? 1.479 -11.778 -3.013 1.00 41.12 387 GLY A CA 1
ATOM 2978 C C . GLY A 1 387 ? 1.229 -10.504 -2.197 1.00 41.12 387 GLY A C 1
ATOM 2979 O O . GLY A 1 387 ? 1.494 -9.412 -2.703 1.00 41.12 387 GLY A O 1
ATOM 2980 N N . SER A 1 388 ? 0.726 -10.613 -0.962 1.00 50.56 388 SER A N 1
ATOM 2981 C CA . SER A 1 388 ? 0.382 -9.478 -0.090 1.00 50.56 388 SER A CA 1
ATOM 2982 C C . SER A 1 388 ? 0.787 -9.727 1.361 1.00 50.56 388 SER A C 1
ATOM 2984 O O . SER A 1 388 ? 0.703 -10.850 1.852 1.00 50.56 388 SER A O 1
ATOM 2986 N N . LEU A 1 389 ? 1.179 -8.676 2.095 1.00 46.78 389 LEU A N 1
ATOM 2987 C CA . LEU A 1 389 ? 1.429 -8.741 3.542 1.00 46.78 389 LEU A CA 1
ATOM 2988 C C . LEU A 1 389 ? 0.186 -9.232 4.294 1.00 46.78 389 LEU A C 1
ATOM 2990 O O . LEU A 1 389 ? 0.304 -10.035 5.211 1.00 46.78 389 LEU A O 1
ATOM 2994 N N . ALA A 1 390 ? -0.995 -8.829 3.818 1.00 41.34 390 ALA A N 1
ATOM 2995 C CA . ALA A 1 390 ? -2.282 -9.294 4.324 1.00 41.34 390 ALA A CA 1
ATOM 2996 C C . ALA A 1 390 ? -2.559 -10.788 4.050 1.00 41.34 390 ALA A C 1
ATOM 2998 O O . ALA A 1 390 ? -3.470 -11.343 4.644 1.00 41.34 390 ALA A O 1
ATOM 2999 N N . GLY A 1 391 ? -1.816 -11.434 3.142 1.00 36.91 391 GLY A N 1
ATOM 3000 C CA . GLY A 1 391 ? -1.912 -12.878 2.896 1.00 36.91 391 GLY A CA 1
ATOM 3001 C C . GLY A 1 391 ? -1.013 -13.722 3.809 1.00 36.91 391 GLY A C 1
ATOM 3002 O O . GLY A 1 391 ? -1.278 -14.907 3.995 1.00 36.91 391 GLY A O 1
ATOM 3003 N N . ILE A 1 392 ? 0.035 -13.116 4.385 1.00 35.91 392 ILE A N 1
ATOM 3004 C CA . ILE A 1 392 ? 1.015 -13.785 5.262 1.00 35.91 392 ILE A CA 1
ATOM 3005 C C . ILE A 1 392 ? 0.698 -13.576 6.753 1.00 35.91 392 ILE A C 1
ATOM 3007 O O . ILE A 1 392 ? 1.058 -14.422 7.573 1.00 35.91 392 ILE A O 1
ATOM 3011 N N . MET A 1 393 ? 0.067 -12.452 7.107 1.00 36.78 393 MET A N 1
ATOM 3012 C CA . MET A 1 393 ? -0.390 -12.137 8.470 1.00 36.78 393 MET A CA 1
ATOM 3013 C C . MET A 1 393 ? -1.783 -12.696 8.736 1.00 36.78 393 MET A C 1
ATOM 3015 O O . MET A 1 393 ? -2.005 -13.137 9.888 1.00 36.78 393 MET A O 1
#

Secondary structure (DSSP, 8-state):
--SSS-HHHHHHHHHHHHHHHHHHTT--HHHHHHHHHHHHT-S----S-HHHHHHHHHHHHHHHHHHTTSTTS-HHHHHHHHHHT--HHHHHHHHHHHHHHHHHHHHHHHHHHTTTTS-S-----SS-TTTT-TTHHHHHHHHHHHHHHHHHHHHHTTTT--HHHHHHHHHHHHHHHHHHHHHHHHHHHHHHHHHHHHHHHHHGGG--S---S------------------------HHHHHHHHHHHHHHHHHHHHHHHHHHHHHHHHHH-HHHHHHHHHS-TTHHHHHHHHHHHHHHHHHTTHHHHHHHHHGGGGGSHHHHHHHHHHHHHHHHHHH-HHHHHHHHHHHHHSHHHHTT---HHHHHHHHHHHHHHHHHGGGT-TTSSHHHH-

Foldseek 3Di:
DLLAAALLVNCLVVLVVVVVVCVLVVHDCVLLLVLLLCQLAPDDDDDDDFAVSLVSSLVSNLSLLSLLLFCRHYPLSVLLCVLVVNFRVNSNVLRVVVSVVSNVVSVVVSCVVCVPRHDPDDDDRPDDPVVVCPPPPLVVVLVVLVVVLVVVSVVCSVVSDRSCVSVVVSVVVNLVVLQVVLQVVVVVVVVVVVVVVVVVVVVPVPDDPDPPPDPDDDDDDDDDDDDDDDDDDDDDDPVVVVVVVVVVVVVVVVVVVVVVVVVVLVVCCVRRVRSSVVVVSPPPVVVVVLVVLLVVLVVCVVVVVLVVVLLVLLVCLQDLVSLQQVLLVVLLVVLLVQALRSSSSSVSSSCVDPNSVVSNPDPSSVSNNSNSSSNNSSVSSSPHLRNHPSSVD

Organism: NCBI:txid679940

pLDDT: mean 71.71, std 20.6, range [25.55, 97.5]

Sequence (393 aa):
MSALTSNDVVILSATVFLCYFTRVSDIKPTAFLMSEFTTANIGNTTSSRRDNQLLIFLYVTFYCLASMALYIGNPTNVIVSEAYGISFISYSAWMLLPTLACLLLAYAMLRVLFRHDLPQHLQPPDADPRDMLIDKKGAVFCLLLLGLCLATLIGTSFVGVPVWMVTLPFAVTALVRDLCHDIEVRFRLTARHRHNDNNMSTSNTNIPLENRANLTITATQPTDSGNENVVDSTGLHAADLDIVSETVRQKQWLSKIRDNMRGFIGWATTRLPTASAVIRRLPWTVLPFSLSMFILVEGLSDAGWVGILASGLSVIAKNYVIAVFGTAGISILACQLLNNLPMTILFTRIIQHPHFMANVHSKAVMQGILLGLIMGSNLAACGTFVGSLAGIM

Radius of gyration: 29.35 Å; chains: 1; bounding box: 67×56×92 Å